Protein AF-0000000074160322 (afdb_homodimer)

InterPro domains:
  IPR015797 NUDIX hydrolase-like domain superfamily [SSF55811] (152-294)

Solvent-accessible surface area (backbone atoms only — not comparable to full-atom values): 35371 Å² total; per-residue (Å²): 129,80,78,62,35,66,51,20,49,42,67,55,78,63,72,72,71,52,61,70,60,50,65,67,37,55,72,21,30,32,31,47,26,15,45,87,28,34,33,47,27,37,83,85,70,41,48,72,37,54,45,69,45,79,78,47,50,65,55,52,49,52,30,46,75,71,61,30,37,22,63,63,26,34,41,40,61,86,83,52,47,72,77,62,61,43,51,45,68,87,60,42,58,44,90,82,50,25,43,34,32,30,36,46,40,53,62,68,57,50,47,52,49,21,64,72,66,58,40,39,75,41,79,42,79,47,42,30,33,58,47,68,60,81,44,38,40,56,54,42,42,40,30,40,46,29,35,42,58,65,46,52,38,19,26,27,65,76,30,46,68,43,41,76,33,87,73,41,46,62,32,33,28,23,85,85,81,67,50,74,45,65,75,75,41,32,40,29,29,30,44,45,41,33,40,97,73,26,35,46,28,20,56,74,42,97,84,46,95,42,72,30,55,42,69,45,74,56,57,80,54,52,46,61,68,57,44,49,51,53,54,44,21,73,51,25,54,43,58,58,75,82,32,50,71,46,75,44,54,36,67,49,67,35,24,31,50,74,66,38,24,41,32,39,38,31,43,33,33,34,75,56,85,81,78,42,76,39,67,79,42,30,45,79,35,42,57,68,54,47,53,50,49,40,65,72,65,59,47,42,70,40,20,71,50,33,37,54,50,48,32,52,68,70,67,51,52,72,79,32,52,53,32,56,43,83,75,82,69,74,67,88,115,131,83,74,66,26,66,46,26,48,46,66,55,81,63,72,72,73,52,60,72,60,51,65,68,36,55,71,21,30,31,33,47,29,14,45,88,28,35,33,46,27,36,84,84,70,40,51,73,37,53,44,68,44,79,77,48,50,64,54,49,50,53,29,47,74,70,60,28,38,20,62,64,27,32,40,41,62,84,84,51,46,71,76,66,58,45,55,44,74,88,57,59,64,49,92,81,50,25,44,35,31,30,37,46,39,54,60,69,56,50,48,51,48,21,63,74,64,58,40,40,74,40,80,42,78,47,42,33,28,53,45,67,58,81,51,42,35,55,52,41,43,38,29,41,46,29,36,40,57,65,44,53,37,17,26,27,66,78,30,44,69,44,40,75,32,90,66,44,48,62,32,34,30,22,83,86,81,65,50,73,44,64,78,74,41,32,40,28,29,31,43,46,40,33,40,98,73,27,37,45,27,22,56,73,42,96,80,47,94,43,70,30,56,42,69,44,75,56,57,79,58,50,45,61,67,56,42,51,50,52,54,45,21,73,52,28,47,43,58,56,72,81,31,50,71,45,75,43,55,37,69,49,63,36,26,31,48,73,68,40,25,42,33,40,36,33,43,32,36,33,76,57,84,79,78,43,75,38,68,80,41,30,45,79,36,42,58,68,54,47,53,50,49,39,63,71,65,59,48,43,70,39,19,69,52,31,38,54,50,48,31,52,67,70,67,50,52,71,80,32,50,50,23,56,60,84,83,85,76,82,71,90,123

Structure (mmCIF, N/CA/C/O backbone):
data_AF-0000000074160322-model_v1
#
loop_
_entity.id
_entity.type
_entity.pdbx_description
1 polymer 'Uncharacterized protein'
#
loop_
_atom_site.group_PDB
_atom_site.id
_atom_site.type_symbol
_atom_site.label_atom_id
_atom_site.label_alt_id
_atom_site.label_comp_id
_atom_site.label_asym_id
_atom_site.label_entity_id
_atom_site.label_seq_id
_atom_site.pdbx_PDB_ins_code
_atom_site.Cartn_x
_atom_site.Cartn_y
_atom_site.Cartn_z
_atom_site.occupancy
_atom_site.B_iso_or_equiv
_atom_site.auth_seq_id
_atom_site.auth_comp_id
_atom_site.auth_asym_id
_atom_site.auth_atom_id
_atom_site.pdbx_PDB_model_num
ATOM 1 N N . MET A 1 1 ? -21.938 12.453 5.461 1 21.12 1 MET A N 1
ATOM 2 C CA . MET A 1 1 ? -20.984 13.227 4.672 1 21.12 1 MET A CA 1
ATOM 3 C C . MET A 1 1 ? -19.609 12.562 4.676 1 21.12 1 MET A C 1
ATOM 5 O O . MET A 1 1 ? -19.062 12.266 5.738 1 21.12 1 MET A O 1
ATOM 9 N N . SER A 1 2 ? -19.328 11.648 3.834 1 26.52 2 SER A N 1
ATOM 10 C CA . SER A 1 2 ? -18.094 10.875 3.645 1 26.52 2 SER A CA 1
ATOM 11 C C . SER A 1 2 ? -16.859 11.766 3.678 1 26.52 2 SER A C 1
ATOM 13 O O . SER A 1 2 ? -16.812 12.789 2.996 1 26.52 2 SER A O 1
ATOM 15 N N . ALA A 1 3 ? -16.344 11.898 4.75 1 30.64 3 ALA A N 1
ATOM 16 C CA . ALA A 1 3 ? -15.164 12.719 5.012 1 30.64 3 ALA A CA 1
ATOM 17 C C . ALA A 1 3 ? -14.117 12.531 3.92 1 30.64 3 ALA A C 1
ATOM 19 O O . ALA A 1 3 ? -13.43 11.5 3.877 1 30.64 3 ALA A O 1
ATOM 20 N N . THR A 1 4 ? -14.547 12.672 2.662 1 34.06 4 THR A N 1
ATOM 21 C CA . THR A 1 4 ? -13.602 12.773 1.557 1 34.06 4 THR A CA 1
ATOM 22 C C . THR A 1 4 ? -12.445 13.703 1.919 1 34.06 4 THR A C 1
ATOM 24 O O . THR A 1 4 ? -12.656 14.867 2.26 1 34.06 4 THR A O 1
ATOM 27 N N . VAL A 1 5 ? -11.562 13.32 2.527 1 38.16 5 VAL A N 1
ATOM 28 C CA . VAL A 1 5 ? -10.336 14.102 2.67 1 38.16 5 VAL A CA 1
ATOM 29 C C . VAL A 1 5 ? -10.055 14.867 1.376 1 38.16 5 VAL A C 1
ATOM 31 O O . VAL A 1 5 ? -9.766 14.258 0.343 1 38.16 5 VAL A O 1
ATOM 34 N N . ASP A 1 6 ? -10.914 15.703 0.962 1 42.59 6 ASP A N 1
ATOM 35 C CA . ASP A 1 6 ? -10.477 16.625 -0.078 1 42.59 6 ASP A CA 1
ATOM 36 C C . ASP A 1 6 ? -9.078 17.172 0.225 1 42.59 6 ASP A C 1
ATOM 38 O O . ASP A 1 6 ? -8.898 17.922 1.189 1 42.59 6 ASP A O 1
ATOM 42 N N . ASN A 1 7 ? -8.102 16.359 0.206 1 49.72 7 ASN A N 1
ATOM 43 C CA . ASN A 1 7 ? -6.75 16.891 0.346 1 49.72 7 ASN A CA 1
ATOM 44 C C . ASN A 1 7 ? -6.617 18.25 -0.344 1 49.72 7 ASN A C 1
ATOM 46 O O . ASN A 1 7 ? -7.125 18.438 -1.45 1 49.72 7 ASN A O 1
ATOM 50 N N . CYS A 1 8 ? -6.598 19.266 0.45 1 55.94 8 CYS A N 1
ATOM 51 C CA . CYS A 1 8 ? -6.48 20.625 -0.05 1 55.94 8 CYS A CA 1
ATOM 52 C C . CYS A 1 8 ? -5.258 20.781 -0.948 1 55.94 8 CYS A C 1
ATOM 54 O O . CYS A 1 8 ? -4.684 21.859 -1.048 1 55.94 8 CYS A O 1
ATOM 56 N N . PHE A 1 9 ? -4.535 19.719 -1.232 1 59.16 9 PHE A N 1
ATOM 57 C CA . PHE A 1 9 ? -3.523 19.938 -2.262 1 59.16 9 PHE A CA 1
ATOM 58 C C . PHE A 1 9 ? -3.611 18.859 -3.336 1 59.16 9 PHE A C 1
ATOM 60 O O . PHE A 1 9 ? -3.998 17.719 -3.055 1 59.16 9 PHE A O 1
ATOM 67 N N . LEU A 1 10 ? -3.652 19.406 -4.488 1 61.16 10 LEU A N 1
ATOM 68 C CA . LEU A 1 10 ? -3.631 18.594 -5.695 1 61.16 10 LEU A CA 1
ATOM 69 C C . LEU A 1 10 ? -2.201 18.391 -6.184 1 61.16 10 LEU A C 1
ATOM 71 O O . LEU A 1 10 ? -1.426 19.344 -6.277 1 61.16 10 LEU A O 1
ATOM 75 N N . ARG A 1 11 ? -1.785 17.156 -6.188 1 60.41 11 ARG A N 1
ATOM 76 C CA . ARG A 1 11 ? -0.46 16.844 -6.711 1 60.41 11 ARG A CA 1
ATOM 77 C C . ARG A 1 11 ? -0.448 16.906 -8.234 1 60.41 11 ARG A C 1
ATOM 79 O O . ARG A 1 11 ? -0.698 15.891 -8.898 1 60.41 11 ARG A O 1
ATOM 86 N N . VAL A 1 12 ? -0.966 17.922 -8.797 1 53.5 12 VAL A N 1
ATOM 87 C CA . VAL A 1 12 ? -0.947 18 -10.25 1 53.5 12 VAL A CA 1
ATOM 88 C C . VAL A 1 12 ? 0.469 18.297 -10.734 1 53.5 12 VAL A C 1
ATOM 90 O O . VAL A 1 12 ? 1.091 19.266 -10.281 1 53.5 12 VAL A O 1
ATOM 93 N N . HIS A 1 13 ? 1.163 17.141 -11.055 1 49.62 13 HIS A N 1
ATOM 94 C CA . HIS A 1 13 ? 2.516 17.297 -11.578 1 49.62 13 HIS A CA 1
ATOM 95 C C . HIS A 1 13 ? 2.553 18.297 -12.734 1 49.62 13 HIS A C 1
ATOM 97 O O . HIS A 1 13 ? 3.48 18.266 -13.547 1 49.62 13 HIS A O 1
ATOM 103 N N . GLU A 1 14 ? 1.527 19.078 -12.836 1 49.88 14 GLU A N 1
ATOM 104 C CA . GLU A 1 14 ? 1.849 20.062 -13.875 1 49.88 14 GLU A CA 1
ATOM 105 C C . GLU A 1 14 ? 3.176 20.75 -13.586 1 49.88 14 GLU A C 1
ATOM 107 O O . GLU A 1 14 ? 3.564 20.906 -12.43 1 49.88 14 GLU A O 1
ATOM 112 N N . GLU A 1 15 ? 3.922 20.875 -14.719 1 55.31 15 GLU A N 1
ATOM 113 C CA . GLU A 1 15 ? 5.262 21.453 -14.727 1 55.31 15 GLU A CA 1
ATOM 114 C C . GLU A 1 15 ? 5.25 22.891 -14.203 1 55.31 15 GLU A C 1
ATOM 116 O O . GLU A 1 15 ? 4.41 23.688 -14.609 1 55.31 15 GLU A O 1
ATOM 121 N N . ILE A 1 16 ? 5.281 23.047 -12.93 1 56.44 16 ILE A N 1
ATOM 122 C CA . ILE A 1 16 ? 5.48 24.438 -12.492 1 56.44 16 ILE A CA 1
ATOM 123 C C . ILE A 1 16 ? 6.512 25.109 -13.391 1 56.44 16 ILE A C 1
ATOM 125 O O . ILE A 1 16 ? 6.613 26.344 -13.414 1 56.44 16 ILE A O 1
ATOM 129 N N . GLY A 1 17 ? 6.777 24.359 -14.516 1 55.53 17 GLY A N 1
ATOM 130 C CA . GLY A 1 17 ? 7.801 24.953 -15.359 1 55.53 17 GLY A CA 1
ATOM 131 C C . GLY A 1 17 ? 9.062 25.328 -14.602 1 55.53 17 GLY A C 1
ATOM 132 O O . GLY A 1 17 ? 9.664 24.469 -13.945 1 55.53 17 GLY A O 1
ATOM 133 N N . ASP A 1 18 ? 9.336 26.703 -14.258 1 62.41 18 ASP A N 1
ATOM 134 C CA . ASP A 1 18 ? 10.5 27.281 -13.602 1 62.41 18 ASP A CA 1
ATOM 135 C C . ASP A 1 18 ? 10.32 27.297 -12.086 1 62.41 18 ASP A C 1
ATOM 137 O O . ASP A 1 18 ? 9.703 28.203 -11.531 1 62.41 18 ASP A O 1
ATOM 141 N N . ILE A 1 19 ? 10.828 26.234 -11.43 1 65.5 19 ILE A N 1
ATOM 142 C CA . ILE A 1 19 ? 10.734 26.125 -9.977 1 65.5 19 ILE A CA 1
ATOM 143 C C . ILE A 1 19 ? 11.344 27.344 -9.32 1 65.5 19 ILE A C 1
ATOM 145 O O . ILE A 1 19 ? 10.797 27.875 -8.352 1 65.5 19 ILE A O 1
ATOM 149 N N . LYS A 1 20 ? 12.344 27.859 -9.867 1 68.12 20 LYS A N 1
ATOM 150 C CA . LYS A 1 20 ? 13.023 29.016 -9.297 1 68.12 20 LYS A CA 1
ATOM 151 C C . LYS A 1 20 ? 12.141 30.25 -9.352 1 68.12 20 LYS A C 1
ATOM 153 O O . LYS A 1 20 ? 12.055 31.016 -8.375 1 68.12 20 LYS A O 1
ATOM 158 N N . GLY A 1 21 ? 11.594 30.281 -10.484 1 70.19 21 GLY A N 1
ATOM 159 C CA . GLY A 1 21 ? 10.68 31.406 -10.625 1 70.19 21 GLY A CA 1
ATOM 160 C C . GLY A 1 21 ? 9.461 31.297 -9.727 1 70.19 21 GLY A C 1
ATOM 161 O O . GLY A 1 21 ? 9.023 32.281 -9.141 1 70.19 21 GLY A O 1
ATOM 162 N N . ALA A 1 22 ? 9.016 30.125 -9.547 1 74.31 22 ALA A N 1
ATOM 163 C CA . ALA A 1 22 ? 7.828 29.891 -8.727 1 74.31 22 ALA A CA 1
ATOM 164 C C . ALA A 1 22 ? 8.125 30.125 -7.246 1 74.31 22 ALA A C 1
ATOM 166 O O . ALA A 1 22 ? 7.258 30.578 -6.492 1 74.31 22 ALA A O 1
ATOM 167 N N . MET A 1 23 ? 9.273 29.922 -6.887 1 75.31 23 MET A N 1
ATOM 168 C CA . MET A 1 23 ? 9.664 30.094 -5.488 1 75.31 23 MET A CA 1
ATOM 169 C C . MET A 1 23 ? 9.703 31.562 -5.109 1 75.31 23 MET A C 1
ATOM 171 O O . MET A 1 23 ? 9.656 31.906 -3.928 1 75.31 23 MET A O 1
ATOM 175 N N . CYS A 1 24 ? 9.758 32.406 -6.164 1 75.31 24 CYS A N 1
ATOM 176 C CA . CYS A 1 24 ? 9.828 33.844 -5.91 1 75.31 24 CYS A CA 1
ATOM 177 C C . CYS A 1 24 ? 8.43 34.469 -5.891 1 75.31 24 CYS A C 1
ATOM 179 O O . CYS A 1 24 ? 8.273 35.625 -5.562 1 75.31 24 CYS A O 1
ATOM 181 N N . ASP A 1 25 ? 7.5 33.719 -6.16 1 77.56 25 ASP A N 1
ATOM 182 C CA . ASP A 1 25 ? 6.121 34.188 -6.098 1 77.56 25 ASP A CA 1
ATOM 183 C C . ASP A 1 25 ? 5.613 34.219 -4.656 1 77.56 25 ASP A C 1
ATOM 185 O O . ASP A 1 25 ? 5.578 33.188 -3.982 1 77.56 25 ASP A O 1
ATOM 189 N N . PRO A 1 26 ? 5.195 35.406 -4.188 1 76.94 26 PRO A N 1
ATOM 190 C CA . PRO A 1 26 ? 4.812 35.562 -2.783 1 76.94 26 PRO A CA 1
ATOM 191 C C . PRO A 1 26 ? 3.529 34.812 -2.436 1 76.94 26 PRO A C 1
ATOM 193 O O . PRO A 1 26 ? 3.215 34.625 -1.257 1 76.94 26 PRO A O 1
ATOM 196 N N . THR A 1 27 ? 2.807 34.375 -3.367 1 77.88 27 THR A N 1
ATOM 197 C CA . THR A 1 27 ? 1.558 33.688 -3.086 1 77.88 27 THR A CA 1
ATOM 198 C C . THR A 1 27 ? 1.819 32.219 -2.781 1 77.88 27 THR A C 1
ATOM 200 O O . THR A 1 27 ? 0.946 31.516 -2.26 1 77.88 27 THR A O 1
ATOM 203 N N . ASN A 1 28 ? 3.012 31.828 -3.127 1 81.75 28 ASN A N 1
ATOM 204 C CA . ASN A 1 28 ? 3.314 30.406 -2.934 1 81.75 28 ASN A CA 1
ATOM 205 C C . ASN A 1 28 ? 3.678 30.109 -1.482 1 81.75 28 ASN A C 1
ATOM 207 O O . ASN A 1 28 ? 4.039 31.016 -0.728 1 81.75 28 ASN A O 1
ATOM 211 N N . LEU A 1 29 ? 3.398 28.875 -1.144 1 83.75 29 LEU A N 1
ATOM 212 C CA . LEU A 1 29 ? 3.51 28.453 0.246 1 83.75 29 LEU A CA 1
ATOM 213 C C . LEU A 1 29 ? 4.66 27.453 0.417 1 83.75 29 LEU A C 1
ATOM 215 O O . LEU A 1 29 ? 4.953 26.672 -0.491 1 83.75 29 LEU A O 1
ATOM 219 N N . PHE A 1 30 ? 5.238 27.531 1.651 1 85.38 30 PHE A N 1
ATOM 220 C CA . PHE A 1 30 ? 6.395 26.688 1.929 1 85.38 30 PHE A CA 1
ATOM 221 C C . PHE A 1 30 ? 6.207 25.922 3.23 1 85.38 30 PHE A C 1
ATOM 223 O O . PHE A 1 30 ? 5.641 26.453 4.191 1 85.38 30 PHE A O 1
ATOM 230 N N . ILE A 1 31 ? 6.691 24.703 3.154 1 88.19 31 ILE A N 1
ATOM 231 C CA . ILE A 1 31 ? 6.793 23.875 4.344 1 88.19 31 ILE A CA 1
ATOM 232 C C . ILE A 1 31 ? 8.258 23.562 4.633 1 88.19 31 ILE A C 1
ATOM 234 O O . ILE A 1 31 ? 8.969 23.031 3.775 1 88.19 31 ILE A O 1
ATOM 238 N N . ALA A 1 32 ? 8.68 23.938 5.84 1 89.5 32 ALA A N 1
ATOM 239 C CA . ALA A 1 32 ? 10.07 23.688 6.223 1 89.5 32 ALA A CA 1
ATOM 240 C C . ALA A 1 32 ? 10.172 22.484 7.156 1 89.5 32 ALA A C 1
ATOM 242 O O . ALA A 1 32 ? 9.5 22.422 8.188 1 89.5 32 ALA A O 1
ATOM 243 N N . VAL A 1 33 ? 11.031 21.531 6.691 1 92.44 33 VAL A N 1
ATOM 244 C CA . VAL A 1 33 ? 11.172 20.297 7.469 1 92.44 33 VAL A CA 1
ATOM 245 C C . VAL A 1 33 ? 12.648 19.922 7.566 1 92.44 33 VAL A C 1
ATOM 247 O O . VAL A 1 33 ? 13.453 20.328 6.73 1 92.44 33 VAL A O 1
ATOM 250 N N . SER A 1 34 ? 12.938 19.141 8.633 1 91.94 34 SER A N 1
ATOM 251 C CA . SER A 1 34 ? 14.297 18.625 8.773 1 91.94 34 SER A CA 1
ATOM 252 C C . SER A 1 34 ? 14.406 17.219 8.195 1 91.94 34 SER A C 1
ATOM 254 O O . SER A 1 34 ? 13.398 16.531 8.023 1 91.94 34 SER A O 1
ATOM 256 N N . ALA A 1 35 ? 15.641 16.828 8.023 1 87 35 ALA A N 1
ATOM 257 C CA . ALA A 1 35 ? 15.914 15.477 7.523 1 87 35 ALA A CA 1
ATOM 258 C C . ALA A 1 35 ? 15.516 14.422 8.547 1 87 35 ALA A C 1
ATOM 260 O O . ALA A 1 35 ? 15.305 13.258 8.203 1 87 35 ALA A O 1
ATOM 261 N N . SER A 1 36 ? 15.398 14.844 9.758 1 87.88 36 SER A N 1
ATOM 262 C CA . SER A 1 36 ? 15.047 13.883 10.797 1 87.88 36 SER A CA 1
ATOM 263 C C . SER A 1 36 ? 13.539 13.812 10.992 1 87.88 36 SER A C 1
ATOM 265 O O . SER A 1 36 ? 13.039 12.961 11.734 1 87.88 36 SER A O 1
ATOM 267 N N . GLY A 1 37 ? 12.875 14.773 10.367 1 88.94 37 GLY A N 1
ATOM 268 C CA . GLY A 1 37 ? 11.43 14.641 10.383 1 88.94 37 GLY A CA 1
ATOM 269 C C . GLY A 1 37 ? 10.742 15.734 11.188 1 88.94 37 GLY A C 1
ATOM 270 O O . GLY A 1 37 ? 9.523 15.703 11.375 1 88.94 37 GLY A O 1
ATOM 271 N N . GLU A 1 38 ? 11.477 16.719 11.664 1 91.25 38 GLU A N 1
ATOM 272 C CA . GLU A 1 38 ? 10.875 17.844 12.359 1 91.25 38 GLU A CA 1
ATOM 273 C C . GLU A 1 38 ? 10.344 18.891 11.383 1 91.25 38 GLU A C 1
ATOM 275 O O . GLU A 1 38 ? 10.852 19.016 10.266 1 91.25 38 GLU A O 1
ATOM 280 N N . ALA A 1 39 ? 9.344 19.594 11.883 1 91.5 39 ALA A N 1
ATOM 281 C CA . ALA A 1 39 ? 8.742 20.609 11.023 1 91.5 39 ALA A CA 1
ATOM 282 C C . ALA A 1 39 ? 8.656 21.953 11.742 1 91.5 39 ALA A C 1
ATOM 284 O O . ALA A 1 39 ? 8.539 22 12.969 1 91.5 39 ALA A O 1
ATOM 285 N N . TYR A 1 40 ? 8.672 23 10.93 1 88.12 40 TYR A N 1
ATOM 286 C CA . TYR A 1 40 ? 8.438 24.344 11.43 1 88.12 40 TYR A CA 1
ATOM 287 C C . TYR A 1 40 ? 6.941 24.625 11.547 1 88.12 40 TYR A C 1
ATOM 289 O O . TYR A 1 40 ? 6.164 24.281 10.656 1 88.12 40 TYR A O 1
ATOM 297 N N . ILE A 1 41 ? 6.625 25.203 12.664 1 86.12 41 ILE A N 1
ATOM 298 C CA . ILE A 1 41 ? 5.254 25.688 12.844 1 86.12 41 ILE A CA 1
ATOM 299 C C . ILE A 1 41 ? 5.266 27.125 13.344 1 86.12 41 ILE A C 1
ATOM 301 O O . ILE A 1 41 ? 6.16 27.516 14.102 1 86.12 41 ILE A O 1
ATOM 305 N N . THR A 1 42 ? 4.219 27.812 12.836 1 79.94 42 THR A N 1
ATOM 306 C CA . THR A 1 42 ? 4.078 29.203 13.281 1 79.94 42 THR A CA 1
ATOM 307 C C . THR A 1 42 ? 3.514 29.25 14.695 1 79.94 42 THR A C 1
ATOM 309 O O . THR A 1 42 ? 3.137 28.219 15.266 1 79.94 42 THR A O 1
ATOM 312 N N . LYS A 1 43 ? 3.457 30.484 15.164 1 74.38 43 LYS A N 1
ATOM 313 C CA . LYS A 1 43 ? 2.879 30.719 16.484 1 74.38 43 LYS A CA 1
ATOM 314 C C . LYS A 1 43 ? 1.407 30.328 16.516 1 74.38 43 LYS A C 1
ATOM 316 O O . LYS A 1 43 ? 0.913 29.844 17.547 1 74.38 43 LYS A O 1
ATOM 321 N N . ASP A 1 44 ? 0.792 30.406 15.312 1 73.75 44 ASP A N 1
ATOM 322 C CA . ASP A 1 44 ? -0.625 30.062 15.227 1 73.75 44 ASP A CA 1
ATOM 323 C C . ASP A 1 44 ? -0.812 28.594 14.82 1 73.75 44 ASP A C 1
ATOM 325 O O . ASP A 1 44 ? -1.896 28.203 14.383 1 73.75 44 ASP A O 1
ATOM 329 N N . SER A 1 45 ? 0.312 27.875 14.844 1 69.38 45 SER A N 1
ATOM 330 C CA . SER A 1 45 ? 0.314 26.422 14.633 1 69.38 45 SER A CA 1
ATOM 331 C C . SER A 1 45 ? -0.011 26.078 13.18 1 69.38 45 SER A C 1
ATOM 333 O O . SER A 1 45 ? -0.667 25.078 12.906 1 69.38 45 SER A O 1
ATOM 335 N N . THR A 1 46 ? 0.402 27.078 12.359 1 76.88 46 THR A N 1
ATOM 336 C CA . THR A 1 46 ? 0.29 26.781 10.938 1 76.88 46 THR A CA 1
ATOM 337 C C . THR A 1 46 ? 1.634 26.328 10.367 1 76.88 46 THR A C 1
ATOM 339 O O . THR A 1 46 ? 2.688 26.672 10.906 1 76.88 46 THR A O 1
ATOM 342 N N . PHE A 1 47 ? 1.543 25.516 9.344 1 83 47 PHE A N 1
ATOM 343 C CA . PHE A 1 47 ? 2.771 24.969 8.781 1 83 47 PHE A CA 1
ATOM 344 C C . PHE A 1 47 ? 2.994 25.5 7.363 1 83 47 PHE A C 1
ATOM 346 O O . PHE A 1 47 ? 4.035 25.234 6.754 1 83 47 PHE A O 1
ATOM 353 N N . LEU A 1 48 ? 2.031 26.141 6.832 1 80.69 48 LEU A N 1
ATOM 354 C CA . LEU A 1 48 ? 2.178 26.766 5.52 1 80.69 48 LEU A CA 1
ATOM 355 C C . LEU A 1 48 ? 2.723 28.188 5.641 1 80.69 48 LEU A C 1
ATOM 357 O O . LEU A 1 48 ? 2.082 29.047 6.242 1 80.69 48 LEU A O 1
ATOM 361 N N . LEU A 1 49 ? 3.953 28.359 5.129 1 79.62 49 LEU A N 1
ATOM 362 C CA . LEU A 1 49 ? 4.629 29.641 5.223 1 79.62 49 LEU A CA 1
ATOM 363 C C . LEU A 1 49 ? 4.578 30.391 3.893 1 79.62 49 LEU A C 1
ATOM 365 O O . LEU A 1 49 ? 5.043 29.875 2.873 1 79.62 49 LEU A O 1
ATOM 369 N N . PRO A 1 50 ? 3.93 31.562 3.898 1 74 50 PRO A N 1
ATOM 370 C CA . PRO A 1 50 ? 4.055 32.375 2.695 1 74 50 PRO A CA 1
ATOM 371 C C . PRO A 1 50 ? 5.449 33 2.533 1 74 50 PRO A C 1
ATOM 373 O O . PRO A 1 50 ? 6.172 33.156 3.521 1 74 50 PRO A O 1
ATOM 376 N N . LEU A 1 51 ? 6.133 33.031 1.244 1 63.34 51 LEU A N 1
ATOM 377 C CA . LEU A 1 51 ? 7.453 33.594 0.944 1 63.34 51 LEU A CA 1
ATOM 378 C C . LEU A 1 51 ? 7.617 34.969 1.539 1 63.34 51 LEU A C 1
ATOM 380 O O . LEU A 1 51 ? 8.727 35.375 1.904 1 63.34 51 LEU A O 1
ATOM 384 N N . ILE A 1 52 ? 6.559 35.781 1.565 1 57.44 52 ILE A N 1
ATOM 385 C CA . ILE A 1 52 ? 6.773 37.188 1.864 1 57.44 52 ILE A CA 1
ATOM 386 C C . ILE A 1 52 ? 7.383 37.312 3.258 1 57.44 52 ILE A C 1
ATOM 388 O O . ILE A 1 52 ? 7.758 38.438 3.666 1 57.44 52 ILE A O 1
ATOM 392 N N . GLN A 1 53 ? 7.531 36.25 3.902 1 53.53 53 GLN A N 1
ATOM 393 C CA . GLN A 1 53 ? 7.98 36.594 5.246 1 53.53 53 GLN A CA 1
ATOM 394 C C . GLN A 1 53 ? 9.438 37.031 5.238 1 53.53 53 GLN A C 1
ATOM 396 O O . GLN A 1 53 ? 10.312 36.344 4.715 1 53.53 53 GLN A O 1
ATOM 401 N N . GLU A 1 54 ? 9.633 38.25 5.484 1 54.66 54 GLU A N 1
ATOM 402 C CA . GLU A 1 54 ? 10.922 38.906 5.641 1 54.66 54 GLU A CA 1
ATOM 403 C C . GLU A 1 54 ? 11.914 38 6.363 1 54.66 54 GLU A C 1
ATOM 405 O O . GLU A 1 54 ? 11.602 37.438 7.41 1 54.66 54 GLU A O 1
ATOM 410 N N . GLY A 1 55 ? 13.133 37.562 5.754 1 58.78 55 GLY A N 1
ATOM 411 C CA . GLY A 1 55 ? 14.219 36.812 6.367 1 58.78 55 GLY A CA 1
ATOM 412 C C . GLY A 1 55 ? 14.32 35.375 5.863 1 58.78 55 GLY A C 1
ATOM 413 O O . GLY A 1 55 ? 15.398 34.781 5.891 1 58.78 55 GLY A O 1
ATOM 414 N N . ILE A 1 56 ? 13.188 34.844 5.344 1 62 56 ILE A N 1
ATOM 415 C CA . ILE A 1 56 ? 13.188 33.438 4.988 1 62 56 ILE A CA 1
ATOM 416 C C . ILE A 1 56 ? 13.656 33.25 3.543 1 62 56 ILE A C 1
ATOM 418 O O . ILE A 1 56 ? 14.164 32.188 3.168 1 62 56 ILE A O 1
ATOM 422 N N . GLU A 1 57 ? 13.602 34.375 2.939 1 66.25 57 GLU A N 1
ATOM 423 C CA . GLU A 1 57 ? 13.844 34.312 1.501 1 66.25 57 GLU A CA 1
ATOM 424 C C . GLU A 1 57 ? 15.25 33.812 1.198 1 66.25 57 GLU A C 1
ATOM 426 O O . GLU A 1 57 ? 15.438 32.938 0.328 1 66.25 57 GLU A O 1
ATOM 431 N N . SER A 1 58 ? 16.172 34.406 1.968 1 67.5 58 SER A N 1
ATOM 432 C CA . SER A 1 58 ? 17.547 34.062 1.683 1 67.5 58 SER A CA 1
ATOM 433 C C . SER A 1 58 ? 17.797 32.562 1.964 1 67.5 58 SER A C 1
ATOM 435 O O . SER A 1 58 ? 18.5 31.906 1.2 1 67.5 58 SER A O 1
ATOM 437 N N . LEU A 1 59 ? 17.25 32.125 3 1 67.44 59 LEU A N 1
ATOM 438 C CA . LEU A 1 59 ? 17.453 30.734 3.391 1 67.44 59 LEU A CA 1
ATOM 439 C C . LEU A 1 59 ? 16.75 29.781 2.43 1 67.44 59 LEU A C 1
ATOM 441 O O . LEU A 1 59 ? 17.312 28.766 2.041 1 67.44 59 LEU A O 1
ATOM 445 N N . LEU A 1 60 ? 15.633 30.188 2.084 1 68.38 60 LEU A N 1
ATOM 446 C CA . LEU A 1 60 ? 14.852 29.375 1.152 1 68.38 60 LEU A CA 1
ATOM 447 C C . LEU A 1 60 ? 15.539 29.312 -0.209 1 68.38 60 LEU A C 1
ATOM 449 O O . LEU A 1 60 ? 15.617 28.234 -0.815 1 68.38 60 LEU A O 1
ATOM 453 N N . LEU A 1 61 ? 16.141 30.438 -0.49 1 64.88 61 LEU A N 1
ATOM 454 C CA . LEU A 1 61 ? 16.828 30.5 -1.78 1 64.88 61 LEU A CA 1
ATOM 455 C C . LEU A 1 61 ? 18.078 29.625 -1.774 1 64.88 61 LEU A C 1
ATOM 457 O O . LEU A 1 61 ? 18.359 28.953 -2.764 1 64.88 61 LEU A O 1
ATOM 461 N N . SER A 1 62 ? 18.734 29.625 -0.63 1 70.5 62 SER A N 1
ATOM 462 C CA . SER A 1 62 ? 19.922 28.781 -0.523 1 70.5 62 SER A CA 1
ATOM 463 C C . SER A 1 62 ? 19.562 27.297 -0.605 1 70.5 62 SER A C 1
ATOM 465 O O . SER A 1 62 ? 20.266 26.516 -1.245 1 70.5 62 SER A O 1
ATOM 467 N N . SER A 1 63 ? 18.438 26.984 0.044 1 70.25 63 SER A N 1
ATOM 468 C CA . SER A 1 63 ? 18 25.594 0.017 1 70.25 63 SER A CA 1
ATOM 469 C C . SER A 1 63 ? 17.594 25.172 -1.39 1 70.25 63 SER A C 1
ATOM 471 O O . SER A 1 63 ? 17.844 24.047 -1.8 1 70.25 63 SER A O 1
ATOM 473 N N . ALA A 1 64 ? 17.016 26.078 -2.047 1 64.75 64 ALA A N 1
ATOM 474 C CA . ALA A 1 64 ? 16.641 25.797 -3.43 1 64.75 64 ALA A CA 1
ATOM 475 C C . ALA A 1 64 ? 17.875 25.531 -4.289 1 64.75 64 ALA A C 1
ATOM 477 O O . ALA A 1 64 ? 17.859 24.625 -5.133 1 64.75 64 ALA A O 1
ATOM 478 N N . ALA A 1 65 ? 18.922 26.297 -3.992 1 65.12 65 ALA A N 1
ATOM 479 C CA . ALA A 1 65 ? 20.141 26.156 -4.773 1 65.12 65 ALA A CA 1
ATOM 480 C C . ALA A 1 65 ? 20.781 24.797 -4.551 1 65.12 65 ALA A C 1
ATOM 482 O O . ALA A 1 65 ? 21.406 24.234 -5.465 1 65.12 65 ALA A O 1
ATOM 483 N N . ASN A 1 66 ? 20.531 24.219 -3.42 1 71.31 66 ASN A N 1
ATOM 484 C CA . ASN A 1 66 ? 21.188 22.953 -3.111 1 71.31 66 ASN A CA 1
ATOM 485 C C . ASN A 1 66 ? 20.266 21.766 -3.373 1 71.31 66 ASN A C 1
ATOM 487 O O . ASN A 1 66 ? 20.562 20.641 -2.967 1 71.31 66 ASN A O 1
ATOM 491 N N . GLY A 1 67 ? 19.141 22.062 -3.982 1 71.06 67 GLY A N 1
ATOM 492 C CA . GLY A 1 67 ? 18.25 20.969 -4.359 1 71.06 67 GLY A CA 1
ATOM 493 C C . GLY A 1 67 ? 17.438 20.438 -3.197 1 71.06 67 GLY A C 1
ATOM 494 O O . GLY A 1 67 ? 16.969 19.297 -3.223 1 71.06 67 GLY A O 1
ATOM 495 N N . SER A 1 68 ? 17.344 21.281 -2.24 1 82.38 68 SER A N 1
ATOM 496 C CA . SER A 1 68 ? 16.625 20.828 -1.05 1 82.38 68 SER A CA 1
ATOM 497 C C . SER A 1 68 ? 15.172 21.281 -1.083 1 82.38 68 SER A C 1
ATOM 499 O O . SER A 1 68 ? 14.492 21.297 -0.053 1 82.38 68 SER A O 1
ATOM 501 N N . VAL A 1 69 ? 14.773 21.703 -2.332 1 84.38 69 VAL A N 1
ATOM 502 C CA . VAL A 1 69 ? 13.391 22.141 -2.475 1 84.38 69 VAL A CA 1
ATOM 503 C C . VAL A 1 69 ? 12.633 21.188 -3.395 1 84.38 69 VAL A C 1
ATOM 505 O O . VAL A 1 69 ? 13.156 20.766 -4.426 1 84.38 69 VAL A O 1
ATOM 508 N N . SER A 1 70 ? 11.445 20.875 -2.957 1 84.62 70 SER A N 1
ATOM 509 C CA . SER A 1 70 ? 10.586 20 -3.744 1 84.62 70 SER A CA 1
ATOM 510 C C . SER A 1 70 ? 9.227 20.641 -3.99 1 84.62 70 SER A C 1
ATOM 512 O O . SER A 1 70 ? 8.656 21.266 -3.094 1 84.62 70 SER A O 1
ATOM 514 N N . PHE A 1 71 ? 8.75 20.547 -5.215 1 82.69 71 PHE A N 1
ATOM 515 C CA . PHE A 1 71 ? 7.387 20.938 -5.531 1 82.69 71 PHE A CA 1
ATOM 516 C C . PHE A 1 71 ? 6.406 19.828 -5.188 1 82.69 71 PHE A C 1
ATOM 518 O O . PHE A 1 71 ? 6.457 18.75 -5.777 1 82.69 71 PHE A O 1
ATOM 525 N N . LEU A 1 72 ? 5.441 20.125 -4.273 1 81 72 LEU A N 1
ATOM 526 C CA . LEU A 1 72 ? 4.535 19.078 -3.807 1 81 72 LEU A CA 1
ATOM 527 C C . LEU A 1 72 ? 3.232 19.094 -4.598 1 81 72 LEU A C 1
ATOM 529 O O . LEU A 1 72 ? 2.576 18.062 -4.742 1 81 72 LEU A O 1
ATOM 533 N N . GLY A 1 73 ? 2.846 20.312 -4.988 1 78.5 73 GLY A N 1
ATOM 534 C CA . GLY A 1 73 ? 1.575 20.469 -5.68 1 78.5 73 GLY A CA 1
ATOM 535 C C . GLY A 1 73 ? 0.919 21.812 -5.445 1 78.5 73 GLY A C 1
ATOM 536 O O . GLY A 1 73 ? 1.591 22.781 -5.078 1 78.5 73 GLY A O 1
ATOM 537 N N . TRP A 1 74 ? -0.41 21.828 -5.758 1 76.81 74 TRP A N 1
ATOM 538 C CA . TRP A 1 74 ? -1.173 23.062 -5.652 1 76.81 74 TRP A CA 1
ATOM 539 C C . TRP A 1 74 ? -2.15 23 -4.48 1 76.81 74 TRP A C 1
ATOM 541 O O . TRP A 1 74 ? -2.812 21.984 -4.27 1 76.81 74 TRP A O 1
ATOM 551 N N . PHE A 1 75 ? -2.15 24.047 -3.752 1 75.38 75 PHE A N 1
ATOM 552 C CA . PHE A 1 75 ? -3.07 24.156 -2.627 1 75.38 75 PHE A CA 1
ATOM 553 C C . PHE A 1 75 ? -4.477 24.5 -3.107 1 75.38 75 PHE A C 1
ATOM 555 O O . PHE A 1 75 ? -4.66 25.422 -3.891 1 75.38 75 PHE A O 1
ATOM 562 N N . VAL A 1 76 ? -5.426 23.656 -2.664 1 67.94 76 VAL A N 1
ATOM 563 C CA . VAL A 1 76 ? -6.84 23.891 -2.938 1 67.94 76 VAL A CA 1
ATOM 564 C C . VAL A 1 76 ? -7.547 24.328 -1.656 1 67.94 76 VAL A C 1
ATOM 566 O O . VAL A 1 76 ? -7.723 23.531 -0.733 1 67.94 76 VAL A O 1
ATOM 569 N N . PRO A 1 77 ? -7.957 25.578 -1.623 1 61.84 77 PRO A N 1
ATOM 570 C CA . PRO A 1 77 ? -8.664 26.031 -0.421 1 61.84 77 PRO A CA 1
ATOM 571 C C . PRO A 1 77 ? -9.914 25.203 -0.129 1 61.84 77 PRO A C 1
ATOM 573 O O . PRO A 1 77 ? -10.617 24.797 -1.056 1 61.84 77 PRO A O 1
ATOM 576 N N . PRO A 1 78 ? -10.094 24.859 1.166 1 61.91 78 PRO A N 1
ATOM 577 C CA . PRO A 1 78 ? -11.273 24.078 1.547 1 61.91 78 PRO A CA 1
ATOM 578 C C . PRO A 1 78 ? -12.578 24.688 1.023 1 61.91 78 PRO A C 1
ATOM 580 O O . PRO A 1 78 ? -13.562 23.969 0.844 1 61.91 78 PRO A O 1
ATOM 583 N N . THR A 1 79 ? -12.516 25.969 0.912 1 61.28 79 THR A N 1
ATOM 584 C CA . THR A 1 79 ? -13.711 26.672 0.49 1 61.28 79 THR A CA 1
ATOM 585 C C . THR A 1 79 ? -13.945 26.516 -1.01 1 61.28 79 THR A C 1
ATOM 587 O O . THR A 1 79 ? -14.992 26.906 -1.531 1 61.28 79 THR A O 1
ATOM 590 N N . ALA A 1 80 ? -12.945 25.969 -1.574 1 60.12 80 ALA A N 1
ATOM 591 C CA . ALA A 1 80 ? -13.086 25.828 -3.021 1 60.12 80 ALA A CA 1
ATOM 592 C C . ALA A 1 80 ? -14.086 24.734 -3.369 1 60.12 80 ALA A C 1
ATOM 594 O O . ALA A 1 80 ? -14.094 23.656 -2.748 1 60.12 80 ALA A O 1
ATOM 595 N N . SER A 1 81 ? -15.086 25.078 -4.074 1 55.44 81 SER A N 1
ATOM 596 C CA . SER A 1 81 ? -16.031 24.062 -4.535 1 55.44 81 SER A CA 1
ATOM 597 C C . SER A 1 81 ? -15.336 23 -5.383 1 55.44 81 SER A C 1
ATOM 599 O O . SER A 1 81 ? -14.406 23.312 -6.133 1 55.44 81 SER A O 1
ATOM 601 N N . PRO A 1 82 ? -15.648 21.797 -5.047 1 51.66 82 PRO A N 1
ATOM 602 C CA . PRO A 1 82 ? -15.07 20.766 -5.91 1 51.66 82 PRO A CA 1
ATOM 603 C C . PRO A 1 82 ? -15.156 21.109 -7.395 1 51.66 82 PRO A C 1
ATOM 605 O O . PRO A 1 82 ? -14.258 20.781 -8.164 1 51.66 82 PRO A O 1
ATOM 608 N N . GLU A 1 83 ? -16.344 21.75 -7.711 1 50.31 83 GLU A N 1
ATOM 609 C CA . GLU A 1 83 ? -16.578 22.156 -9.094 1 50.31 83 GLU A CA 1
ATOM 610 C C . GLU A 1 83 ? -15.539 23.172 -9.57 1 50.31 83 GLU A C 1
ATOM 612 O O . GLU A 1 83 ? -15.242 23.25 -10.766 1 50.31 83 GLU A O 1
ATOM 617 N N . SER A 1 84 ? -15.273 23.797 -8.547 1 47.62 84 SER A N 1
ATOM 618 C CA . SER A 1 84 ? -14.359 24.875 -8.898 1 47.62 84 SER A CA 1
ATOM 619 C C . SER A 1 84 ? -12.953 24.344 -9.148 1 47.62 84 SER A C 1
ATOM 621 O O . SER A 1 84 ? -12.117 25.047 -9.719 1 47.62 84 SER A O 1
ATOM 623 N N . VAL A 1 85 ? -12.781 23.25 -8.586 1 46.88 85 VAL A N 1
ATOM 624 C CA . VAL A 1 85 ? -11.477 22.656 -8.836 1 46.88 85 VAL A CA 1
ATOM 625 C C . VAL A 1 85 ? -11.445 22.031 -10.219 1 46.88 85 VAL A C 1
ATOM 627 O O . VAL A 1 85 ? -11.969 20.938 -10.422 1 46.88 85 VAL A O 1
ATOM 630 N N . THR A 1 86 ? -11.797 22.859 -11.32 1 42.09 86 THR A N 1
ATOM 631 C CA . THR A 1 86 ? -11.742 22.375 -12.6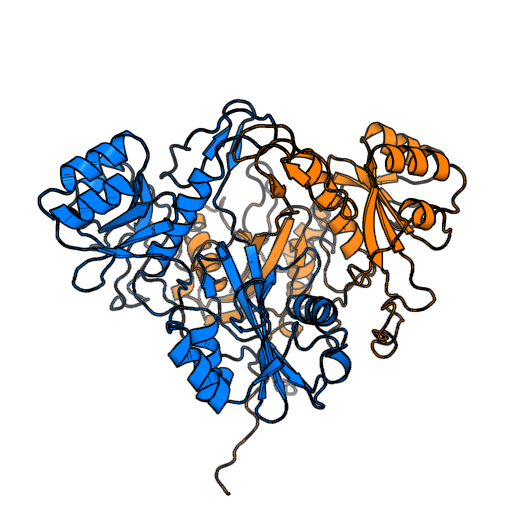95 1 42.09 86 THR A CA 1
ATOM 632 C C . THR A 1 86 ? -10.297 22.203 -13.148 1 42.09 86 THR A C 1
ATOM 634 O O . THR A 1 86 ? -9.492 23.125 -13.055 1 42.09 86 THR A O 1
ATOM 637 N N . LEU A 1 87 ? -9.891 20.984 -13.008 1 39.88 87 LEU A N 1
ATOM 638 C CA . LEU A 1 87 ? -8.594 20.719 -13.617 1 39.88 87 LEU A CA 1
ATOM 639 C C . LEU A 1 87 ? -8.594 21.109 -15.094 1 39.88 87 LEU A C 1
ATOM 641 O O . LEU A 1 87 ? -9.195 20.422 -15.922 1 39.88 87 LEU A O 1
ATOM 645 N N . GLN A 1 88 ? -9.086 22.188 -15.602 1 35.25 88 GLN A N 1
ATOM 646 C CA . GLN A 1 88 ? -9.008 22.547 -17.016 1 35.25 88 GLN A CA 1
ATOM 647 C C . GLN A 1 88 ? -7.617 22.266 -17.578 1 35.25 88 GLN A C 1
ATOM 649 O O . GLN A 1 88 ? -6.629 22.281 -16.844 1 35.25 88 GLN A O 1
ATOM 654 N N . THR A 1 89 ? -7.543 21.547 -18.797 1 35.94 89 THR A N 1
ATOM 655 C CA . THR A 1 89 ? -6.441 21.234 -19.688 1 35.94 89 THR A CA 1
ATOM 656 C C . THR A 1 89 ? -5.246 22.141 -19.438 1 35.94 89 THR A C 1
ATOM 658 O O . THR A 1 89 ? -4.098 21.688 -19.469 1 35.94 89 THR A O 1
ATOM 661 N N . ASP A 1 90 ? -5.352 23.438 -19.875 1 36.69 90 ASP A N 1
ATOM 662 C CA . ASP A 1 90 ? -4.234 24.375 -19.797 1 36.69 90 ASP A CA 1
ATOM 663 C C . ASP A 1 90 ? -3.758 24.562 -18.359 1 36.69 90 ASP A C 1
ATOM 665 O O . ASP A 1 90 ? -2.557 24.484 -18.094 1 36.69 90 ASP A O 1
ATOM 669 N N . SER A 1 91 ? -4.398 25.625 -17.516 1 34.16 91 SER A N 1
ATOM 670 C CA . SER A 1 91 ? -4.062 26.125 -16.188 1 34.16 91 SER A CA 1
ATOM 671 C C . SER A 1 91 ? -4.773 25.312 -15.102 1 34.16 91 SER A C 1
ATOM 673 O O . SER A 1 91 ? -5.996 25.375 -14.969 1 34.16 91 SER A O 1
ATOM 675 N N . ILE A 1 92 ? -4.773 24.031 -15.109 1 43.72 92 ILE A N 1
ATOM 676 C CA . ILE A 1 92 ? -5.402 23.344 -13.992 1 43.72 92 ILE A CA 1
ATOM 677 C C . ILE A 1 92 ? -5.469 24.266 -12.781 1 43.72 92 ILE A C 1
ATOM 679 O O . ILE A 1 92 ? -6.066 23.922 -11.758 1 43.72 92 ILE A O 1
ATOM 683 N N . LEU A 1 93 ? -4.422 24.891 -12.625 1 47.47 93 LEU A N 1
ATOM 684 C CA . LEU A 1 93 ? -4.203 25.844 -11.539 1 47.47 93 LEU A CA 1
ATOM 685 C C . LEU A 1 93 ? -5.238 26.969 -11.57 1 47.47 93 LEU A C 1
ATOM 687 O O . LEU A 1 93 ? -5.441 27.594 -12.609 1 47.47 93 LEU A O 1
ATOM 691 N N . ARG A 1 94 ? -6.383 26.656 -10.922 1 51.47 94 ARG A N 1
ATOM 692 C CA . ARG A 1 94 ? -7.238 27.828 -10.828 1 51.47 94 ARG A CA 1
ATOM 693 C C . ARG A 1 94 ? -6.418 29.078 -10.516 1 51.47 94 ARG A C 1
ATOM 695 O O . ARG A 1 94 ? -5.355 29 -9.898 1 51.47 94 ARG A O 1
ATOM 702 N N . PRO A 1 95 ? -6.941 30 -11.219 1 50.88 95 PRO A N 1
ATOM 703 C CA . PRO A 1 95 ? -6.461 31.297 -10.711 1 50.88 95 PRO A CA 1
ATOM 704 C C . PRO A 1 95 ? -6.539 31.391 -9.188 1 50.88 95 PRO A C 1
ATOM 706 O O . PRO A 1 95 ? -7.535 30.969 -8.586 1 50.88 95 PRO A O 1
ATOM 709 N N . GLY A 1 96 ? -5.406 31.438 -8.555 1 59.12 96 GLY A N 1
ATOM 710 C CA . GLY A 1 96 ? -5.344 31.719 -7.125 1 59.12 96 GLY A CA 1
ATOM 711 C C . GLY A 1 96 ? -4.82 30.547 -6.316 1 59.12 96 GLY A C 1
ATOM 712 O O . GLY A 1 96 ? -4.609 30.672 -5.105 1 59.12 96 GLY A O 1
ATOM 713 N N . MET A 1 97 ? -4.625 29.5 -7.043 1 70.88 97 MET A N 1
ATOM 714 C CA . MET A 1 97 ? -4.043 28.406 -6.262 1 70.88 97 MET A CA 1
ATOM 715 C C . MET A 1 97 ? -2.561 28.656 -6.004 1 70.88 97 MET A C 1
ATOM 717 O O . MET A 1 97 ? -1.846 29.125 -6.887 1 70.88 97 MET A O 1
ATOM 721 N N . SER A 1 98 ? -2.211 28.453 -4.793 1 77.62 98 SER A N 1
ATOM 722 C CA . SER A 1 98 ? -0.815 28.594 -4.391 1 77.62 98 SER A CA 1
ATOM 723 C C . SER A 1 98 ? -0.066 27.266 -4.5 1 77.62 98 SER A C 1
ATOM 725 O O . SER A 1 98 ? -0.608 26.219 -4.168 1 77.62 98 SER A O 1
ATOM 727 N N . ALA A 1 99 ? 1.162 27.438 -5.094 1 80.38 99 ALA A N 1
ATOM 728 C CA . ALA A 1 99 ? 2.035 26.266 -5.066 1 80.38 99 ALA A CA 1
ATOM 729 C C . ALA A 1 99 ? 2.57 26.016 -3.66 1 80.38 99 ALA A C 1
ATOM 731 O O . ALA A 1 99 ? 2.836 26.953 -2.912 1 80.38 99 ALA A O 1
ATOM 732 N N . ILE A 1 100 ? 2.674 24.688 -3.371 1 83.69 100 ILE A N 1
ATOM 733 C CA . ILE A 1 100 ? 3.275 24.328 -2.096 1 83.69 100 ILE A CA 1
ATOM 734 C C . ILE A 1 100 ? 4.645 23.688 -2.334 1 83.69 100 ILE A C 1
ATOM 736 O O . ILE A 1 100 ? 4.773 22.766 -3.131 1 83.69 100 ILE A O 1
ATOM 740 N N . PHE A 1 101 ? 5.641 24.234 -1.595 1 85.12 101 PHE A N 1
ATOM 741 C CA . PHE A 1 101 ? 7 23.719 -1.677 1 85.12 101 PHE A CA 1
ATOM 742 C C . PHE A 1 101 ? 7.449 23.156 -0.329 1 85.12 101 PHE A C 1
ATOM 744 O O . PHE A 1 101 ? 7.145 23.734 0.716 1 85.12 101 PHE A O 1
ATOM 751 N N . SER A 1 102 ? 8.164 22.031 -0.462 1 88.12 102 SER A N 1
ATOM 752 C CA . SER A 1 102 ? 8.859 21.516 0.711 1 88.12 102 SER A CA 1
ATOM 753 C C . SER A 1 102 ? 10.328 21.922 0.709 1 88.12 102 SER A C 1
ATOM 755 O O . SER A 1 102 ? 11.031 21.734 -0.287 1 88.12 102 SER A O 1
ATOM 757 N N . VAL A 1 103 ? 10.695 22.484 1.809 1 88.12 103 VAL A N 1
ATOM 758 C CA . VAL A 1 103 ? 12.086 22.875 1.982 1 88.12 103 VAL A CA 1
ATOM 759 C C . VAL A 1 103 ? 12.734 22 3.061 1 88.12 103 VAL A C 1
ATOM 761 O O . VAL A 1 103 ? 12.336 22.047 4.227 1 88.12 103 VAL A O 1
ATOM 764 N N . ARG A 1 104 ? 13.711 21.328 2.602 1 89.62 104 ARG A N 1
ATOM 765 C CA . ARG A 1 104 ? 14.422 20.438 3.508 1 89.62 104 ARG A CA 1
ATOM 766 C C . ARG A 1 104 ? 15.727 21.078 3.994 1 89.62 104 ARG A C 1
ATOM 768 O O . ARG A 1 104 ? 16.469 21.641 3.201 1 89.62 104 ARG A O 1
ATOM 775 N N . MET A 1 105 ? 15.977 20.922 5.34 1 86.88 105 MET A N 1
ATOM 776 C CA . MET A 1 105 ? 17.203 21.453 5.918 1 86.88 105 MET A CA 1
ATOM 777 C C . MET A 1 105 ? 17.609 20.656 7.156 1 86.88 105 MET A C 1
ATOM 779 O O . MET A 1 105 ? 16.891 19.766 7.59 1 86.88 105 MET A O 1
ATOM 783 N N . ASP A 1 106 ? 18.859 20.906 7.578 1 87.25 106 ASP A N 1
ATOM 784 C CA . ASP A 1 106 ? 19.281 20.281 8.82 1 87.25 106 ASP A CA 1
ATOM 785 C C . ASP A 1 106 ? 18.516 20.859 10.016 1 87.25 106 ASP A C 1
ATOM 787 O O . ASP A 1 106 ? 18.031 21.984 9.961 1 87.25 106 ASP A O 1
ATOM 791 N N . LEU A 1 107 ? 18.531 20.078 11.062 1 90.38 107 LEU A N 1
ATOM 792 C CA . LEU A 1 107 ? 17.766 20.469 12.234 1 90.38 107 LEU A CA 1
ATOM 793 C C . LEU A 1 107 ? 18.266 21.797 12.797 1 90.38 107 LEU A C 1
ATOM 795 O O . LEU A 1 107 ? 17.453 22.641 13.203 1 90.38 107 LEU A O 1
ATOM 799 N N . GLY A 1 108 ? 19.531 21.953 12.82 1 88.56 108 GLY A N 1
ATOM 800 C CA . GLY A 1 108 ? 20.078 23.203 13.312 1 88.56 108 GLY A CA 1
ATOM 801 C C . GLY A 1 108 ? 19.609 24.406 12.523 1 88.56 108 GLY A C 1
ATOM 802 O O . GLY A 1 108 ? 19.25 25.438 13.102 1 88.56 108 GLY A O 1
ATOM 803 N N . ASP A 1 109 ? 19.578 24.297 11.25 1 86.56 109 ASP A N 1
ATOM 804 C CA . ASP A 1 109 ? 19.125 25.375 10.383 1 86.56 109 ASP A CA 1
ATOM 805 C C . ASP A 1 109 ? 17.625 25.641 10.594 1 86.56 109 ASP A C 1
ATOM 807 O O . ASP A 1 109 ? 17.188 26.797 10.586 1 86.56 109 ASP A O 1
ATOM 811 N N . LEU A 1 110 ? 16.922 24.625 10.742 1 89.56 110 LEU A N 1
ATOM 812 C CA . LEU A 1 110 ? 15.492 24.75 10.969 1 89.56 110 LEU A CA 1
ATOM 813 C C . LEU A 1 110 ? 15.219 25.516 12.258 1 89.56 110 LEU A C 1
ATOM 815 O O . LEU A 1 110 ? 14.344 26.391 12.305 1 89.56 110 LEU A O 1
ATOM 819 N N . GLU A 1 111 ? 15.945 25.219 13.266 1 89.88 111 GLU A N 1
ATOM 820 C CA . GLU A 1 111 ? 15.797 25.906 14.547 1 89.88 111 GLU A CA 1
ATOM 821 C C . GLU A 1 111 ? 16.172 27.375 14.422 1 89.88 111 GLU A C 1
ATOM 823 O O . GLU A 1 111 ? 15.523 28.234 15.016 1 89.88 111 GLU A O 1
ATOM 828 N N . SER A 1 112 ? 17.172 27.594 13.719 1 85.19 112 SER A N 1
ATOM 829 C CA . SER A 1 112 ? 17.594 28.969 13.484 1 85.19 112 SER A CA 1
ATOM 830 C C . SER A 1 112 ? 16.516 29.766 12.766 1 85.19 112 SER A C 1
ATOM 832 O O . SER A 1 112 ? 16.234 30.906 13.125 1 85.19 112 SER A O 1
ATOM 834 N N . VAL A 1 113 ? 15.914 29.141 11.781 1 80.81 113 VAL A N 1
ATOM 835 C CA . VAL A 1 113 ? 14.828 29.781 11.047 1 80.81 113 VAL A CA 1
ATOM 836 C C . VAL A 1 113 ? 13.664 30.078 11.992 1 80.81 113 VAL A C 1
ATOM 838 O O . VAL A 1 113 ? 13.094 31.172 11.969 1 80.81 113 VAL A O 1
ATOM 841 N N . ALA A 1 114 ? 13.32 29.094 12.711 1 86.5 114 ALA A N 1
ATOM 842 C CA . ALA A 1 114 ? 12.211 29.25 13.648 1 86.5 114 ALA A CA 1
ATOM 843 C C . ALA A 1 114 ? 12.445 30.422 14.602 1 86.5 114 ALA A C 1
ATOM 845 O O . ALA A 1 114 ? 11.531 31.188 14.883 1 86.5 114 ALA A O 1
ATOM 846 N N . HIS A 1 115 ? 13.594 30.5 15.039 1 85.44 115 HIS A N 1
ATOM 847 C CA . HIS A 1 115 ? 13.953 31.578 15.961 1 85.44 115 HIS A CA 1
ATOM 848 C C . HIS A 1 115 ? 13.875 32.938 15.273 1 85.44 115 HIS A C 1
ATOM 850 O O . HIS A 1 115 ? 13.406 33.906 15.859 1 85.44 115 HIS A O 1
ATOM 856 N N . GLN A 1 116 ? 14.297 33.031 14.102 1 81.38 116 GLN A N 1
ATOM 857 C CA . GLN A 1 116 ? 14.391 34.281 13.367 1 81.38 116 GLN A CA 1
ATOM 858 C C . GLN A 1 116 ? 13.008 34.812 12.977 1 81.38 116 GLN A C 1
ATOM 860 O O . GLN A 1 116 ? 12.75 36 13.031 1 81.38 116 GLN A O 1
ATOM 865 N N . ILE A 1 117 ? 12.148 33.969 12.57 1 80.06 117 ILE A N 1
ATOM 866 C CA . ILE A 1 117 ? 10.883 34.438 12.023 1 80.06 117 ILE A CA 1
ATOM 867 C C . ILE A 1 117 ? 9.766 34.219 13.047 1 80.06 117 ILE A C 1
ATOM 869 O O . ILE A 1 117 ? 8.609 34.562 12.789 1 80.06 117 ILE A O 1
ATOM 873 N N . GLY A 1 118 ? 10.016 33.75 14.109 1 82.56 118 GLY A N 1
ATOM 874 C CA . GLY A 1 118 ? 9.008 33.562 15.141 1 82.56 118 GLY A CA 1
ATOM 875 C C . GLY A 1 118 ? 8.195 32.281 14.938 1 82.56 118 GLY A C 1
ATOM 876 O O . GLY A 1 118 ? 7.41 32.188 14 1 82.56 118 GLY A O 1
ATOM 877 N N . GLY A 1 119 ? 8.555 31.281 15.5 1 88.12 119 GLY A N 1
ATOM 878 C CA . GLY A 1 119 ? 7.895 29.984 15.461 1 88.12 119 GLY A CA 1
ATOM 879 C C . GLY A 1 119 ? 8.594 28.938 16.297 1 88.12 119 GLY A C 1
ATOM 880 O O . GLY A 1 119 ? 9.305 29.266 17.25 1 88.12 119 GLY A O 1
ATOM 881 N N . LYS A 1 120 ? 8.25 27.75 16 1 90.5 120 LYS A N 1
ATOM 882 C CA . LYS A 1 120 ? 8.883 26.672 16.75 1 90.5 120 LYS A CA 1
ATOM 883 C C . LYS A 1 120 ? 9.07 25.438 15.852 1 90.5 120 LYS A C 1
ATOM 885 O O . LYS A 1 120 ? 8.469 25.344 14.781 1 90.5 120 LYS A O 1
ATOM 890 N N . VAL A 1 121 ? 9.938 24.641 16.297 1 91.31 121 VAL A N 1
ATOM 891 C CA . VAL A 1 121 ? 10.172 23.344 15.664 1 91.31 121 VAL A CA 1
ATOM 892 C C . VAL A 1 121 ? 9.453 22.25 16.453 1 91.31 121 VAL A C 1
ATOM 894 O O . VAL A 1 121 ? 9.57 22.172 17.672 1 91.31 121 VAL A O 1
ATOM 897 N N . VAL A 1 122 ? 8.664 21.469 15.711 1 88.38 122 VAL A N 1
ATOM 898 C CA . VAL A 1 122 ? 7.898 20.422 16.391 1 88.38 122 VAL A CA 1
ATOM 899 C C . VAL A 1 122 ? 8.281 19.062 15.82 1 88.38 122 VAL A C 1
ATOM 901 O O . VAL A 1 122 ? 8.617 18.938 14.641 1 88.38 122 VAL A O 1
ATOM 904 N N . LEU A 1 123 ? 8.125 18.109 16.734 1 84.62 123 LEU A N 1
ATOM 905 C CA . LEU A 1 123 ? 8.297 16.719 16.312 1 84.62 123 LEU A CA 1
ATOM 906 C C . LEU A 1 123 ? 7.074 16.234 15.547 1 84.62 123 LEU A C 1
ATOM 908 O O . LEU A 1 123 ? 5.945 16.594 15.875 1 84.62 123 LEU A O 1
ATOM 912 N N . SER A 1 124 ? 7.398 15.461 14.508 1 76.94 124 SER A N 1
ATOM 913 C CA . SER A 1 124 ? 6.316 15.055 13.617 1 76.94 124 SER A CA 1
ATOM 914 C C . SER A 1 124 ? 5.863 13.633 13.906 1 76.94 124 SER A C 1
ATOM 916 O O . SER A 1 124 ? 4.965 13.109 13.242 1 76.94 124 SER A O 1
ATOM 918 N N . ASP A 1 125 ? 6.445 13.07 14.984 1 70.62 125 ASP A N 1
ATOM 919 C CA . ASP A 1 125 ? 6.094 11.688 15.305 1 70.62 125 ASP A CA 1
ATOM 920 C C . ASP A 1 125 ? 4.609 11.562 15.641 1 70.62 125 ASP A C 1
ATOM 922 O O . ASP A 1 125 ? 4.078 12.344 16.422 1 70.62 125 ASP A O 1
ATOM 926 N N . GLY A 1 126 ? 3.943 10.688 14.883 1 70.56 126 GLY A N 1
ATOM 927 C CA . GLY A 1 126 ? 2.547 10.438 15.195 1 70.56 126 GLY A CA 1
ATOM 928 C C . GLY A 1 126 ? 1.586 11.242 14.344 1 70.56 126 GLY A C 1
ATOM 929 O O . GLY A 1 126 ? 0.368 11.133 14.492 1 70.56 126 GLY A O 1
ATOM 930 N N . LEU A 1 127 ? 2.158 12.172 13.555 1 74 127 LEU A N 1
ATOM 931 C CA . LEU A 1 127 ? 1.274 12.977 12.711 1 74 127 LEU A CA 1
ATOM 932 C C . LEU A 1 127 ? 0.592 12.109 11.656 1 74 127 LEU A C 1
ATOM 934 O O . LEU A 1 127 ? 1.237 11.273 11.023 1 74 127 LEU A O 1
ATOM 938 N N . THR A 1 128 ? -0.708 12.273 11.664 1 72.38 128 THR A N 1
ATOM 939 C CA . THR A 1 128 ? -1.48 11.539 10.672 1 72.38 128 THR A CA 1
ATOM 940 C C . THR A 1 128 ? -2.506 12.453 10 1 72.38 128 THR A C 1
ATOM 942 O O . THR A 1 128 ? -2.797 13.539 10.5 1 72.38 128 THR A O 1
ATOM 945 N N . SER A 1 129 ? -2.523 12.422 8.805 1 61.56 129 SER A N 1
ATOM 946 C CA . SER A 1 129 ? -3.559 13.164 8.086 1 61.56 129 SER A CA 1
ATOM 947 C C . SER A 1 129 ? -4.82 12.32 7.918 1 61.56 129 SER A C 1
ATOM 949 O O . SER A 1 129 ? -4.742 11.125 7.633 1 61.56 129 SER A O 1
ATOM 951 N N . LEU A 1 130 ? -5.785 12.836 8.969 1 55.56 130 LEU A N 1
ATOM 952 C CA . LEU A 1 130 ? -7.105 12.414 8.523 1 55.56 130 LEU A CA 1
ATOM 953 C C . LEU A 1 130 ? -7.648 13.359 7.453 1 55.56 130 LEU A C 1
ATOM 955 O O . LEU A 1 130 ? -7.223 14.516 7.367 1 55.56 130 LEU A O 1
ATOM 959 N N . CYS A 1 131 ? -8.32 13 6.434 1 50.44 131 CYS A N 1
ATOM 960 C CA . CYS A 1 131 ? -8.914 13.695 5.305 1 50.44 131 CYS A CA 1
ATOM 961 C C . CYS A 1 131 ? -9.438 15.062 5.723 1 50.44 131 CYS A C 1
ATOM 963 O O . CYS A 1 131 ? -9.992 15.797 4.906 1 50.44 131 CYS A O 1
ATOM 965 N N . THR A 1 132 ? -8.992 15.695 7.094 1 50.78 132 THR A N 1
ATOM 966 C CA . THR A 1 132 ? -9.805 16.891 7.262 1 50.78 132 THR A CA 1
ATOM 967 C C . THR A 1 132 ? -8.93 18.141 7.371 1 50.78 132 THR A C 1
ATOM 969 O O . THR A 1 132 ? -9.383 19.25 7.094 1 50.78 132 THR A O 1
ATOM 972 N N . GLU A 1 133 ? -7.789 18.203 7.977 1 58.28 133 GLU A N 1
ATOM 973 C CA . GLU A 1 133 ? -7.094 19.469 8.156 1 58.28 133 GLU A CA 1
ATOM 974 C C . GLU A 1 133 ? -6.438 19.938 6.859 1 58.28 133 GLU A C 1
ATOM 976 O O . GLU A 1 133 ? -5.742 19.156 6.199 1 58.28 133 GLU A O 1
ATOM 981 N N . PRO A 1 134 ? -6.82 21.234 6.547 1 62.34 134 PRO A N 1
ATOM 982 C CA . PRO A 1 134 ? -6.262 21.719 5.277 1 62.34 134 PRO A CA 1
ATOM 983 C C . PRO A 1 134 ? -4.734 21.688 5.254 1 62.34 134 PRO A C 1
ATOM 985 O O . PRO A 1 134 ? -4.09 22.125 6.207 1 62.34 134 PRO A O 1
ATOM 988 N N . GLY A 1 135 ? -4.172 21.016 4.34 1 70.5 135 GLY A N 1
ATOM 989 C CA . GLY A 1 135 ? -2.736 21.062 4.094 1 70.5 135 GLY A CA 1
ATOM 990 C C . GLY A 1 135 ? -1.979 19.969 4.828 1 70.5 135 GLY A C 1
ATOM 991 O O . GLY A 1 135 ? -0.783 19.766 4.598 1 70.5 135 GLY A O 1
ATOM 992 N N . VAL A 1 136 ? -2.605 19.281 5.742 1 76.75 136 VAL A N 1
ATOM 993 C CA . VAL A 1 136 ? -1.911 18.281 6.535 1 76.75 136 VAL A CA 1
ATOM 994 C C . VAL A 1 136 ? -1.305 17.219 5.613 1 76.75 136 VAL A C 1
ATOM 996 O O . VAL A 1 136 ? -0.228 16.688 5.895 1 76.75 136 VAL A O 1
ATOM 999 N N . GLY A 1 137 ? -1.939 17 4.523 1 77.12 137 GLY A N 1
ATOM 1000 C CA . GLY A 1 137 ? -1.388 16.078 3.553 1 77.12 137 GLY A CA 1
ATOM 1001 C C . GLY A 1 137 ? -0.042 16.516 3.006 1 77.12 137 GLY A C 1
ATOM 1002 O O . GLY A 1 137 ? 0.871 15.695 2.863 1 77.12 137 GLY A O 1
ATOM 1003 N N . SER A 1 138 ? 0.031 17.781 2.801 1 80.94 138 SER A N 1
ATOM 1004 C CA . SER A 1 138 ? 1.29 18.312 2.295 1 80.94 138 SER A CA 1
ATOM 1005 C C . SER A 1 138 ? 2.383 18.266 3.357 1 80.94 138 SER A C 1
ATOM 1007 O O . SER A 1 138 ? 3.551 18.016 3.043 1 80.94 138 SER A O 1
ATOM 1009 N N . LEU A 1 139 ? 1.997 18.562 4.543 1 84 139 LEU A N 1
ATOM 1010 C CA . LEU A 1 139 ? 2.961 18.469 5.633 1 84 139 LEU A CA 1
ATOM 1011 C C . LEU A 1 139 ? 3.49 17.047 5.777 1 84 139 LEU A C 1
ATOM 1013 O O . LEU A 1 139 ? 4.703 16.844 5.863 1 84 139 LEU A O 1
ATOM 1017 N N . LEU A 1 140 ? 2.598 16.125 5.758 1 83.5 140 LEU A N 1
ATOM 1018 C CA . LEU A 1 140 ? 2.992 14.719 5.875 1 83.5 140 LEU A CA 1
ATOM 1019 C C . LEU A 1 140 ? 3.898 14.312 4.715 1 83.5 140 LEU A C 1
ATOM 1021 O O . LEU A 1 140 ? 4.922 13.656 4.922 1 83.5 140 LEU A O 1
ATOM 1025 N N . HIS A 1 141 ? 3.506 14.727 3.582 1 83.81 141 HIS A N 1
ATOM 1026 C CA . HIS A 1 141 ? 4.312 14.43 2.402 1 83.81 141 HIS A CA 1
ATOM 1027 C C . HIS A 1 141 ? 5.723 14.992 2.543 1 83.81 141 HIS A C 1
ATOM 1029 O O . HIS A 1 141 ? 6.703 14.305 2.256 1 83.81 141 HIS A O 1
ATOM 1035 N N . SER A 1 142 ? 5.773 16.188 2.994 1 87.38 142 SER A N 1
ATOM 1036 C CA . SER A 1 142 ? 7.062 16.844 3.16 1 87.38 142 SER A CA 1
ATOM 1037 C C . SER A 1 142 ? 7.949 16.094 4.148 1 87.38 142 SER A C 1
ATOM 1039 O O . SER A 1 142 ? 9.133 15.883 3.889 1 87.38 142 SER A O 1
ATOM 1041 N N . ILE A 1 143 ? 7.363 15.734 5.195 1 89.38 143 ILE A N 1
ATOM 1042 C CA . ILE A 1 143 ? 8.117 15.047 6.238 1 89.38 143 ILE A CA 1
ATOM 1043 C C . ILE A 1 143 ? 8.57 13.68 5.73 1 89.38 143 ILE A C 1
ATOM 1045 O O . ILE A 1 143 ? 9.742 13.32 5.871 1 89.38 143 ILE A O 1
ATOM 1049 N N . MET A 1 144 ? 7.691 12.961 5.148 1 88.5 144 MET A N 1
ATOM 1050 C CA . MET A 1 144 ? 8.023 11.633 4.637 1 88.5 144 MET A CA 1
ATOM 1051 C C . MET A 1 144 ? 9.094 11.719 3.553 1 88.5 144 MET A C 1
ATOM 1053 O O . MET A 1 144 ? 10 10.883 3.494 1 88.5 144 MET A O 1
ATOM 1057 N N . LEU A 1 145 ? 8.938 12.703 2.746 1 88.44 145 LEU A N 1
ATOM 1058 C CA . LEU A 1 145 ? 9.914 12.906 1.682 1 88.44 145 LEU A CA 1
ATOM 1059 C C . LEU A 1 145 ? 11.289 13.219 2.26 1 88.44 145 LEU A C 1
ATOM 1061 O O . LEU A 1 145 ? 12.297 12.688 1.786 1 88.44 145 LEU A O 1
ATOM 1065 N N . ALA A 1 146 ? 11.328 14.062 3.219 1 90.25 146 ALA A N 1
ATOM 1066 C CA . ALA A 1 146 ? 12.594 14.406 3.848 1 90.25 146 ALA A CA 1
ATOM 1067 C C . ALA A 1 146 ? 13.266 13.18 4.449 1 90.25 146 ALA A C 1
ATOM 1069 O O . ALA A 1 146 ? 14.469 12.961 4.258 1 90.25 146 ALA A O 1
ATOM 1070 N N . LYS A 1 147 ? 12.516 12.383 5.105 1 89.38 147 LYS A N 1
ATOM 1071 C CA . LYS A 1 147 ? 13.047 11.156 5.703 1 89.38 147 LYS A CA 1
ATOM 1072 C C . LYS A 1 147 ? 13.531 10.188 4.629 1 89.38 147 LYS A C 1
ATOM 1074 O O . LYS A 1 147 ? 14.578 9.562 4.777 1 89.38 147 LYS A O 1
ATOM 1079 N N . PHE A 1 148 ? 12.812 10.07 3.611 1 90.12 148 PHE A N 1
ATOM 1080 C CA . PHE A 1 148 ? 13.156 9.18 2.508 1 90.12 148 PHE A CA 1
ATOM 1081 C C . PHE A 1 148 ? 14.477 9.602 1.863 1 90.12 148 PHE A C 1
ATOM 1083 O O . PHE A 1 148 ? 15.383 8.789 1.695 1 90.12 148 PHE A O 1
ATOM 1090 N N . LEU A 1 149 ? 14.539 10.82 1.574 1 88.62 149 LEU A N 1
ATOM 1091 C CA . LEU A 1 149 ? 15.719 11.305 0.875 1 88.62 149 LEU A CA 1
ATOM 1092 C C . LEU A 1 149 ? 16.953 11.195 1.758 1 88.62 149 LEU A C 1
ATOM 1094 O O . LEU A 1 149 ? 18.062 10.984 1.259 1 88.62 149 LEU A O 1
ATOM 1098 N N . ALA A 1 150 ? 16.781 11.273 3.047 1 88.44 150 ALA A N 1
ATOM 1099 C CA . ALA A 1 150 ? 17.891 11.117 3.988 1 88.44 150 ALA A CA 1
ATOM 1100 C C . ALA A 1 150 ? 18.312 9.656 4.109 1 88.44 150 ALA A C 1
ATOM 1102 O O . ALA A 1 150 ? 19.453 9.367 4.453 1 88.44 150 ALA A O 1
ATOM 1103 N N . SER A 1 151 ? 17.422 8.758 3.789 1 90.56 151 SER A N 1
ATOM 1104 C CA . SER A 1 151 ? 17.703 7.34 3.99 1 90.56 151 SER A CA 1
ATOM 1105 C C . SER A 1 151 ? 17.969 6.637 2.662 1 90.56 151 SER A C 1
ATOM 1107 O O . SER A 1 151 ? 18.312 5.453 2.639 1 90.56 151 SER A O 1
ATOM 1109 N N . CYS A 1 152 ? 17.766 7.285 1.603 1 93.12 152 CYS A N 1
ATOM 1110 C CA . CYS A 1 152 ? 17.969 6.727 0.27 1 93.12 152 CYS A CA 1
ATOM 1111 C C . CYS A 1 152 ? 19.078 7.457 -0.467 1 93.12 152 CYS A C 1
ATOM 1113 O O . CYS A 1 152 ? 18.828 8.203 -1.413 1 93.12 152 CYS A O 1
ATOM 1115 N N . MET A 1 153 ? 20.297 7.125 -0.134 1 94.38 153 MET A N 1
ATOM 1116 C CA . MET A 1 153 ? 21.453 7.871 -0.624 1 94.38 153 MET A CA 1
ATOM 1117 C C . MET A 1 153 ? 22.266 7.035 -1.608 1 94.38 153 MET A C 1
ATOM 1119 O O . MET A 1 153 ? 23.016 7.578 -2.422 1 94.38 153 MET A O 1
ATOM 1123 N N . TYR A 1 154 ? 22.078 5.762 -1.538 1 97.06 154 TYR A N 1
ATOM 1124 C CA . TYR A 1 154 ? 22.844 4.871 -2.4 1 97.06 154 TYR A CA 1
ATOM 1125 C C . TYR A 1 154 ? 21.922 3.922 -3.162 1 97.06 154 TYR A C 1
ATOM 1127 O O . TYR A 1 154 ? 20.875 3.525 -2.654 1 97.06 154 TYR A O 1
ATOM 1135 N N . CYS A 1 155 ? 22.406 3.578 -4.336 1 97.19 155 CYS A N 1
ATOM 1136 C CA . CYS A 1 155 ? 21.656 2.678 -5.203 1 97.19 155 CYS A CA 1
ATOM 1137 C C . CYS A 1 155 ? 21.641 1.264 -4.633 1 97.19 155 CYS A C 1
ATOM 1139 O O . CYS A 1 155 ? 22.688 0.698 -4.324 1 97.19 155 CYS A O 1
ATOM 1141 N N . SER A 1 156 ? 20.5 0.666 -4.574 1 96.12 156 SER A N 1
ATOM 1142 C CA . SER A 1 156 ? 20.344 -0.675 -4.02 1 96.12 156 SER A CA 1
ATOM 1143 C C . SER A 1 156 ? 20.891 -1.732 -4.977 1 96.12 156 SER A C 1
ATOM 1145 O O . SER A 1 156 ? 21.141 -2.871 -4.574 1 96.12 156 SER A O 1
ATOM 1147 N N . VAL A 1 157 ? 21.094 -1.366 -6.188 1 95.44 157 VAL A N 1
ATOM 1148 C CA . VAL A 1 157 ? 21.5 -2.324 -7.211 1 95.44 157 VAL A CA 1
ATOM 1149 C C . VAL A 1 157 ? 23.016 -2.32 -7.352 1 95.44 157 VAL A C 1
ATOM 1151 O O . VAL A 1 157 ? 23.656 -3.379 -7.348 1 95.44 157 VAL A O 1
ATOM 1154 N N . CYS A 1 158 ? 23.641 -1.131 -7.324 1 96.88 158 CYS A N 1
ATOM 1155 C CA . CYS A 1 158 ? 25.047 -1.106 -7.664 1 96.88 158 CYS A CA 1
ATOM 1156 C C . CYS A 1 158 ? 25.859 -0.405 -6.582 1 96.88 158 CYS A C 1
ATOM 1158 O O . CYS A 1 158 ? 27.094 -0.308 -6.68 1 96.88 158 CYS A O 1
ATOM 1160 N N . GLY A 1 159 ? 25.266 0.17 -5.664 1 96.38 159 GLY A N 1
ATOM 1161 C CA . GLY A 1 159 ? 25.953 0.718 -4.508 1 96.38 159 GLY A CA 1
ATOM 1162 C C . GLY A 1 159 ? 26.469 2.123 -4.734 1 96.38 159 GLY A C 1
ATOM 1163 O O . GLY A 1 159 ? 27.109 2.701 -3.855 1 96.38 159 GLY A O 1
ATOM 1164 N N . LYS A 1 160 ? 26.203 2.703 -5.867 1 96.94 160 LYS A N 1
ATOM 1165 C CA . LYS A 1 160 ? 26.672 4.055 -6.152 1 96.94 160 LYS A CA 1
ATOM 1166 C C . LYS A 1 160 ? 25.75 5.102 -5.527 1 96.94 160 LYS A C 1
ATOM 1168 O O . LYS A 1 160 ? 24.578 4.836 -5.281 1 96.94 160 LYS A O 1
ATOM 1173 N N . ARG A 1 161 ? 26.312 6.254 -5.312 1 95.44 161 ARG A N 1
ATOM 1174 C CA . ARG A 1 161 ? 25.547 7.34 -4.703 1 95.44 161 ARG A CA 1
ATOM 1175 C C . ARG A 1 161 ? 24.469 7.844 -5.652 1 95.44 161 ARG A C 1
ATOM 1177 O O . ARG A 1 161 ? 24.703 7.98 -6.855 1 95.44 161 ARG A O 1
ATOM 1184 N N . LEU A 1 162 ? 23.328 8.195 -5.059 1 94.19 162 LEU A N 1
ATOM 1185 C CA . LEU A 1 162 ? 22.203 8.688 -5.832 1 94.19 162 LEU A CA 1
ATOM 1186 C C . LEU A 1 162 ? 22.234 10.203 -5.945 1 94.19 162 LEU A C 1
ATOM 1188 O O . LEU A 1 162 ? 22.891 10.875 -5.145 1 94.19 162 LEU A O 1
ATOM 1192 N N . THR A 1 163 ? 21.594 10.688 -6.98 1 87.88 163 THR A N 1
ATOM 1193 C CA . THR A 1 163 ? 21.422 12.125 -7.16 1 87.88 163 THR A CA 1
ATOM 1194 C C . THR A 1 163 ? 19.938 12.477 -7.293 1 87.88 163 THR A C 1
ATOM 1196 O O . THR A 1 163 ? 19.141 11.656 -7.727 1 87.88 163 THR A O 1
ATOM 1199 N N . MET A 1 164 ? 19.656 13.68 -6.781 1 81.81 164 MET A N 1
ATOM 1200 C CA . MET A 1 164 ? 18.266 14.148 -6.902 1 81.81 164 MET A CA 1
ATOM 1201 C C . MET A 1 164 ? 17.875 14.289 -8.367 1 81.81 164 MET A C 1
ATOM 1203 O O . MET A 1 164 ? 18.656 14.773 -9.188 1 81.81 164 MET A O 1
ATOM 1207 N N . LEU A 1 165 ? 16.703 13.641 -8.695 1 69.12 165 LEU A N 1
ATOM 1208 C CA . LEU A 1 165 ? 16.156 13.789 -10.039 1 69.12 165 LEU A CA 1
ATOM 1209 C C . LEU A 1 165 ? 15.562 15.18 -10.234 1 69.12 165 LEU A C 1
ATOM 1211 O O . LEU A 1 165 ? 15 15.75 -9.297 1 69.12 165 LEU A O 1
ATOM 1215 N N . ASP A 1 166 ? 15.938 15.922 -11.18 1 59.88 166 ASP A N 1
ATOM 1216 C CA . ASP A 1 166 ? 15.484 17.266 -11.492 1 59.88 166 ASP A CA 1
ATOM 1217 C C . ASP A 1 166 ? 13.953 17.344 -11.492 1 59.88 166 ASP A C 1
ATOM 1219 O O . ASP A 1 166 ? 13.383 18.438 -11.398 1 59.88 166 ASP A O 1
ATOM 1223 N N . THR A 1 167 ? 13.25 16.188 -11.32 1 56.91 167 THR A N 1
ATOM 1224 C CA . THR A 1 167 ? 11.805 16.188 -11.516 1 56.91 167 THR A CA 1
ATOM 1225 C C . THR A 1 167 ? 11.078 16.609 -10.242 1 56.91 167 THR A C 1
ATOM 1227 O O . THR A 1 167 ? 10.281 15.852 -9.688 1 56.91 167 THR A O 1
ATOM 1230 N N . ARG A 1 168 ? 11.297 17.844 -9.773 1 66.5 168 ARG A N 1
ATOM 1231 C CA . ARG A 1 168 ? 10.508 18.547 -8.773 1 66.5 168 ARG A CA 1
ATOM 1232 C C . ARG A 1 168 ? 10.977 18.219 -7.363 1 66.5 168 ARG A C 1
ATOM 1234 O O . ARG A 1 168 ? 10.328 18.578 -6.383 1 66.5 168 ARG A O 1
ATOM 1241 N N . GLY A 1 169 ? 12.094 17.422 -7.355 1 66.81 169 GLY A N 1
ATOM 1242 C CA . GLY A 1 169 ? 12.711 17.109 -6.082 1 66.81 169 GLY A CA 1
ATOM 1243 C C . GLY A 1 169 ? 12.047 15.945 -5.367 1 66.81 169 GLY A C 1
ATOM 1244 O O . GLY A 1 169 ? 12.188 15.797 -4.152 1 66.81 169 GLY A O 1
ATOM 1245 N N . LEU A 1 170 ? 11.344 15.109 -6.16 1 76.88 170 LEU A N 1
ATOM 1246 C CA . LEU A 1 170 ? 10.531 14.094 -5.5 1 76.88 170 LEU A CA 1
ATOM 1247 C C . LEU A 1 170 ? 11.172 12.719 -5.633 1 76.88 170 LEU A C 1
ATOM 1249 O O . LEU A 1 170 ? 10.75 11.766 -4.977 1 76.88 170 LEU A O 1
ATOM 1253 N N . ALA A 1 171 ? 12.273 12.656 -6.422 1 83.31 171 ALA A N 1
ATOM 1254 C CA . ALA A 1 171 ? 12.852 11.344 -6.711 1 83.31 171 ALA A CA 1
ATOM 1255 C C . ALA A 1 171 ? 14.375 11.414 -6.785 1 83.31 171 ALA A C 1
ATOM 1257 O O . ALA A 1 171 ? 14.945 12.5 -6.918 1 83.31 171 ALA A O 1
ATOM 1258 N N . GLN A 1 172 ? 14.969 10.258 -6.602 1 89.81 172 GLN A N 1
ATOM 1259 C CA . GLN A 1 172 ? 16.406 10.094 -6.789 1 89.81 172 GLN A CA 1
ATOM 1260 C C . GLN A 1 172 ? 16.703 9.125 -7.926 1 89.81 172 GLN A C 1
ATOM 1262 O O . GLN A 1 172 ? 15.852 8.312 -8.305 1 89.81 172 GLN A O 1
ATOM 1267 N N . GLU A 1 173 ? 17.859 9.328 -8.477 1 92.5 173 GLU A N 1
ATOM 1268 C CA . GLU A 1 173 ? 18.25 8.453 -9.578 1 92.5 173 GLU A CA 1
ATOM 1269 C C . GLU A 1 173 ? 19.719 8.023 -9.445 1 92.5 173 GLU 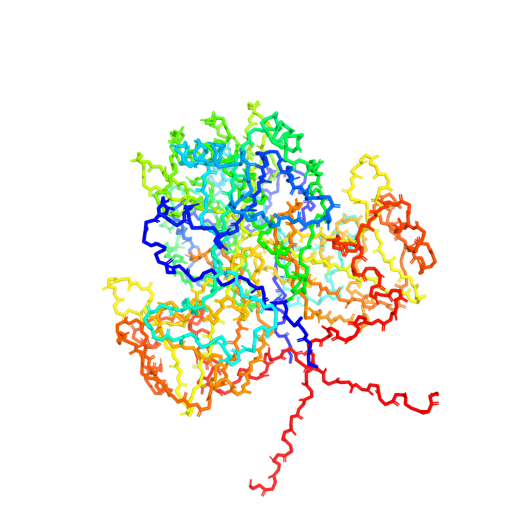A C 1
ATOM 1271 O O . GLU A 1 173 ? 20.547 8.781 -8.953 1 92.5 173 GLU A O 1
ATOM 1276 N N . CYS A 1 174 ? 19.922 6.812 -9.891 1 95.12 174 CYS A N 1
ATOM 1277 C CA . CYS A 1 174 ? 21.297 6.336 -10.055 1 95.12 174 CYS A CA 1
ATOM 1278 C C . CYS A 1 174 ? 21.797 6.605 -11.469 1 95.12 174 CYS A C 1
ATOM 1280 O O . CYS A 1 174 ? 21.281 6.047 -12.438 1 95.12 174 CYS A O 1
ATOM 1282 N N . LYS A 1 175 ? 22.781 7.32 -11.617 1 93.5 175 LYS A N 1
ATOM 1283 C CA . LYS A 1 175 ? 23.312 7.656 -12.93 1 93.5 175 LYS A CA 1
ATOM 1284 C C . LYS A 1 175 ? 24.078 6.48 -13.531 1 93.5 175 LYS A C 1
ATOM 1286 O O . LYS A 1 175 ? 24.266 6.414 -14.75 1 93.5 175 LYS A O 1
ATOM 1291 N N . ALA A 1 176 ? 24.469 5.641 -12.648 1 94.31 176 ALA A N 1
ATOM 1292 C CA . ALA A 1 176 ? 25.25 4.492 -13.109 1 94.31 176 ALA A CA 1
ATOM 1293 C C . ALA A 1 176 ? 24.344 3.438 -13.75 1 94.31 176 ALA A C 1
ATOM 1295 O O . ALA A 1 176 ? 24.656 2.93 -14.828 1 94.31 176 ALA A O 1
ATOM 1296 N N . CYS A 1 177 ? 23.25 3.037 -13.156 1 94.5 177 CYS A N 1
ATOM 1297 C CA . CYS A 1 177 ? 22.406 1.962 -13.688 1 94.5 177 CYS A CA 1
ATOM 1298 C C . CYS A 1 177 ? 21.062 2.494 -14.141 1 94.5 177 CYS A C 1
ATOM 1300 O O . CYS A 1 177 ? 20.203 1.728 -14.594 1 94.5 177 CYS A O 1
ATOM 1302 N N . ALA A 1 178 ? 20.719 3.725 -13.883 1 92.06 178 ALA A N 1
ATOM 1303 C CA . ALA A 1 178 ? 19.547 4.434 -14.391 1 92.06 178 ALA A CA 1
ATOM 1304 C C . ALA A 1 178 ? 18.297 4.055 -13.609 1 92.06 178 ALA A C 1
ATOM 1306 O O . ALA A 1 178 ? 17.172 4.285 -14.062 1 92.06 178 ALA A O 1
ATOM 1307 N N . LYS A 1 179 ? 18.516 3.477 -12.492 1 92.19 179 LYS A N 1
ATOM 1308 C CA . LYS A 1 179 ? 17.359 3.166 -11.656 1 92.19 179 LYS A CA 1
ATOM 1309 C C . LYS A 1 179 ? 16.875 4.406 -10.914 1 92.19 179 LYS A C 1
ATOM 1311 O O . LYS A 1 179 ? 17.688 5.191 -10.406 1 92.19 179 LYS A O 1
ATOM 1316 N N . GLU A 1 180 ? 15.531 4.578 -10.867 1 90.75 180 GLU A N 1
ATOM 1317 C CA . GLU A 1 180 ? 14.914 5.695 -10.156 1 90.75 180 GLU A CA 1
ATOM 1318 C C . GLU A 1 180 ? 14.273 5.234 -8.852 1 90.75 180 GLU A C 1
ATOM 1320 O O . GLU A 1 180 ? 13.789 4.102 -8.758 1 90.75 180 GLU A O 1
ATOM 1325 N N . TYR A 1 181 ? 14.352 6.117 -7.891 1 90.88 181 TYR A N 1
ATOM 1326 C CA . TYR A 1 181 ? 13.781 5.852 -6.574 1 90.88 181 TYR A CA 1
ATOM 1327 C C . TYR A 1 181 ? 12.773 6.926 -6.195 1 90.88 181 TYR A C 1
ATOM 1329 O O . TYR A 1 181 ? 13.07 8.117 -6.238 1 90.88 181 TYR A O 1
ATOM 1337 N N . PHE A 1 182 ? 11.594 6.434 -5.844 1 86.88 182 PHE A N 1
ATOM 1338 C CA . PHE A 1 182 ? 10.516 7.305 -5.387 1 86.88 182 PHE A CA 1
ATOM 1339 C C . PHE A 1 182 ? 10.141 7 -3.941 1 86.88 182 PHE A C 1
ATOM 1341 O O . PHE A 1 182 ? 10.5 5.945 -3.414 1 86.88 182 PHE A O 1
ATOM 1348 N N . LEU A 1 183 ? 9.492 8.031 -3.303 1 87.75 183 LEU A N 1
ATOM 1349 C CA . LEU A 1 183 ? 9 7.824 -1.945 1 87.75 183 LEU A CA 1
ATOM 1350 C C . LEU A 1 183 ? 8.117 6.586 -1.871 1 87.75 183 LEU A C 1
ATOM 1352 O O . LEU A 1 183 ? 7.086 6.512 -2.547 1 87.75 183 LEU A O 1
ATOM 1356 N N . PRO A 1 184 ? 8.57 5.605 -1.106 1 85.06 184 PRO A N 1
ATOM 1357 C CA . PRO A 1 184 ? 7.746 4.398 -0.988 1 85.06 184 PRO A CA 1
ATOM 1358 C C . PRO A 1 184 ? 6.586 4.57 -0.011 1 85.06 184 PRO A C 1
ATOM 1360 O O . PRO A 1 184 ? 6.746 5.188 1.043 1 85.06 184 PRO A O 1
ATOM 1363 N N . ILE A 1 185 ? 5.43 4.195 -0.406 1 86.25 185 ILE A N 1
ATOM 1364 C CA . ILE A 1 185 ? 4.262 4.133 0.467 1 86.25 185 ILE A CA 1
ATOM 1365 C C . ILE A 1 185 ? 3.846 2.678 0.671 1 86.25 185 ILE A C 1
ATOM 1367 O O . ILE A 1 185 ? 3.693 1.927 -0.295 1 86.25 185 ILE A O 1
ATOM 1371 N N . ARG A 1 186 ? 3.717 2.328 1.941 1 87.19 186 ARG A N 1
ATOM 1372 C CA . ARG A 1 186 ? 3.406 0.936 2.252 1 87.19 186 ARG A CA 1
ATOM 1373 C C . ARG A 1 186 ? 1.972 0.792 2.748 1 87.19 186 ARG A C 1
ATOM 1375 O O . ARG A 1 186 ? 1.472 1.654 3.475 1 87.19 186 ARG A O 1
ATOM 1382 N N . PRO A 1 187 ? 1.409 -0.342 2.365 1 87.06 187 PRO A N 1
ATOM 1383 C CA . PRO A 1 187 ? 0.059 -0.588 2.877 1 87.06 187 PRO A CA 1
ATOM 1384 C C . PRO A 1 187 ? 0.061 -1.233 4.262 1 87.06 187 PRO A C 1
ATOM 1386 O O . PRO A 1 187 ? 0.841 -2.154 4.516 1 87.06 187 PRO A O 1
ATOM 1389 N N . TYR A 1 188 ? -0.798 -0.701 5.117 1 88 188 TYR A N 1
ATOM 1390 C CA . TYR A 1 188 ? -0.977 -1.213 6.473 1 88 188 TYR A CA 1
ATOM 1391 C C . TYR A 1 188 ? -2.445 -1.508 6.754 1 88 188 TYR A C 1
ATOM 1393 O O . TYR A 1 188 ? -3.332 -0.981 6.078 1 88 188 TYR A O 1
ATOM 1401 N N . VAL A 1 189 ? -2.645 -2.361 7.723 1 86.38 189 VAL A N 1
ATOM 1402 C CA . VAL A 1 189 ? -3.99 -2.633 8.219 1 86.38 189 VAL A CA 1
ATOM 1403 C C . VAL A 1 189 ? -4.043 -2.385 9.727 1 86.38 189 VAL A C 1
ATOM 1405 O O . VAL A 1 189 ? -3.129 -2.768 10.461 1 86.38 189 VAL A O 1
ATOM 1408 N N . CYS A 1 190 ? -5.047 -1.651 10.07 1 91.25 190 CYS A N 1
ATOM 1409 C CA . CYS A 1 190 ? -5.332 -1.4 11.477 1 91.25 190 CYS A CA 1
ATOM 1410 C C . CYS A 1 190 ? -6.613 -2.104 11.906 1 91.25 190 CYS A C 1
ATOM 1412 O O . CYS A 1 190 ? -7.625 -2.047 11.203 1 91.25 190 CYS A O 1
ATOM 1414 N N . GLY A 1 191 ? -6.562 -2.732 13.094 1 93.19 191 GLY A N 1
ATOM 1415 C CA . GLY A 1 191 ? -7.715 -3.498 13.539 1 93.19 191 GLY A CA 1
ATOM 1416 C C . GLY A 1 191 ? -8.359 -2.936 14.789 1 93.19 191 GLY A C 1
ATOM 1417 O O . GLY A 1 191 ? -7.664 -2.641 15.773 1 93.19 191 GLY A O 1
ATOM 1418 N N . LEU A 1 192 ? -9.688 -2.727 14.703 1 95 192 LEU A N 1
ATOM 1419 C CA . LEU A 1 192 ? -10.523 -2.527 15.883 1 95 192 LEU A CA 1
ATOM 1420 C C . LEU A 1 192 ? -11.227 -3.824 16.266 1 95 192 LEU A C 1
ATOM 1422 O O . LEU A 1 192 ? -12.289 -4.145 15.742 1 95 192 LEU A O 1
ATOM 1426 N N . ILE A 1 193 ? -10.539 -4.551 17.156 1 94.38 193 ILE A N 1
ATOM 1427 C CA . ILE A 1 193 ? -11.109 -5.797 17.656 1 94.38 193 ILE A CA 1
ATOM 1428 C C . ILE A 1 193 ? -11.961 -5.52 18.891 1 94.38 193 ILE A C 1
ATOM 1430 O O . ILE A 1 193 ? -11.445 -5.102 19.938 1 94.38 193 ILE A O 1
ATOM 1434 N N . ILE A 1 194 ? -13.25 -5.844 18.734 1 94.81 194 ILE A N 1
ATOM 1435 C CA . ILE A 1 194 ? -14.18 -5.395 19.766 1 94.81 194 ILE A CA 1
ATOM 1436 C C . ILE A 1 194 ? -14.938 -6.594 20.328 1 94.81 194 ILE A C 1
ATOM 1438 O O . ILE A 1 194 ? -15.383 -7.469 19.594 1 94.81 194 ILE A O 1
ATOM 1442 N N . HIS A 1 195 ? -15.016 -6.668 21.641 1 93.38 195 HIS A N 1
ATOM 1443 C CA . HIS A 1 195 ? -15.828 -7.625 22.391 1 93.38 195 HIS A CA 1
ATOM 1444 C C . HIS A 1 195 ? -16.562 -6.945 23.547 1 93.38 195 HIS A C 1
ATOM 1446 O O . HIS A 1 195 ? -15.922 -6.398 24.453 1 93.38 195 HIS A O 1
ATOM 1452 N N . ASP A 1 196 ? -17.922 -7.16 23.688 1 88.75 196 ASP A N 1
ATOM 1453 C CA . ASP A 1 196 ? -18.734 -6.672 24.781 1 88.75 196 ASP A CA 1
ATOM 1454 C C . ASP A 1 196 ? -18.266 -5.293 25.25 1 88.75 196 ASP A C 1
ATOM 1456 O O . ASP A 1 196 ? -17.984 -5.094 26.438 1 88.75 196 ASP A O 1
ATOM 1460 N N . ASN A 1 197 ? -18.078 -4.34 24.656 1 89.56 197 ASN A N 1
ATOM 1461 C CA . ASN A 1 197 ? -17.734 -2.945 24.906 1 89.56 197 ASN A CA 1
ATOM 1462 C C . ASN A 1 197 ? -16.25 -2.775 25.234 1 89.56 197 ASN A C 1
ATOM 1464 O O . ASN A 1 197 ? -15.867 -1.833 25.922 1 89.56 197 ASN A O 1
ATOM 1468 N N . ARG A 1 198 ? -15.484 -3.646 25.016 1 95.75 198 ARG A N 1
ATOM 1469 C CA . ARG A 1 198 ? -14.031 -3.559 25.156 1 95.75 198 ARG A CA 1
ATOM 1470 C C . ARG A 1 198 ? -13.352 -3.631 23.781 1 95.75 198 ARG A C 1
ATOM 1472 O O . ARG A 1 198 ? -13.93 -4.145 22.828 1 95.75 198 ARG A O 1
ATOM 1479 N N . ILE A 1 199 ? -12.164 -3.123 23.766 1 96.56 199 ILE A N 1
ATOM 1480 C CA . ILE A 1 199 ? -11.367 -3.125 22.547 1 96.56 199 ILE A CA 1
ATOM 1481 C C . ILE A 1 199 ? -9.969 -3.658 22.844 1 96.56 199 ILE A C 1
ATOM 1483 O O . ILE A 1 199 ? -9.414 -3.389 23.906 1 96.56 199 ILE A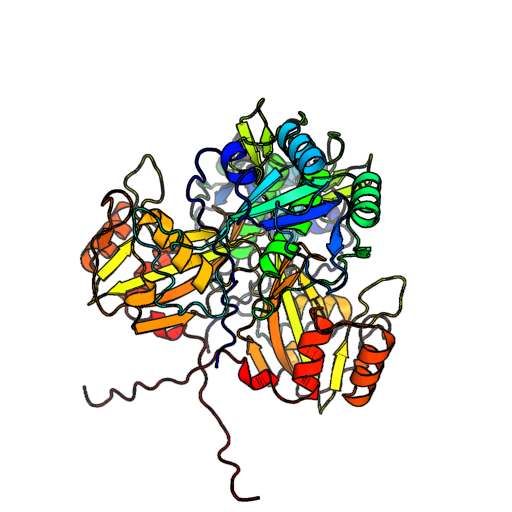 O 1
ATOM 1487 N N . LEU A 1 200 ? -9.43 -4.465 21.938 1 95.44 200 LEU A N 1
ATOM 1488 C CA . LEU A 1 200 ? -8.117 -5.078 22.109 1 95.44 200 LEU A CA 1
ATOM 1489 C C . LEU A 1 200 ? -7.012 -4.121 21.672 1 95.44 200 LEU A C 1
ATOM 1491 O O . LEU A 1 200 ? -7.043 -3.584 20.562 1 95.44 200 LEU A O 1
ATOM 1495 N N . LEU A 1 201 ? -6.066 -3.824 22.562 1 94.19 201 LEU A N 1
ATOM 1496 C CA . LEU A 1 201 ? -4.898 -3.016 22.219 1 94.19 201 LEU A CA 1
ATOM 1497 C C . LEU A 1 201 ? -3.613 -3.828 22.359 1 94.19 201 LEU A C 1
ATOM 1499 O O . LEU A 1 201 ? -3.6 -4.859 23.047 1 94.19 201 LEU A O 1
ATOM 1503 N N . THR A 1 202 ? -2.592 -3.43 21.594 1 92.06 202 THR A N 1
ATOM 1504 C CA . THR A 1 202 ? -1.274 -4.055 21.625 1 92.06 202 THR A CA 1
ATOM 1505 C C . THR A 1 202 ? -0.196 -3.027 21.969 1 92.06 202 THR A C 1
ATOM 1507 O O . THR A 1 202 ? -0.398 -1.825 21.766 1 92.06 202 THR A O 1
ATOM 1510 N N . PRO A 1 203 ? 0.885 -3.529 22.469 1 86.69 203 PRO A N 1
ATOM 1511 C CA . PRO A 1 203 ? 1.966 -2.588 22.781 1 86.69 203 PRO A CA 1
ATOM 1512 C C . PRO A 1 203 ? 2.572 -1.959 21.531 1 86.69 203 PRO A C 1
ATOM 1514 O O . PRO A 1 203 ? 2.717 -2.629 20.5 1 86.69 203 PRO A O 1
ATOM 1517 N N . LYS A 1 204 ? 2.768 -0.648 21.453 1 74.62 204 LYS A N 1
ATOM 1518 C CA . LYS A 1 204 ? 3.363 0.059 20.312 1 74.62 204 LYS A CA 1
ATOM 1519 C C . LYS A 1 204 ? 4.887 0.033 20.391 1 74.62 204 LYS A C 1
ATOM 1521 O O . LYS A 1 204 ? 5.566 0.179 19.375 1 74.62 204 LYS A O 1
ATOM 1526 N N . SER A 1 205 ? 5.461 0.108 21.547 1 62.5 205 SER A N 1
ATOM 1527 C CA . SER A 1 205 ? 6.906 0.053 21.734 1 62.5 205 SER A CA 1
ATOM 1528 C C . SER A 1 205 ? 7.281 -0.999 22.781 1 62.5 205 SER A C 1
ATOM 1530 O O . SER A 1 205 ? 6.473 -1.348 23.641 1 62.5 205 SER A O 1
ATOM 1532 N N . ALA A 1 206 ? 8.375 -1.698 22.344 1 52.31 206 ALA A N 1
ATOM 1533 C CA . ALA A 1 206 ? 8.891 -2.678 23.297 1 52.31 206 ALA A CA 1
ATOM 1534 C C . ALA A 1 206 ? 9.156 -2.033 24.641 1 52.31 206 ALA A C 1
ATOM 1536 O O . ALA A 1 206 ? 9.133 -2.709 25.672 1 52.31 206 ALA A O 1
ATOM 1537 N N . THR A 1 207 ? 9.539 -0.842 24.625 1 48.97 207 THR A N 1
ATOM 1538 C CA . THR A 1 207 ? 10.07 -0.259 25.844 1 48.97 207 THR A CA 1
ATOM 1539 C C . THR A 1 207 ? 8.953 0.374 26.672 1 48.97 207 THR A C 1
ATOM 1541 O O . THR A 1 207 ? 9.008 0.374 27.906 1 48.97 207 THR A O 1
ATOM 1544 N N . GLU A 1 208 ? 8.125 1.229 25.953 1 55.34 208 GLU A N 1
ATOM 1545 C CA . GLU A 1 208 ? 7.164 1.974 26.766 1 55.34 208 GLU A CA 1
ATOM 1546 C C . GLU A 1 208 ? 5.758 1.408 26.609 1 55.34 208 GLU A C 1
ATOM 1548 O O . GLU A 1 208 ? 5.414 0.864 25.547 1 55.34 208 GLU A O 1
ATOM 1553 N N . ALA A 1 209 ? 5.258 1.086 27.766 1 56.62 209 ALA A N 1
ATOM 1554 C CA . ALA A 1 209 ? 3.916 0.536 27.922 1 56.62 209 ALA A CA 1
ATOM 1555 C C . ALA A 1 209 ? 2.885 1.382 27.188 1 56.62 209 ALA A C 1
ATOM 1557 O O . ALA A 1 209 ? 1.918 1.859 27.781 1 56.62 209 ALA A O 1
ATOM 1558 N N . LEU A 1 210 ? 3.174 1.854 25.922 1 79.5 210 LEU A N 1
ATOM 1559 C CA . LEU A 1 210 ? 2.125 2.572 25.203 1 79.5 210 LEU A CA 1
ATOM 1560 C C . LEU A 1 210 ? 1.282 1.615 24.359 1 79.5 210 LEU A C 1
ATOM 1562 O O . LEU A 1 210 ? 1.821 0.762 23.656 1 79.5 210 LEU A O 1
ATOM 1566 N N . TRP A 1 211 ? 0.041 1.587 24.875 1 87.75 211 TRP A N 1
ATOM 1567 C CA . TRP A 1 211 ? -0.926 0.72 24.203 1 87.75 211 TRP A CA 1
ATOM 1568 C C . TRP A 1 211 ? -1.564 1.43 23.016 1 87.75 211 TRP A C 1
ATOM 1570 O O . TRP A 1 211 ? -1.808 2.639 23.062 1 87.75 211 TRP A O 1
ATOM 1580 N N . GLY A 1 212 ? -1.733 0.712 22 1 90.25 212 GLY A N 1
ATOM 1581 C CA . GLY A 1 212 ? -2.418 1.216 20.828 1 90.25 212 GLY A CA 1
ATOM 1582 C C . GLY A 1 212 ? -3.115 0.127 20.031 1 90.25 212 GLY A C 1
ATOM 1583 O O . GLY A 1 212 ? -3.072 -1.047 20.406 1 90.25 212 GLY A O 1
ATOM 1584 N N . LEU A 1 213 ? -3.797 0.575 19 1 93.19 213 LEU A N 1
ATOM 1585 C CA . LEU A 1 213 ? -4.5 -0.372 18.156 1 93.19 213 LEU A CA 1
ATOM 1586 C C . LEU A 1 213 ? -3.514 -1.261 17.391 1 93.19 213 LEU A C 1
ATOM 1588 O O . LEU A 1 213 ? -2.432 -0.809 17.016 1 93.19 213 LEU A O 1
ATOM 1592 N N . PRO A 1 214 ? -3.871 -2.543 17.203 1 93.94 214 PRO A N 1
ATOM 1593 C CA . PRO A 1 214 ? -3.031 -3.383 16.344 1 93.94 214 PRO A CA 1
ATOM 1594 C C . PRO A 1 214 ? -2.832 -2.791 14.945 1 93.94 214 PRO A C 1
ATOM 1596 O O . PRO A 1 214 ? -3.805 -2.42 14.281 1 93.94 214 PRO A O 1
ATOM 1599 N N . LEU A 1 215 ? -1.67 -2.678 14.578 1 91.19 215 LEU A N 1
ATOM 1600 C CA . LEU A 1 215 ? -1.269 -2.127 13.289 1 91.19 215 LEU A CA 1
ATOM 1601 C C . LEU A 1 215 ? -0.187 -2.988 12.641 1 91.19 215 LEU A C 1
ATOM 1603 O O . LEU A 1 215 ? 0.875 -3.201 13.227 1 91.19 215 LEU A O 1
ATOM 1607 N N . PHE A 1 216 ? -0.506 -3.473 11.398 1 87.94 216 PHE A N 1
ATOM 1608 C CA . PHE A 1 216 ? 0.424 -4.398 10.758 1 87.94 216 PHE A CA 1
ATOM 1609 C C . PHE A 1 216 ? 0.647 -4.02 9.305 1 87.94 216 PHE A C 1
ATOM 1611 O O . PHE A 1 216 ? -0.278 -3.574 8.625 1 87.94 216 PHE A O 1
ATOM 1618 N N . GLU A 1 217 ? 1.835 -4.238 8.883 1 86.62 217 GLU A N 1
ATOM 1619 C CA . GLU A 1 217 ? 2.137 -4.055 7.469 1 86.62 217 GLU A CA 1
ATOM 1620 C C . GLU A 1 217 ? 1.629 -5.23 6.641 1 86.62 217 GLU A C 1
ATOM 1622 O O . GLU A 1 217 ? 1.772 -6.387 7.039 1 86.62 217 GLU A O 1
ATOM 1627 N N . LEU A 1 218 ? 1.025 -4.934 5.469 1 81.69 218 LEU A N 1
ATOM 1628 C CA . LEU A 1 218 ? 0.553 -5.992 4.586 1 81.69 218 LEU A CA 1
ATOM 1629 C C . LEU A 1 218 ? 1.715 -6.629 3.832 1 81.69 218 LEU A C 1
ATOM 1631 O O . LEU A 1 218 ? 2.643 -5.938 3.412 1 81.69 218 LEU A O 1
ATOM 1635 N N . GLU A 1 219 ? 1.558 -7.922 3.676 1 74.81 219 GLU A N 1
ATOM 1636 C CA . GLU A 1 219 ? 2.51 -8.664 2.855 1 74.81 219 GLU A CA 1
ATOM 1637 C C . GLU A 1 219 ? 1.871 -9.125 1.548 1 74.81 219 GLU A C 1
ATOM 1639 O O . GLU A 1 219 ? 0.667 -8.953 1.347 1 74.81 219 GLU A O 1
ATOM 1644 N N . VAL A 1 220 ? 2.664 -9.664 0.732 1 71.31 220 VAL A N 1
ATOM 1645 C CA . VAL A 1 220 ? 2.197 -10.086 -0.583 1 71.31 220 VAL A CA 1
ATOM 1646 C C . VAL A 1 220 ? 1.14 -11.18 -0.43 1 71.31 220 VAL A C 1
ATOM 1648 O O . VAL A 1 220 ? 1.254 -12.047 0.441 1 71.31 220 VAL A O 1
ATOM 1651 N N . CYS A 1 221 ? 0.128 -11.055 -1.272 1 63.62 221 CYS A N 1
ATOM 1652 C CA . CYS A 1 221 ? -0.912 -12.07 -1.426 1 63.62 221 CYS A CA 1
ATOM 1653 C C . CYS A 1 221 ? -1.753 -12.18 -0.159 1 63.62 221 CYS A C 1
ATOM 1655 O O . CYS A 1 221 ? -2.25 -13.258 0.167 1 63.62 221 CYS A O 1
ATOM 1657 N N . GLU A 1 222 ? -1.731 -11.156 0.643 1 69.12 222 GLU A N 1
ATOM 1658 C CA . GLU A 1 222 ? -2.6 -11.094 1.814 1 69.12 222 GLU A CA 1
ATOM 1659 C C . GLU A 1 222 ? -3.701 -10.055 1.633 1 69.12 222 GLU A C 1
ATOM 1661 O O . GLU A 1 222 ? -3.465 -8.984 1.061 1 69.12 222 GLU A O 1
ATOM 1666 N N . THR A 1 223 ? -4.848 -10.43 2.072 1 67.94 223 THR A N 1
ATOM 1667 C CA . THR A 1 223 ? -5.871 -9.406 2.24 1 67.94 223 THR A CA 1
ATOM 1668 C C . THR A 1 223 ? -5.703 -8.688 3.576 1 67.94 223 THR A C 1
ATOM 1670 O O . THR A 1 223 ? -5.109 -9.234 4.508 1 67.94 223 THR A O 1
ATOM 1673 N N . PRO A 1 224 ? -6.188 -7.5 3.631 1 74 224 PRO A N 1
ATOM 1674 C CA . PRO A 1 224 ? -6.047 -6.785 4.902 1 74 224 PRO A CA 1
ATOM 1675 C C . PRO A 1 224 ? -6.609 -7.57 6.086 1 74 224 PRO A C 1
ATOM 1677 O O . PRO A 1 224 ? -5.957 -7.676 7.125 1 74 224 PRO A O 1
ATOM 1680 N N . LEU A 1 225 ? -7.816 -8.102 5.941 1 75.31 225 LEU A N 1
ATOM 1681 C CA . LEU A 1 225 ? -8.414 -8.844 7.047 1 75.31 225 LEU A CA 1
ATOM 1682 C C . LEU A 1 225 ? -7.586 -10.078 7.391 1 75.31 225 LEU A C 1
ATOM 1684 O O . LEU A 1 225 ? -7.336 -10.352 8.57 1 75.31 225 LEU A O 1
ATOM 1688 N N . SER A 1 226 ? -7.184 -10.766 6.383 1 71.44 226 SER A N 1
ATOM 1689 C CA . SER A 1 226 ? -6.359 -11.945 6.633 1 71.44 226 SER A CA 1
ATOM 1690 C C . SER A 1 226 ? -5.047 -11.57 7.32 1 71.44 226 SER A C 1
ATOM 1692 O O . SER A 1 226 ? -4.605 -12.25 8.242 1 71.44 226 SER A O 1
ATOM 1694 N N . ALA A 1 227 ? -4.445 -10.57 6.812 1 77 227 ALA A N 1
ATOM 1695 C CA . ALA A 1 227 ? -3.209 -10.094 7.426 1 77 227 ALA A CA 1
ATOM 1696 C C . ALA A 1 227 ? -3.428 -9.734 8.891 1 77 227 ALA A C 1
ATOM 1698 O O . ALA A 1 227 ? -2.609 -10.078 9.75 1 77 227 ALA A O 1
ATOM 1699 N N . LEU A 1 228 ? -4.52 -9.07 9.117 1 83.5 228 LEU A N 1
ATOM 1700 C CA . LEU A 1 228 ? -4.848 -8.664 10.484 1 83.5 228 LEU A CA 1
ATOM 1701 C C . LEU A 1 228 ? -4.988 -9.883 11.391 1 83.5 228 LEU A C 1
ATOM 1703 O O . LEU A 1 228 ? -4.387 -9.938 12.469 1 83.5 228 LEU A O 1
ATOM 1707 N N . LEU A 1 229 ? -5.691 -10.82 10.953 1 78.94 229 LEU A N 1
ATOM 1708 C CA . LEU A 1 229 ? -5.996 -11.984 11.773 1 78.94 229 LEU A CA 1
ATOM 1709 C C . LEU A 1 229 ? -4.758 -12.852 11.969 1 78.94 229 LEU A C 1
ATOM 1711 O O . LEU A 1 229 ? -4.52 -13.359 13.07 1 78.94 229 LEU A O 1
ATOM 1715 N N . VAL A 1 230 ? -3.977 -12.984 10.977 1 74.31 230 VAL A N 1
ATOM 1716 C CA . VAL A 1 230 ? -2.773 -13.812 11.047 1 74.31 230 VAL A CA 1
ATOM 1717 C C . VAL A 1 230 ? -1.763 -13.156 11.992 1 74.31 230 VAL A C 1
ATOM 1719 O O . VAL A 1 230 ? -1.185 -13.828 12.852 1 74.31 230 VAL A O 1
ATOM 1722 N N . ASN A 1 231 ? -1.503 -11.922 11.836 1 81.56 231 ASN A N 1
ATOM 1723 C CA . ASN A 1 231 ? -0.556 -11.227 12.703 1 81.56 231 ASN A CA 1
ATOM 1724 C C . ASN A 1 231 ? -1.03 -11.203 14.148 1 81.56 231 ASN A C 1
ATOM 1726 O O . ASN A 1 231 ? -0.22 -11.281 15.078 1 81.56 231 ASN A O 1
ATOM 1730 N N . LEU A 1 232 ? -2.324 -11.055 14.375 1 84.75 232 LEU A N 1
ATOM 1731 C CA . LEU A 1 232 ? -2.842 -11.078 15.734 1 84.75 232 LEU A CA 1
ATOM 1732 C C . LEU A 1 232 ? -2.684 -12.461 16.359 1 84.75 232 LEU A C 1
ATOM 1734 O O . LEU A 1 232 ? -2.498 -12.578 17.578 1 84.75 232 LEU A O 1
ATOM 1738 N N . TYR A 1 233 ? -2.801 -13.352 15.531 1 79.12 233 TYR A N 1
ATOM 1739 C CA . TYR A 1 233 ? -2.521 -14.695 16.031 1 79.12 233 TYR A CA 1
ATOM 1740 C C . TYR A 1 233 ? -1.081 -14.805 16.516 1 79.12 233 TYR A C 1
ATOM 1742 O O . TYR A 1 233 ? -0.817 -15.398 17.562 1 79.12 233 TYR A O 1
ATOM 1750 N N . ASP A 1 234 ? -0.203 -14.281 15.766 1 74.69 234 ASP A N 1
ATOM 1751 C CA . ASP A 1 234 ? 1.207 -14.305 16.141 1 74.69 234 ASP A CA 1
ATOM 1752 C C . ASP A 1 234 ? 1.428 -13.594 17.484 1 74.69 234 ASP A C 1
ATOM 1754 O O . ASP A 1 234 ? 2.277 -14.008 18.266 1 74.69 234 ASP A O 1
ATOM 1758 N N . VAL A 1 235 ? 0.697 -12.625 17.672 1 79.06 235 VAL A N 1
ATOM 1759 C CA . VAL A 1 235 ? 0.879 -11.789 18.859 1 79.06 235 VAL A CA 1
ATOM 1760 C C . VAL A 1 235 ? 0.153 -12.422 20.047 1 79.06 235 VAL A C 1
ATOM 1762 O O . VAL A 1 235 ? 0.674 -12.438 21.172 1 79.06 235 VAL A O 1
ATOM 1765 N N . THR A 1 236 ? -1.077 -13.039 19.859 1 80.94 236 THR A N 1
ATOM 1766 C CA . THR A 1 236 ? -1.943 -13.43 20.969 1 80.94 236 THR A CA 1
ATOM 1767 C C . THR A 1 236 ? -1.992 -14.953 21.109 1 80.94 236 THR A C 1
ATOM 1769 O O . THR A 1 236 ? -2.447 -15.469 22.125 1 80.94 236 THR A O 1
ATOM 1772 N N . ALA A 1 237 ? -1.67 -15.617 20.047 1 75.94 237 ALA A N 1
ATOM 1773 C CA . ALA A 1 237 ? -1.791 -17.062 19.953 1 75.94 237 ALA A CA 1
ATOM 1774 C C . ALA A 1 237 ? -3.254 -17.5 20 1 75.94 237 ALA A C 1
ATOM 1776 O O . ALA A 1 237 ? -3.578 -18.578 20.516 1 75.94 237 ALA A O 1
ATOM 1777 N N . VAL A 1 238 ? -4.113 -16.625 19.641 1 77.81 238 VAL A N 1
ATOM 1778 C CA . VAL A 1 238 ? -5.543 -16.906 19.594 1 77.81 238 VAL A CA 1
ATOM 1779 C C . VAL A 1 238 ? -6.059 -16.75 18.172 1 77.81 238 VAL A C 1
ATOM 1781 O O . VAL A 1 238 ? -5.754 -15.758 17.5 1 77.81 238 VAL A O 1
ATOM 1784 N N . ASN A 1 239 ? -6.785 -17.719 17.734 1 77.25 239 ASN A N 1
ATOM 1785 C CA . ASN A 1 239 ? -7.438 -17.625 16.438 1 77.25 239 ASN A CA 1
ATOM 1786 C C . ASN A 1 239 ? -8.727 -16.812 16.516 1 77.25 239 ASN A C 1
ATOM 1788 O O . ASN A 1 239 ? -9.812 -17.375 16.656 1 77.25 239 ASN A O 1
ATOM 1792 N N . ILE A 1 240 ? -8.664 -15.656 16.312 1 80.44 240 ILE A N 1
ATOM 1793 C CA . ILE A 1 240 ? -9.766 -14.711 16.469 1 80.44 240 ILE A CA 1
ATOM 1794 C C . ILE A 1 240 ? -10.852 -15.023 15.438 1 80.44 240 ILE A C 1
ATOM 1796 O O . ILE A 1 240 ? -12.031 -14.773 15.68 1 80.44 240 ILE A O 1
ATOM 1800 N N . ARG A 1 241 ? -10.43 -15.578 14.312 1 75 241 ARG A N 1
ATOM 1801 C CA . ARG A 1 241 ? -11.375 -15.898 13.242 1 75 241 ARG A CA 1
ATOM 1802 C C . ARG A 1 241 ? -12.484 -16.812 13.758 1 75 241 ARG A C 1
ATOM 1804 O O . ARG A 1 241 ? -13.633 -16.703 13.32 1 75 241 ARG A O 1
ATOM 1811 N N . GLN A 1 242 ? -12.203 -17.609 14.633 1 72.12 242 GLN A N 1
ATOM 1812 C CA . GLN A 1 242 ? -13.156 -18.578 15.18 1 72.12 242 GLN A CA 1
ATOM 1813 C C . GLN A 1 242 ? -14.227 -17.891 16.016 1 72.12 242 GLN A C 1
ATOM 1815 O O . GLN A 1 242 ? -15.305 -18.438 16.234 1 72.12 242 GLN A O 1
ATOM 1820 N N . TYR A 1 243 ? -13.922 -16.797 16.516 1 78.94 243 TYR A N 1
ATOM 1821 C CA . TYR A 1 243 ? -14.828 -16.078 17.406 1 78.94 243 TYR A CA 1
ATOM 1822 C C . TYR A 1 243 ? -15.461 -14.891 16.703 1 78.94 243 TYR A C 1
ATOM 1824 O O . TYR A 1 243 ? -16.219 -14.133 17.312 1 78.94 243 TYR A O 1
ATOM 1832 N N . MET A 1 244 ? -15.125 -14.727 15.523 1 78.31 244 MET A N 1
ATOM 1833 C CA . MET A 1 244 ? -15.539 -13.531 14.781 1 78.31 244 MET A CA 1
ATOM 1834 C C . MET A 1 244 ? -17.031 -13.57 14.477 1 78.31 244 MET A C 1
ATOM 1836 O O . MET A 1 244 ? -17.531 -14.555 13.93 1 78.31 244 MET A O 1
ATOM 1840 N N . HIS A 1 245 ? -17.688 -12.555 14.852 1 80.69 245 HIS A N 1
ATOM 1841 C CA . HIS A 1 245 ? -19.109 -12.344 14.547 1 80.69 245 HIS A CA 1
ATOM 1842 C C . HIS A 1 245 ? -19.281 -11.508 13.281 1 80.69 245 HIS A C 1
ATOM 1844 O O . HIS A 1 245 ? -20.125 -11.82 12.438 1 80.69 245 HIS A O 1
ATOM 1850 N N . SER A 1 246 ? -18.547 -10.484 13.227 1 79.25 246 SER A N 1
ATOM 1851 C CA . SER A 1 246 ? -18.594 -9.617 12.055 1 79.25 246 SER A CA 1
ATOM 1852 C C . SER A 1 246 ? -17.234 -8.953 11.82 1 79.25 246 SER A C 1
ATOM 1854 O O . SER A 1 246 ? -16.453 -8.789 12.75 1 79.25 246 SER A O 1
ATOM 1856 N N . ALA A 1 247 ? -16.984 -8.688 10.594 1 79.75 247 ALA A N 1
ATOM 1857 C CA . ALA A 1 247 ? -15.812 -7.93 10.156 1 79.75 247 ALA A CA 1
ATOM 1858 C C . ALA A 1 247 ? -16.172 -6.98 9.016 1 79.75 247 ALA A C 1
ATOM 1860 O O . ALA A 1 247 ? -16.703 -7.402 7.992 1 79.75 247 ALA A O 1
ATOM 1861 N N . VAL A 1 248 ? -15.883 -5.668 9.242 1 75.19 248 VAL A N 1
ATOM 1862 C CA . VAL A 1 248 ? -16.234 -4.672 8.234 1 75.19 248 VAL A CA 1
ATOM 1863 C C . VAL A 1 248 ? -15.055 -3.727 8.008 1 75.19 248 VAL A C 1
ATOM 1865 O O . VAL A 1 248 ? -14.375 -3.338 8.961 1 75.19 248 VAL A O 1
ATOM 1868 N N . ALA A 1 249 ? -14.812 -3.506 6.754 1 72.75 249 ALA A N 1
ATOM 1869 C CA . ALA A 1 249 ? -13.82 -2.479 6.43 1 72.75 249 ALA A CA 1
ATOM 1870 C C . ALA A 1 249 ? -14.398 -1.081 6.637 1 72.75 249 ALA A C 1
ATOM 1872 O O . ALA A 1 249 ? -15.555 -0.825 6.301 1 72.75 249 ALA A O 1
ATOM 1873 N N . LEU A 1 250 ? -13.602 -0.239 7.242 1 70.75 250 LEU A N 1
ATOM 1874 C CA . LEU A 1 250 ? -14 1.16 7.363 1 70.75 250 LEU A CA 1
ATOM 1875 C C . LEU A 1 250 ? -13.531 1.963 6.156 1 70.75 250 LEU A C 1
ATOM 1877 O O . LEU A 1 250 ? -12.43 1.733 5.641 1 70.75 250 LEU A O 1
ATOM 1881 N N . ASP A 1 251 ? -14.336 2.742 5.625 1 63.94 251 ASP A N 1
ATOM 1882 C CA . ASP A 1 251 ? -14 3.604 4.496 1 63.94 251 ASP A CA 1
ATOM 1883 C C . ASP A 1 251 ? -13.117 4.77 4.934 1 63.94 251 ASP A C 1
ATOM 1885 O O . ASP A 1 251 ? -13.531 5.93 4.844 1 63.94 251 ASP A O 1
ATOM 1889 N N . ILE A 1 252 ? -11.93 4.477 5.441 1 64.88 252 ILE A N 1
ATOM 1890 C CA . ILE A 1 252 ? -10.969 5.449 5.957 1 64.88 252 ILE A CA 1
ATOM 1891 C C . ILE A 1 252 ? -9.57 5.109 5.453 1 64.88 252 ILE A C 1
ATOM 1893 O O . ILE A 1 252 ? -9.172 3.939 5.449 1 64.88 252 ILE A O 1
ATOM 1897 N N . THR A 1 253 ? -8.977 6.152 4.805 1 67.06 253 THR A N 1
ATOM 1898 C CA . THR A 1 253 ? -7.559 6.023 4.508 1 67.06 253 THR A CA 1
ATOM 1899 C C . THR A 1 253 ? -6.746 7.039 5.309 1 67.06 253 THR A C 1
ATOM 1901 O O . THR A 1 253 ? -7.066 8.227 5.32 1 67.06 253 THR A O 1
ATOM 1904 N N . ILE A 1 254 ? -5.84 6.512 6.031 1 73.88 254 ILE A N 1
ATOM 1905 C CA . ILE A 1 254 ? -5 7.34 6.891 1 73.88 254 ILE A CA 1
ATOM 1906 C C . ILE A 1 254 ? -3.547 7.262 6.422 1 73.88 254 ILE A C 1
ATOM 1908 O O . ILE A 1 254 ? -3.045 6.176 6.121 1 73.88 254 ILE A O 1
ATOM 1912 N N . SER A 1 255 ? -3.053 8.422 6.227 1 76.12 255 SER A N 1
ATOM 1913 C CA . SER A 1 255 ? -1.61 8.477 6.02 1 76.12 255 SER A CA 1
ATOM 1914 C C . SER A 1 255 ? -0.877 8.836 7.309 1 76.12 255 SER A C 1
ATOM 1916 O O . SER A 1 255 ? -1.344 9.68 8.078 1 76.12 255 SER A O 1
ATOM 1918 N N . SER A 1 256 ? 0.289 8.164 7.473 1 78.62 256 SER A N 1
ATOM 1919 C CA . SER A 1 256 ? 1.017 8.383 8.719 1 78.62 256 SER A CA 1
ATOM 1920 C C . SER A 1 256 ? 2.516 8.523 8.469 1 78.62 256 SER A C 1
ATOM 1922 O O . SER A 1 256 ? 3.104 7.715 7.746 1 78.62 256 SER A O 1
ATOM 1924 N N . VAL A 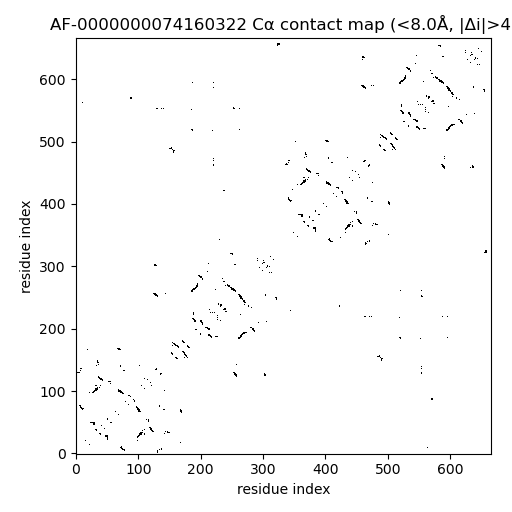1 257 ? 3.076 9.555 9.156 1 76.88 257 VAL A N 1
ATOM 1925 C CA . VAL A 1 257 ? 4.504 9.812 8.992 1 76.88 257 VAL A CA 1
ATOM 1926 C C . VAL A 1 257 ? 5.309 8.719 9.703 1 76.88 257 VAL A C 1
ATOM 1928 O O . VAL A 1 257 ? 6.43 8.406 9.297 1 76.88 257 VAL A O 1
ATOM 1931 N N . ASP A 1 258 ? 4.68 8.133 10.742 1 75.12 258 ASP A N 1
ATOM 1932 C CA . ASP A 1 258 ? 5.406 7.16 11.555 1 75.12 258 ASP A CA 1
ATOM 1933 C C . ASP A 1 258 ? 5.715 5.902 10.75 1 75.12 258 ASP A C 1
ATOM 1935 O O . ASP A 1 258 ? 6.754 5.266 10.953 1 75.12 258 ASP A O 1
ATOM 1939 N N . ILE A 1 259 ? 4.809 5.645 9.883 1 72.81 259 ILE A N 1
ATOM 1940 C CA . ILE A 1 259 ? 4.98 4.383 9.164 1 72.81 259 ILE A CA 1
ATOM 1941 C C . ILE A 1 259 ? 5.062 4.645 7.664 1 72.81 259 ILE A C 1
ATOM 1943 O O . ILE A 1 259 ? 5.246 3.719 6.875 1 72.81 259 ILE A O 1
ATOM 1947 N N . SER A 1 260 ? 5.172 5.918 7.215 1 71.5 260 SER A N 1
ATOM 1948 C CA . SER A 1 260 ? 5.164 6.238 5.789 1 71.5 260 SER A CA 1
ATOM 1949 C C . SER A 1 260 ? 4.215 5.324 5.023 1 71.5 260 SER A C 1
ATOM 1951 O O . SER A 1 260 ? 4.621 4.668 4.062 1 71.5 260 SER A O 1
ATOM 1953 N N . GLY A 1 261 ? 3.053 5.32 5.52 1 77.62 261 GLY A N 1
ATOM 1954 C CA . GLY A 1 261 ? 2.186 4.316 4.918 1 77.62 261 GLY A CA 1
ATOM 1955 C C . GLY A 1 261 ? 0.731 4.746 4.859 1 77.62 261 GLY A C 1
ATOM 1956 O O . GLY A 1 261 ? 0.387 5.852 5.277 1 77.62 261 GLY A O 1
ATOM 1957 N N . LEU A 1 262 ? 0 3.848 4.043 1 79.62 262 LEU A N 1
ATOM 1958 C CA . LEU A 1 262 ? -1.453 3.93 3.947 1 79.62 262 LEU A CA 1
ATOM 1959 C C . LEU A 1 262 ? -2.115 2.846 4.793 1 79.62 262 LEU A C 1
ATOM 1961 O O . LEU A 1 262 ? -1.756 1.67 4.695 1 79.62 262 LEU A O 1
ATOM 1965 N N . VAL A 1 263 ? -3.021 3.314 5.621 1 82.75 263 VAL A N 1
ATOM 1966 C CA . VAL A 1 263 ? -3.631 2.406 6.586 1 82.75 263 VAL A CA 1
ATOM 1967 C C . VAL A 1 263 ? -5.102 2.189 6.238 1 82.75 263 VAL A C 1
ATOM 1969 O O . VAL A 1 263 ? -5.848 3.152 6.047 1 82.75 263 VAL A O 1
ATOM 1972 N N . THR A 1 264 ? -5.48 0.933 6.09 1 78.31 264 THR A N 1
ATOM 1973 C CA . THR A 1 264 ? -6.891 0.558 6.047 1 78.31 264 THR A CA 1
ATOM 1974 C C . THR A 1 264 ? -7.352 0.038 7.406 1 78.31 264 THR A C 1
ATOM 1976 O O . THR A 1 264 ? -6.648 -0.743 8.055 1 78.31 264 THR A O 1
ATOM 1979 N N . ALA A 1 265 ? -8.484 0.507 7.812 1 84.75 265 ALA A N 1
ATOM 1980 C CA . ALA A 1 265 ? -9 0.129 9.133 1 84.75 265 ALA A CA 1
ATOM 1981 C C . ALA A 1 265 ? -10.133 -0.882 9.008 1 84.75 265 ALA A C 1
ATOM 1983 O O . ALA A 1 265 ? -10.992 -0.76 8.125 1 84.75 265 ALA A O 1
ATOM 1984 N N . TRP A 1 266 ? -10.062 -1.863 9.867 1 83.25 266 TRP A N 1
ATOM 1985 C CA . TRP A 1 266 ? -11.094 -2.889 9.922 1 83.25 266 TRP A CA 1
ATOM 1986 C C . TRP A 1 266 ? -11.711 -2.961 11.32 1 83.25 266 TRP A C 1
ATOM 1988 O O . TRP A 1 266 ? -11 -2.891 12.32 1 83.25 266 TRP A O 1
ATOM 1998 N N . LYS A 1 267 ? -12.992 -2.988 11.383 1 87.88 267 LYS A N 1
ATOM 1999 C CA . LYS A 1 267 ? -13.727 -3.277 12.609 1 87.88 267 LYS A CA 1
ATOM 2000 C C . LYS A 1 267 ? -14.125 -4.75 12.68 1 87.88 267 LYS A C 1
ATOM 2002 O O . LYS A 1 267 ? -14.836 -5.246 11.805 1 87.88 267 LYS A O 1
ATOM 2007 N N . VAL A 1 268 ? -13.648 -5.457 13.719 1 86.12 268 VAL A N 1
ATOM 2008 C CA . VAL A 1 268 ? -13.922 -6.875 13.914 1 86.12 268 VAL A CA 1
ATOM 2009 C C . VAL A 1 268 ? -14.617 -7.09 15.258 1 86.12 268 VAL A C 1
ATOM 2011 O O . VAL A 1 268 ? -14.062 -6.766 16.312 1 86.12 268 VAL A O 1
ATOM 2014 N N . CYS A 1 269 ? -15.812 -7.602 15.156 1 88.94 269 CYS A N 1
ATOM 2015 C CA . CYS A 1 269 ? -16.547 -7.934 16.359 1 88.94 269 CYS A CA 1
ATOM 2016 C C . CYS A 1 269 ? -16.5 -9.43 16.641 1 88.94 269 CYS A C 1
ATOM 2018 O O . CYS A 1 269 ? -16.75 -10.242 15.742 1 88.94 269 CYS A O 1
ATOM 2020 N N . ILE A 1 270 ? -16.109 -9.742 17.859 1 87.75 270 ILE A N 1
ATOM 2021 C CA . ILE A 1 270 ? -16 -11.156 18.203 1 87.75 270 ILE A CA 1
ATOM 2022 C C . ILE A 1 270 ? -17.031 -11.508 19.266 1 87.75 270 ILE A C 1
ATOM 2024 O O . ILE A 1 270 ? -17.422 -10.648 20.062 1 87.75 270 ILE A O 1
ATOM 2028 N N . ALA A 1 271 ? -17.438 -12.781 19.266 1 87.56 271 ALA A N 1
ATOM 2029 C CA . ALA A 1 271 ? -18.547 -13.234 20.094 1 87.56 271 ALA A CA 1
ATOM 2030 C C . ALA A 1 271 ? -18.047 -13.672 21.469 1 87.56 271 ALA A C 1
ATOM 2032 O O . ALA A 1 271 ? -18.812 -13.734 22.422 1 87.56 271 ALA A O 1
ATOM 2033 N N . ARG A 1 272 ? -16.828 -14.008 21.516 1 84.75 272 ARG A N 1
ATOM 2034 C CA . ARG A 1 272 ? -16.266 -14.492 22.781 1 84.75 272 ARG A CA 1
ATOM 2035 C C . ARG A 1 272 ? -14.922 -13.844 23.062 1 84.75 272 ARG A C 1
ATOM 2037 O O . ARG A 1 272 ? -14.07 -13.75 22.172 1 84.75 272 ARG A O 1
ATOM 2044 N N . GLY A 1 273 ? -14.859 -13.383 24.281 1 78.06 273 GLY A N 1
ATOM 2045 C CA . GLY A 1 273 ? -13.555 -12.875 24.672 1 78.06 273 GLY A CA 1
ATOM 2046 C C . GLY A 1 273 ? -12.523 -13.969 24.875 1 78.06 273 GLY A C 1
ATOM 2047 O O . GLY A 1 273 ? -12.867 -15.148 24.969 1 78.06 273 GLY A O 1
ATOM 2048 N N . PHE A 1 274 ? -11.273 -13.508 24.719 1 83.31 274 PHE A N 1
ATOM 2049 C CA . PHE A 1 274 ? -10.172 -14.422 25 1 83.31 274 PHE A CA 1
ATOM 2050 C C . PHE A 1 274 ? -9.094 -13.734 25.812 1 83.31 274 PHE A C 1
ATOM 2052 O O . PHE A 1 274 ? -9.062 -12.508 25.906 1 83.31 274 PHE A O 1
ATOM 2059 N N . GLU A 1 275 ? -8.32 -14.586 26.516 1 81.81 275 GLU A N 1
ATOM 2060 C CA . GLU A 1 275 ? -7.125 -14.07 27.172 1 81.81 275 GLU A CA 1
ATOM 2061 C C . GLU A 1 275 ? -5.883 -14.32 26.328 1 81.81 275 GLU A C 1
ATOM 2063 O O . GLU A 1 275 ? -5.59 -15.461 25.969 1 81.81 275 GLU A O 1
ATOM 2068 N N . PRO A 1 276 ? -5.277 -13.227 25.984 1 78.88 276 PRO A N 1
ATOM 2069 C CA . PRO A 1 276 ? -4.043 -13.43 25.219 1 78.88 276 PRO A CA 1
ATOM 2070 C C . PRO A 1 276 ? -3.006 -14.25 25.984 1 78.88 276 PRO A C 1
ATOM 2072 O O . PRO A 1 276 ? -2.984 -14.227 27.219 1 78.88 276 PRO A O 1
ATOM 2075 N N . ARG A 1 277 ? -2.217 -15.062 25.266 1 72.69 277 ARG A N 1
ATOM 2076 C CA . ARG A 1 277 ? -1.201 -15.906 25.891 1 72.69 277 ARG A CA 1
ATOM 2077 C C . ARG A 1 277 ? -0.238 -15.078 26.734 1 72.69 277 ARG A C 1
ATOM 2079 O O . ARG A 1 277 ? 0.182 -15.508 27.812 1 72.69 277 ARG A O 1
ATOM 2086 N N . ASP A 1 278 ? 0.189 -13.953 26.25 1 73.38 278 ASP A N 1
ATOM 2087 C CA . ASP A 1 278 ? 1.039 -13 26.969 1 73.38 278 ASP A CA 1
ATOM 2088 C C . ASP A 1 278 ? 0.376 -11.633 27.047 1 73.38 278 ASP A C 1
ATOM 2090 O O . ASP A 1 278 ? 0.171 -10.969 26.031 1 73.38 278 ASP A O 1
ATOM 2094 N N . SER A 1 279 ? -0.028 -11.32 28.328 1 71.31 279 SER A N 1
ATOM 2095 C CA . SER A 1 279 ? -0.721 -10.055 28.562 1 71.31 279 SER A CA 1
ATOM 2096 C C . SER A 1 279 ? 0.15 -8.867 28.172 1 71.31 279 SER A C 1
ATOM 2098 O O . SER A 1 279 ? -0.345 -7.746 28.031 1 71.31 279 SER A O 1
ATOM 2100 N N . LYS A 1 280 ? 1.376 -9.195 27.953 1 78.94 280 LYS A N 1
ATOM 2101 C CA . LYS A 1 280 ? 2.277 -8.125 27.547 1 78.94 280 LYS A CA 1
ATOM 2102 C C . LYS A 1 280 ? 2.16 -7.859 26.047 1 78.94 280 LYS A C 1
ATOM 2104 O O . LYS A 1 280 ? 2.617 -6.82 25.562 1 78.94 280 LYS A O 1
ATOM 2109 N N . CYS A 1 281 ? 1.415 -8.828 25.438 1 83.5 281 CYS A N 1
ATOM 2110 C CA . CYS A 1 281 ? 1.379 -8.719 23.984 1 83.5 281 CYS A CA 1
ATOM 2111 C C . CYS A 1 281 ? 0.052 -8.133 23.516 1 83.5 281 CYS A C 1
ATOM 2113 O O . CYS A 1 281 ? -0.049 -7.637 22.391 1 83.5 281 CYS A O 1
ATOM 2115 N N . ALA A 1 282 ? -0.979 -8.273 24.312 1 90.94 282 ALA A N 1
ATOM 2116 C CA . ALA A 1 282 ? -2.291 -7.711 24 1 90.94 282 ALA A CA 1
ATOM 2117 C C . ALA A 1 282 ? -3.158 -7.617 25.25 1 90.94 282 ALA A C 1
ATOM 2119 O O . ALA A 1 282 ? -3.047 -8.453 26.156 1 90.94 282 ALA A O 1
ATOM 2120 N N . CYS A 1 283 ? -4.027 -6.59 25.328 1 91.75 283 CYS A N 1
ATOM 2121 C CA . CYS A 1 283 ? -4.887 -6.391 26.484 1 91.75 283 CYS A CA 1
ATOM 2122 C C . CYS A 1 283 ? -6.215 -5.762 26.078 1 91.75 283 CYS A C 1
ATOM 2124 O O . CYS A 1 283 ? -6.262 -4.938 25.156 1 91.75 283 CYS A O 1
ATOM 2126 N N . TRP A 1 284 ? -7.207 -6.148 26.812 1 93.81 284 TRP A N 1
ATOM 2127 C CA . TRP A 1 284 ? -8.531 -5.578 26.594 1 93.81 284 TRP A CA 1
ATOM 2128 C C . TRP A 1 284 ? -8.711 -4.289 27.391 1 93.81 284 TRP A C 1
ATOM 2130 O O . TRP A 1 284 ? -8.352 -4.223 28.562 1 93.81 284 TRP A O 1
ATOM 2140 N N . PHE A 1 285 ? -9.266 -3.279 26.734 1 94.5 285 PHE A N 1
ATOM 2141 C CA . PHE A 1 285 ? -9.516 -1.984 27.359 1 94.5 285 PHE A CA 1
ATOM 2142 C C . PHE A 1 285 ? -10.984 -1.598 27.234 1 94.5 285 PHE A C 1
ATOM 2144 O O . PHE A 1 285 ? -11.594 -1.805 26.188 1 94.5 285 PHE A O 1
ATOM 2151 N N . THR A 1 286 ? -11.484 -1.045 28.312 1 96.25 286 THR A N 1
ATOM 2152 C CA . THR A 1 286 ? -12.82 -0.449 28.266 1 96.25 286 THR A CA 1
ATOM 2153 C C . THR A 1 286 ? -12.758 0.953 27.656 1 96.25 286 THR A C 1
ATOM 2155 O O . THR A 1 286 ? -11.672 1.5 27.453 1 96.25 286 THR A O 1
ATOM 2158 N N . LYS A 1 287 ? -13.992 1.537 27.391 1 95.75 287 LYS A N 1
ATOM 2159 C CA . LYS A 1 287 ? -14.055 2.9 26.875 1 95.75 287 LYS A CA 1
ATOM 2160 C C . LYS A 1 287 ? -13.445 3.893 27.859 1 95.75 287 LYS A C 1
ATOM 2162 O O . LYS A 1 287 ? -12.75 4.828 27.453 1 95.75 287 LYS A O 1
ATOM 2167 N N . GLU A 1 288 ? -13.695 3.633 29.078 1 95.12 288 GLU A N 1
ATOM 2168 C CA . GLU A 1 288 ? -13.156 4.504 30.125 1 95.12 288 GLU A CA 1
ATOM 2169 C C . GLU A 1 288 ? -11.633 4.441 30.172 1 95.12 288 GLU A C 1
ATOM 2171 O O . GLU A 1 288 ? -10.969 5.473 30.266 1 95.12 288 GLU A O 1
ATOM 2176 N N . GLN A 1 289 ? -11.125 3.289 30.078 1 94 289 GLN A N 1
ATOM 2177 C CA . GLN A 1 289 ? -9.672 3.107 30.094 1 94 289 GLN A CA 1
ATOM 2178 C C . GLN A 1 289 ? -9.023 3.746 28.875 1 94 289 GLN A C 1
ATOM 2180 O O . GLN A 1 289 ? -7.934 4.309 28.969 1 94 289 GLN A O 1
ATOM 2185 N N . CYS A 1 290 ? -9.672 3.648 27.766 1 93.12 290 CYS A N 1
ATOM 2186 C CA . CYS A 1 290 ? -9.156 4.266 26.547 1 93.12 290 CYS A CA 1
ATOM 2187 C C . CYS A 1 290 ? -9.156 5.785 26.656 1 93.12 290 CYS A C 1
ATOM 2189 O O . CYS A 1 290 ? -8.234 6.445 26.188 1 93.12 290 CYS A O 1
ATOM 2191 N N . THR A 1 291 ? -10.188 6.312 27.266 1 91.94 291 THR A N 1
ATOM 2192 C CA . THR A 1 291 ? -10.25 7.754 27.484 1 91.94 291 THR A CA 1
ATOM 2193 C C . THR A 1 291 ? -9.07 8.227 28.328 1 91.94 291 THR A C 1
ATOM 2195 O O . THR A 1 291 ? -8.453 9.258 28.031 1 91.94 291 THR A O 1
ATOM 2198 N N . GLU A 1 292 ? -8.766 7.457 29.297 1 90.19 292 GLU A N 1
ATOM 2199 C CA . GLU A 1 292 ? -7.621 7.773 30.141 1 90.19 292 GLU A CA 1
ATOM 2200 C C . GLU A 1 292 ? -6.309 7.672 29.375 1 90.19 292 GLU A C 1
ATOM 2202 O O . GLU A 1 292 ? -5.426 8.516 29.531 1 90.19 292 GLU A O 1
ATOM 2207 N N . LEU A 1 293 ? -6.23 6.664 28.625 1 87.38 293 LEU A N 1
ATOM 2208 C CA . LEU A 1 293 ? -5.043 6.453 27.812 1 87.38 293 LEU A CA 1
ATOM 2209 C C . LEU A 1 293 ? -4.809 7.629 26.875 1 87.38 293 LEU A C 1
ATOM 2211 O O . LEU A 1 293 ? -3.68 8.109 26.734 1 87.38 293 LEU A O 1
ATOM 2215 N N . LEU A 1 294 ? -5.867 8.078 26.25 1 85.38 294 LEU A N 1
ATOM 2216 C CA . LEU A 1 294 ? -5.785 9.188 25.297 1 85.38 294 LEU A CA 1
ATOM 2217 C C . LEU A 1 294 ? -5.363 10.477 26 1 85.38 294 LEU A C 1
ATOM 2219 O O . LEU A 1 294 ? -4.621 11.281 25.438 1 85.38 294 LEU A O 1
ATOM 2223 N N . SER A 1 295 ? -5.812 10.633 27.109 1 82.56 295 SER A N 1
ATOM 2224 C CA . SER A 1 295 ? -5.484 11.828 27.875 1 82.56 295 SER A CA 1
ATOM 2225 C C . SER A 1 295 ? -4.039 11.797 28.359 1 82.56 295 SER A C 1
ATOM 2227 O O . SER A 1 295 ? -3.363 12.828 28.375 1 82.56 295 SER A O 1
ATOM 2229 N N . SER A 1 296 ? -3.549 10.656 28.734 1 76.06 296 SER A N 1
ATOM 2230 C CA . SER A 1 296 ? -2.223 10.508 29.328 1 76.06 296 SER A CA 1
ATOM 2231 C C . SER A 1 296 ? -1.133 10.555 28.266 1 76.06 296 SER A C 1
ATOM 2233 O O . SER A 1 296 ? -0.044 11.086 28.5 1 76.06 296 SER A O 1
ATOM 2235 N N . MET A 1 297 ? -1.401 9.945 27.188 1 64.81 297 MET A N 1
ATOM 2236 C CA . MET A 1 297 ? -0.364 9.773 26.188 1 64.81 297 MET A CA 1
ATOM 2237 C C . MET A 1 297 ? -0.307 10.984 25.25 1 64.81 297 MET A C 1
ATOM 2239 O O . MET A 1 297 ? 0.621 11.117 24.453 1 64.81 297 MET A O 1
ATOM 2243 N N . GLY A 1 298 ? -1.062 11.883 25.578 1 60.72 298 GLY A N 1
ATOM 2244 C CA . GLY A 1 298 ? -1.075 13.031 24.703 1 60.72 298 GLY A CA 1
ATOM 2245 C C . GLY A 1 298 ? -1.359 12.672 23.25 1 60.72 298 GLY A C 1
ATOM 2246 O O . GLY A 1 298 ? -0.815 13.289 22.328 1 60.72 298 GLY A O 1
ATOM 2247 N N . LEU A 1 299 ? -1.821 11.469 23.156 1 56.12 299 LEU A N 1
ATOM 2248 C CA . LEU A 1 299 ? -2.162 11.078 21.781 1 56.12 299 LEU A CA 1
ATOM 2249 C C . LEU A 1 299 ? -3.135 12.078 21.172 1 56.12 299 LEU A C 1
ATOM 2251 O O . LEU A 1 299 ? -4.164 12.398 21.766 1 56.12 299 LEU A O 1
ATOM 2255 N N . THR A 1 300 ? -2.51 12.797 20.25 1 59.28 300 THR A N 1
ATOM 2256 C CA . THR A 1 300 ? -3.301 13.836 19.594 1 59.28 300 THR A CA 1
ATOM 2257 C C . THR A 1 300 ? -4.34 13.211 18.672 1 59.28 300 THR A C 1
ATOM 2259 O O . THR A 1 300 ? -4.219 12.047 18.281 1 59.28 300 THR A O 1
ATOM 2262 N N . GLU A 1 301 ? -5.383 13.875 18.516 1 63.16 301 GLU A N 1
ATOM 2263 C CA . GLU A 1 301 ? -6.438 13.523 17.578 1 63.16 301 GLU A CA 1
ATOM 2264 C C . GLU A 1 301 ? -5.867 13.273 16.172 1 63.16 301 GLU A C 1
ATOM 2266 O O . GLU A 1 301 ? -6.52 12.664 15.336 1 63.16 301 GLU A O 1
ATOM 2271 N N . LYS A 1 302 ? -4.574 13.555 16.188 1 70 302 LYS A N 1
ATOM 2272 C CA . LYS A 1 302 ? -4.008 13.5 14.844 1 70 302 LYS A CA 1
ATOM 2273 C C . LYS A 1 302 ? -3.248 12.203 14.625 1 70 302 LYS A C 1
ATOM 2275 O O . LYS A 1 302 ? -2.73 11.953 13.531 1 70 302 LYS A O 1
ATOM 2280 N N . SER A 1 303 ? -3.193 11.312 15.68 1 76.81 303 SER A N 1
ATOM 2281 C CA . SER A 1 303 ? -2.615 9.984 15.484 1 76.81 303 SER A CA 1
ATOM 2282 C C . SER A 1 303 ? -3.678 8.977 15.062 1 76.81 303 SER A C 1
ATOM 2284 O O . SER A 1 303 ? -4.875 9.219 15.234 1 76.81 303 SER A O 1
ATOM 2286 N N . ILE A 1 304 ? -3.225 7.887 14.438 1 80.69 304 ILE A N 1
ATOM 2287 C CA . ILE A 1 304 ? -4.141 6.824 14.039 1 80.69 304 ILE A CA 1
ATOM 2288 C C . ILE A 1 304 ? -4.938 6.348 15.25 1 80.69 304 ILE A C 1
ATOM 2290 O O . ILE A 1 304 ? -6.172 6.305 15.211 1 80.69 304 ILE A O 1
ATOM 2294 N N . ASP A 1 305 ? -4.262 6.125 16.359 1 85.31 305 ASP A N 1
ATOM 2295 C CA . ASP A 1 305 ? -4.906 5.645 17.578 1 85.31 305 ASP A CA 1
ATOM 2296 C C . ASP A 1 305 ? -5.875 6.684 18.125 1 85.31 305 ASP A C 1
ATOM 2298 O O . ASP A 1 305 ? -7.012 6.355 18.484 1 85.31 305 ASP A O 1
ATOM 2302 N N . GLY A 1 306 ? -5.332 7.867 18.234 1 83.62 306 GLY A N 1
ATOM 2303 C CA . GLY A 1 306 ? -6.172 8.93 18.781 1 83.62 306 GLY A CA 1
ATOM 2304 C C . GLY A 1 306 ? -7.48 9.094 18.031 1 83.62 306 GLY A C 1
ATOM 2305 O O . GLY A 1 306 ? -8.547 9.164 18.641 1 83.62 306 GLY A O 1
ATOM 2306 N N . PHE A 1 307 ? -7.469 9.078 16.766 1 81.06 307 PHE A N 1
ATOM 2307 C CA . PHE A 1 307 ? -8.656 9.281 15.945 1 81.06 307 PHE A CA 1
ATOM 2308 C C . PHE A 1 307 ? -9.609 8.094 16.078 1 81.06 307 PHE A C 1
ATOM 2310 O O . PHE A 1 307 ? -10.781 8.266 16.391 1 81.06 307 PHE A O 1
ATOM 2317 N N . LEU A 1 308 ? -9.156 6.922 15.82 1 86.75 308 LEU A N 1
ATOM 2318 C CA . LEU A 1 308 ? -10.016 5.746 15.734 1 86.75 308 LEU A CA 1
ATOM 2319 C C . LEU A 1 308 ? -10.586 5.391 17.094 1 86.75 308 LEU A C 1
ATOM 2321 O O . LEU A 1 308 ? -11.75 4.988 17.203 1 86.75 308 LEU A O 1
ATOM 2325 N N . LEU A 1 309 ? -9.781 5.527 18.125 1 90.19 309 LEU A N 1
ATOM 2326 C CA . LEU A 1 309 ? -10.281 5.242 19.469 1 90.19 309 LEU A CA 1
ATOM 2327 C C . LEU A 1 309 ? -11.359 6.246 19.859 1 90.19 309 LEU A C 1
ATOM 2329 O O . LEU A 1 309 ? -12.352 5.879 20.5 1 90.19 309 LEU A O 1
ATOM 2333 N N . ARG A 1 310 ? -11.18 7.473 19.562 1 88.31 310 ARG A N 1
ATOM 2334 C CA . ARG A 1 310 ? -12.203 8.469 19.859 1 88.31 310 ARG A CA 1
ATOM 2335 C C . ARG A 1 310 ? -13.508 8.164 19.141 1 88.31 310 ARG A C 1
ATOM 2337 O O . ARG A 1 310 ? -14.586 8.281 19.719 1 88.31 310 ARG A O 1
ATOM 2344 N N . GLU A 1 311 ? -13.406 7.844 17.828 1 86.62 311 GLU A N 1
ATOM 2345 C CA . GLU A 1 311 ? -14.602 7.473 17.078 1 86.62 311 GLU A CA 1
ATOM 2346 C C . GLU A 1 311 ? -15.297 6.273 17.703 1 86.62 311 GLU A C 1
ATOM 2348 O O . GLU A 1 311 ? -16.531 6.203 17.734 1 86.62 311 GLU A O 1
ATOM 2353 N N . TRP A 1 312 ? -14.547 5.348 18.141 1 91.75 312 TRP A N 1
ATOM 2354 C CA . TRP A 1 312 ? -15.125 4.18 18.812 1 91.75 312 TRP A CA 1
ATOM 2355 C C . TRP A 1 312 ? -15.82 4.578 20.109 1 91.75 312 TRP A C 1
ATOM 2357 O O . TRP A 1 312 ? -16.953 4.164 20.359 1 91.75 312 TRP A O 1
ATOM 2367 N N . ILE A 1 313 ? -15.141 5.391 20.938 1 93.12 313 ILE A N 1
ATOM 2368 C CA . ILE A 1 313 ? -15.672 5.844 22.219 1 93.12 313 ILE A CA 1
ATOM 2369 C C . ILE A 1 313 ? -16.969 6.602 22 1 93.12 313 ILE A C 1
ATOM 2371 O O . ILE A 1 313 ? -17.953 6.41 22.734 1 93.12 313 ILE A O 1
ATOM 2375 N N . ASN A 1 314 ? -16.969 7.359 20.922 1 91.19 314 ASN A N 1
ATOM 2376 C CA . ASN A 1 314 ? -18.125 8.203 20.625 1 91.19 314 ASN A CA 1
ATOM 2377 C C . ASN A 1 314 ? -19.234 7.414 19.938 1 91.19 314 ASN A C 1
ATOM 2379 O O . ASN A 1 314 ? -20.344 7.922 19.75 1 91.19 314 ASN A O 1
ATOM 2383 N N . GLY A 1 315 ? -18.953 6.219 19.469 1 88.06 315 GLY A N 1
ATOM 2384 C CA . GLY A 1 315 ? -19.953 5.406 18.797 1 88.06 315 GLY A CA 1
ATOM 2385 C C . GLY A 1 315 ? -20.203 5.828 17.359 1 88.06 315 GLY A C 1
ATOM 2386 O O . GLY A 1 315 ? -21.281 5.629 16.828 1 88.06 315 GLY A O 1
ATOM 2387 N N . THR A 1 316 ? -19.219 6.441 16.688 1 85.38 316 THR A N 1
ATOM 2388 C CA . THR A 1 316 ? -19.422 6.992 15.352 1 85.38 316 THR A CA 1
ATOM 2389 C C . THR A 1 316 ? -18.656 6.176 14.312 1 85.38 316 THR A C 1
ATOM 2391 O O . THR A 1 316 ? -18.641 6.535 13.133 1 85.38 316 THR A O 1
ATOM 2394 N N . LEU A 1 317 ? -18.125 5.074 14.641 1 80.62 317 LEU A N 1
ATOM 2395 C CA . LEU A 1 317 ? -17.344 4.262 13.719 1 80.62 317 LEU A CA 1
ATOM 2396 C C . LEU A 1 317 ? -18.188 3.801 12.539 1 80.62 317 LEU A C 1
ATOM 2398 O O . LEU A 1 317 ? -17.703 3.668 11.422 1 80.62 317 LEU A O 1
ATOM 2402 N N . ASN A 1 318 ? -19.375 3.533 12.844 1 74.38 318 ASN A N 1
ATOM 2403 C CA . ASN A 1 318 ? -20.25 2.963 11.82 1 74.38 318 ASN A CA 1
ATOM 2404 C C . ASN A 1 318 ? -20.484 3.945 10.68 1 74.38 318 ASN A C 1
ATOM 2406 O O . ASN A 1 318 ? -20.906 3.547 9.586 1 74.38 318 ASN A O 1
ATOM 2410 N N . SER A 1 319 ? -20.25 5.191 10.922 1 71 319 SER A N 1
ATOM 2411 C CA . SER A 1 319 ? -20.391 6.199 9.875 1 71 319 SER A CA 1
ATOM 2412 C C . SER A 1 319 ? -19.312 6.031 8.797 1 71 319 SER A C 1
ATOM 2414 O O . SER A 1 319 ? -19.438 6.59 7.707 1 71 319 SER A O 1
ATOM 2416 N N . TYR A 1 320 ? -18.453 5.203 9.086 1 68 320 TYR A N 1
ATOM 2417 C CA . TYR A 1 320 ? -17.344 5.027 8.148 1 68 320 TYR A CA 1
ATOM 2418 C C . TYR A 1 320 ? -17.391 3.658 7.488 1 68 320 TYR A C 1
ATOM 2420 O O . TYR A 1 320 ? -16.453 3.262 6.789 1 68 320 TYR A O 1
ATOM 2428 N N . VAL A 1 321 ? -18.438 2.869 7.688 1 58.47 321 VAL A N 1
ATOM 2429 C CA . VAL A 1 321 ? -18.516 1.531 7.109 1 58.47 321 VAL A CA 1
ATOM 2430 C C . VAL A 1 321 ? -18.781 1.631 5.609 1 58.47 321 VAL A C 1
ATOM 2432 O O . VAL A 1 321 ? -19.672 2.383 5.184 1 58.47 321 VAL A O 1
ATOM 2435 N N . ALA A 1 322 ? -18.125 0.876 4.688 1 50.88 322 ALA A N 1
ATOM 2436 C CA . ALA A 1 322 ? -18.234 0.883 3.23 1 50.88 322 ALA A CA 1
ATOM 2437 C C . ALA A 1 322 ? -19.516 0.191 2.77 1 50.88 322 ALA A C 1
ATOM 2439 O O . ALA A 1 322 ? -19.859 0.238 1.587 1 50.88 322 ALA A O 1
ATOM 2440 N N . SER A 1 323 ? -20.375 -0.833 3.182 1 43.59 323 SER A N 1
ATOM 2441 C CA . SER A 1 323 ? -21.406 -1.729 2.65 1 43.59 323 SER A CA 1
ATOM 2442 C C . SER A 1 323 ? -22.641 -0.957 2.215 1 43.59 323 SER A C 1
ATOM 2444 O O . SER A 1 323 ? -23.297 -0.308 3.033 1 43.59 323 SER A O 1
ATOM 2446 N N . ILE A 1 324 ? -23.062 -0.368 0.907 1 32.84 324 ILE A N 1
ATOM 2447 C CA . ILE A 1 324 ? -24.453 -0.149 0.522 1 32.84 324 ILE A CA 1
ATOM 2448 C C . ILE A 1 324 ? -25.078 -1.465 0.058 1 32.84 324 ILE A C 1
ATOM 2450 O O . ILE A 1 324 ? -24.516 -2.152 -0.802 1 32.84 324 ILE A O 1
ATOM 2454 N N . PRO A 1 325 ? -26.219 -1.983 0.687 1 29.27 325 PRO A N 1
ATOM 2455 C CA . PRO A 1 325 ? -27.047 -3.057 0.143 1 29.27 325 PRO A CA 1
ATOM 2456 C C . PRO A 1 325 ? -27.312 -2.902 -1.354 1 29.27 325 PRO A C 1
ATOM 2458 O O . PRO A 1 325 ? -27.188 -1.799 -1.894 1 29.27 325 PRO A O 1
ATOM 2461 N N . PRO A 1 326 ? -27.781 -4.043 -2.045 1 26.58 326 PRO A N 1
ATOM 2462 C CA . PRO A 1 326 ? -28.438 -4.148 -3.35 1 26.58 326 PRO A CA 1
ATOM 2463 C C . PRO A 1 326 ? -29.625 -3.211 -3.486 1 26.58 326 PRO A C 1
ATOM 2465 O O . PRO A 1 326 ? -30.453 -3.119 -2.574 1 26.58 326 PRO A O 1
ATOM 2468 N N . PRO A 1 327 ? -29.797 -2.168 -4.148 1 25.34 327 PRO A N 1
ATOM 2469 C CA . PRO A 1 327 ? -31.172 -1.968 -4.625 1 25.34 327 PRO A CA 1
ATOM 2470 C C . PRO A 1 327 ? -31.641 -3.078 -5.562 1 25.34 327 PRO A C 1
ATOM 2472 O O . PRO A 1 327 ? -32.812 -3.141 -5.91 1 25.34 327 PRO A O 1
ATOM 2475 N N . PHE A 1 328 ? -30.875 -3.791 -6.441 1 23.8 328 PHE A N 1
ATOM 2476 C CA . PHE A 1 328 ? -31.656 -4.258 -7.586 1 23.8 328 PHE A CA 1
ATOM 2477 C C . PHE A 1 328 ? -32.562 -5.426 -7.191 1 23.8 328 PHE A C 1
ATOM 2479 O O . PHE A 1 328 ? -32.062 -6.504 -6.844 1 23.8 328 PHE A O 1
ATOM 2486 N N . ASP A 1 329 ? -33.844 -5.211 -6.758 1 23.28 329 ASP A N 1
ATOM 2487 C CA . ASP A 1 329 ? -35.062 -5.938 -7.129 1 23.28 329 ASP A CA 1
ATOM 2488 C C . ASP A 1 329 ? -35.188 -6.078 -8.648 1 23.28 329 ASP A C 1
ATOM 2490 O O . ASP A 1 329 ? -36.25 -6.391 -9.164 1 23.28 329 ASP A O 1
ATOM 2494 N N . ASN A 1 330 ? -34.406 -6.105 -9.727 1 20.23 330 ASN A N 1
ATOM 2495 C CA . ASN A 1 330 ? -35.125 -6.426 -10.961 1 20.23 330 ASN A CA 1
ATOM 2496 C C . ASN A 1 330 ? -35.469 -7.906 -11.023 1 20.23 330 ASN A C 1
ATOM 2498 O O . ASN A 1 330 ? -34.656 -8.734 -11.406 1 20.23 330 ASN A O 1
ATOM 2502 N N . ILE A 1 331 ? -36.281 -8.758 -10.406 1 20.64 331 ILE A N 1
ATOM 2503 C CA . ILE A 1 331 ? -37.344 -9.531 -11.008 1 20.64 331 ILE A CA 1
ATOM 2504 C C . ILE A 1 331 ? -38.344 -8.586 -11.688 1 20.64 331 ILE A C 1
ATOM 2506 O O . ILE A 1 331 ? -39.25 -9.023 -12.414 1 20.64 331 ILE A O 1
ATOM 2510 N N . GLY A 1 332 ? -39.062 -7.543 -12.039 1 18.5 332 GLY A N 1
ATOM 2511 C CA . GLY A 1 332 ? -39.781 -7.578 -13.289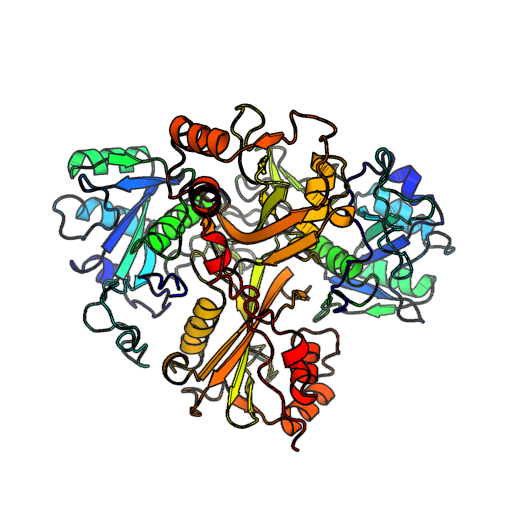 1 18.5 332 GLY A CA 1
ATOM 2512 C C . GLY A 1 332 ? -38.906 -7.359 -14.508 1 18.5 332 GLY A C 1
ATOM 2513 O O . GLY A 1 332 ? -39.406 -7.219 -15.625 1 18.5 332 GLY A O 1
ATOM 2514 N N . MET A 1 333 ? -37.469 -7.605 -14.945 1 17.64 333 MET A N 1
ATOM 2515 C CA . MET A 1 333 ? -37.531 -8.156 -16.297 1 17.64 333 MET A CA 1
ATOM 2516 C C . MET A 1 333 ? -37.469 -9.68 -16.266 1 17.64 333 MET A C 1
ATOM 2518 O O . MET A 1 333 ? -36.719 -10.266 -15.477 1 17.64 333 MET A O 1
ATOM 2522 N N . MET B 1 1 ? -21.25 -16.531 -0.442 1 20.33 1 MET B N 1
ATOM 2523 C CA . MET B 1 1 ? -20.141 -16.812 0.456 1 20.33 1 MET B CA 1
ATOM 2524 C C . MET B 1 1 ? -18.812 -16.453 -0.199 1 20.33 1 MET B C 1
ATOM 2526 O O . MET B 1 1 ? -18.391 -17.109 -1.156 1 20.33 1 MET B O 1
ATOM 2530 N N . SER B 1 2 ? -18.516 -15.266 -0.597 1 24.98 2 SER B N 1
ATOM 2531 C CA . SER B 1 2 ? -17.469 -14.766 -1.481 1 24.98 2 SER B CA 1
ATOM 2532 C C . SER B 1 2 ? -16.094 -15.227 -1.015 1 24.98 2 SER B C 1
ATOM 2534 O O . SER B 1 2 ? -15.805 -15.227 0.184 1 24.98 2 SER B O 1
ATOM 2536 N N . ALA B 1 3 ? -15.578 -16.141 -1.735 1 28.25 3 ALA B N 1
ATOM 2537 C CA . ALA B 1 3 ? -14.359 -16.953 -1.711 1 28.25 3 ALA B CA 1
ATOM 2538 C C . ALA B 1 3 ? -13.133 -16.094 -1.438 1 28.25 3 ALA B C 1
ATOM 2540 O O . ALA B 1 3 ? -12.609 -15.438 -2.348 1 28.25 3 ALA B O 1
ATOM 2541 N N . THR B 1 4 ? -13.242 -15.164 -0.635 1 32.34 4 THR B N 1
ATOM 2542 C CA . THR B 1 4 ? -12.008 -14.461 -0.289 1 32.34 4 THR B CA 1
ATOM 2543 C C . THR B 1 4 ? -10.844 -15.445 -0.173 1 32.34 4 THR B C 1
ATOM 2545 O O . THR B 1 4 ? -11 -16.531 0.383 1 32.34 4 THR B O 1
ATOM 2548 N N . VAL B 1 5 ? -9.953 -15.281 -0.958 1 36.16 5 VAL B N 1
ATOM 2549 C CA . VAL B 1 5 ? -8.68 -15.969 -1.184 1 36.16 5 VAL B CA 1
ATOM 2550 C C . VAL B 1 5 ? -7.992 -16.234 0.154 1 36.16 5 VAL B C 1
ATOM 2552 O O . VAL B 1 5 ? -7.555 -15.305 0.833 1 36.16 5 VAL B O 1
ATOM 2555 N N . ASP B 1 6 ? -8.602 -16.859 1.076 1 40.09 6 ASP B N 1
ATOM 2556 C CA . ASP B 1 6 ? -7.789 -17.453 2.131 1 40.09 6 ASP B CA 1
ATOM 2557 C C . ASP B 1 6 ? -6.473 -18 1.572 1 40.09 6 ASP B C 1
ATOM 2559 O O . ASP B 1 6 ? -6.473 -18.922 0.757 1 40.09 6 ASP B O 1
ATOM 2563 N N . ASN B 1 7 ? -5.617 -17.125 1.087 1 45.66 7 ASN B N 1
ATOM 2564 C CA . ASN B 1 7 ? -4.316 -17.641 0.665 1 45.66 7 ASN B CA 1
ATOM 2565 C C . ASN B 1 7 ? -3.938 -18.891 1.438 1 45.66 7 ASN B C 1
ATOM 2567 O O . ASN B 1 7 ? -4.137 -18.969 2.652 1 45.66 7 ASN B O 1
ATOM 2571 N N . CYS B 1 8 ? -4.156 -20 0.791 1 48.84 8 CYS B N 1
ATOM 2572 C CA . CYS B 1 8 ? -3.807 -21.344 1.253 1 48.84 8 CYS B CA 1
ATOM 2573 C C . CYS B 1 8 ? -2.457 -21.344 1.963 1 48.84 8 CYS B C 1
ATOM 2575 O O . CYS B 1 8 ? -1.778 -22.359 2.018 1 48.84 8 CYS B O 1
ATOM 2577 N N . PHE B 1 9 ? -1.815 -20.297 2.045 1 53.84 9 PHE B N 1
ATOM 2578 C CA . PHE B 1 9 ? -0.643 -20.484 2.891 1 53.84 9 PHE B CA 1
ATOM 2579 C C . PHE B 1 9 ? -0.621 -19.453 4.016 1 53.84 9 PHE B C 1
ATOM 2581 O O . PHE B 1 9 ? -1.097 -18.328 3.844 1 53.84 9 PHE B O 1
ATOM 2588 N N . LEU B 1 10 ? -0.639 -20.078 5.141 1 55.56 10 LEU B N 1
ATOM 2589 C CA . LEU B 1 10 ? -0.464 -19.344 6.387 1 55.56 10 LEU B CA 1
ATOM 2590 C C . LEU B 1 10 ? 1.009 -19.016 6.629 1 55.56 10 LEU B C 1
ATOM 2592 O O . LEU B 1 10 ? 1.861 -19.906 6.539 1 55.56 10 LEU B O 1
ATOM 2596 N N . ARG B 1 11 ? 1.348 -17.734 6.43 1 55.12 11 ARG B N 1
ATOM 2597 C CA . ARG B 1 11 ? 2.699 -17.312 6.785 1 55.12 11 ARG B CA 1
ATOM 2598 C C . ARG B 1 11 ? 2.914 -17.375 8.297 1 55.12 11 ARG B C 1
ATOM 2600 O O . ARG B 1 11 ? 2.65 -16.406 9.008 1 55.12 11 ARG B O 1
ATOM 2607 N N . VAL B 1 12 ? 2.502 -18.438 8.867 1 48.38 12 VAL B N 1
ATOM 2608 C CA . VAL B 1 12 ? 2.721 -18.531 10.305 1 48.38 12 VAL B CA 1
ATOM 2609 C C . VAL B 1 12 ? 4.215 -18.625 10.602 1 48.38 12 VAL B C 1
ATOM 2611 O O . VAL B 1 12 ? 4.918 -19.453 10.016 1 48.38 12 VAL B O 1
ATOM 2614 N N . HIS B 1 13 ? 4.758 -17.406 10.883 1 46.5 13 HIS B N 1
ATOM 2615 C CA . HIS B 1 13 ? 6.152 -17.328 11.312 1 46.5 13 HIS B CA 1
ATOM 2616 C C . HIS B 1 13 ? 6.469 -18.438 12.32 1 46.5 13 HIS B C 1
ATOM 2618 O O . HIS B 1 13 ? 7.414 -18.312 13.109 1 46.5 13 HIS B O 1
ATOM 2624 N N . GLU B 1 14 ? 5.637 -19.406 12.391 1 47.78 14 GLU B N 1
ATOM 2625 C CA . GLU B 1 14 ? 6.297 -20.359 13.281 1 47.78 14 GLU B CA 1
ATOM 2626 C C . GLU B 1 14 ? 7.641 -20.797 12.719 1 47.78 14 GLU B C 1
ATOM 2628 O O . GLU B 1 14 ? 7.816 -20.875 11.5 1 47.78 14 GLU B O 1
ATOM 2633 N N . GLU B 1 15 ? 8.617 -20.688 13.641 1 54.06 15 GLU B N 1
ATOM 2634 C CA . GLU B 1 15 ? 10 -21.094 13.375 1 54.06 15 GLU B CA 1
ATOM 2635 C C . GLU B 1 15 ? 10.062 -22.516 12.836 1 54.06 15 GLU B C 1
ATOM 2637 O O . GLU B 1 15 ? 9.344 -23.391 13.305 1 54.06 15 GLU B O 1
ATOM 2642 N N . ILE B 1 16 ? 9.977 -22.688 11.555 1 55.84 16 ILE B N 1
ATOM 2643 C CA . ILE B 1 16 ? 10.258 -24.047 11.102 1 55.84 16 ILE B CA 1
ATOM 2644 C C . ILE B 1 16 ? 11.484 -24.578 11.828 1 55.84 16 ILE B C 1
ATOM 2646 O O . ILE B 1 16 ? 11.75 -25.797 11.797 1 55.84 16 ILE B O 1
ATOM 2650 N N . GLY B 1 17 ? 11.742 -23.891 12.961 1 54.5 17 GLY B N 1
ATOM 2651 C CA . GLY B 1 17 ? 12.945 -24.344 13.633 1 54.5 17 GLY B CA 1
ATOM 2652 C C . GLY B 1 17 ? 14.109 -24.578 12.688 1 54.5 17 GLY B C 1
ATOM 2653 O O . GLY B 1 17 ? 14.531 -23.656 11.984 1 54.5 17 GLY B O 1
ATOM 2654 N N . ASP B 1 18 ? 14.43 -25.906 12.227 1 62.19 18 ASP B N 1
ATOM 2655 C CA . ASP B 1 18 ? 15.539 -26.359 11.391 1 62.19 18 ASP B CA 1
ATOM 2656 C C . ASP B 1 18 ? 15.141 -26.375 9.914 1 62.19 18 ASP B C 1
ATOM 2658 O O . ASP B 1 18 ? 14.562 -27.359 9.43 1 62.19 18 ASP B O 1
ATOM 2662 N N . ILE B 1 19 ? 15.445 -25.266 9.234 1 64.81 19 ILE B N 1
ATOM 2663 C CA . ILE B 1 19 ? 15.125 -25.141 7.816 1 64.81 19 ILE B CA 1
ATOM 2664 C C . ILE B 1 19 ? 15.758 -26.281 7.035 1 64.81 19 ILE B C 1
ATOM 2666 O O . ILE B 1 19 ? 15.133 -26.859 6.137 1 64.81 19 ILE B O 1
ATOM 2670 N N . LYS B 1 20 ? 16.875 -26.672 7.41 1 68 20 LYS B N 1
ATOM 2671 C CA . LYS B 1 20 ? 17.594 -27.75 6.715 1 68 20 LYS B CA 1
ATOM 2672 C C . LYS B 1 20 ? 16.859 -29.078 6.863 1 68 20 LYS B C 1
ATOM 2674 O O . LYS B 1 20 ? 16.719 -29.828 5.895 1 68 20 LYS B O 1
ATOM 2679 N N . GLY B 1 21 ? 16.484 -29.172 8.07 1 70 21 GLY B N 1
ATOM 2680 C CA . GLY B 1 21 ? 15.727 -30.391 8.312 1 70 21 GLY B CA 1
ATOM 2681 C C . GLY B 1 21 ? 14.383 -30.406 7.602 1 70 21 GLY B C 1
ATOM 2682 O O . GLY B 1 21 ? 13.969 -31.438 7.062 1 70 21 GLY B O 1
ATOM 2683 N N . ALA B 1 22 ? 13.789 -29.281 7.52 1 73.75 22 ALA B N 1
ATOM 2684 C CA . ALA B 1 22 ? 12.484 -29.172 6.883 1 73.75 22 ALA B CA 1
ATOM 2685 C C . ALA B 1 22 ? 12.586 -29.359 5.371 1 73.75 22 ALA B C 1
ATOM 2687 O O . ALA B 1 22 ? 11.672 -29.891 4.742 1 73.75 22 ALA B O 1
ATOM 2688 N N . MET B 1 23 ? 13.641 -29.031 4.852 1 75 23 MET B N 1
ATOM 2689 C CA . MET B 1 23 ? 13.836 -29.156 3.41 1 75 23 MET B CA 1
ATOM 2690 C C . MET B 1 23 ? 13.969 -30.625 2.998 1 75 23 MET B C 1
ATOM 2692 O O . MET B 1 23 ? 13.766 -30.969 1.833 1 75 23 MET B O 1
ATOM 2696 N N . CYS B 1 24 ? 14.266 -31.453 4.016 1 75.12 24 CYS B N 1
ATOM 2697 C CA . CYS B 1 24 ? 14.453 -32.875 3.725 1 75.12 24 CYS B CA 1
ATOM 2698 C C . CYS B 1 24 ? 13.148 -33.625 3.916 1 75.12 24 CYS B C 1
ATOM 2700 O O . CYS B 1 24 ? 13.07 -34.812 3.596 1 75.12 24 CYS B O 1
ATOM 2702 N N . ASP B 1 25 ? 12.195 -33 4.332 1 77.25 25 ASP B N 1
ATOM 2703 C CA . ASP B 1 25 ? 10.883 -33.625 4.488 1 77.25 25 ASP B CA 1
ATOM 2704 C C . ASP B 1 25 ? 10.164 -33.719 3.145 1 77.25 25 ASP B C 1
ATOM 2706 O O . ASP B 1 25 ? 9.914 -32.688 2.496 1 77.25 25 ASP B O 1
ATOM 2710 N N . PRO B 1 26 ? 9.812 -34.938 2.727 1 76.44 26 PRO B N 1
ATOM 2711 C CA . PRO B 1 26 ? 9.234 -35.156 1.399 1 76.44 26 PRO B CA 1
ATOM 2712 C C . PRO B 1 26 ? 7.836 -34.562 1.269 1 76.44 26 PRO B C 1
ATOM 2714 O O . PRO B 1 26 ? 7.32 -34.406 0.156 1 76.44 26 PRO B O 1
ATOM 2717 N N . THR B 1 27 ? 7.223 -34.188 2.303 1 76.88 27 THR B N 1
ATOM 2718 C CA . THR B 1 27 ? 5.875 -33.625 2.23 1 76.88 27 THR B CA 1
ATOM 2719 C C . THR B 1 27 ? 5.926 -32.156 1.91 1 76.88 27 THR B C 1
ATOM 2721 O O . THR B 1 27 ? 4.914 -31.547 1.541 1 76.88 27 THR B O 1
ATOM 2724 N N . ASN B 1 28 ? 7.102 -31.625 2.07 1 81 28 ASN B N 1
ATOM 2725 C CA . ASN B 1 28 ? 7.219 -30.188 1.848 1 81 28 ASN B CA 1
ATOM 2726 C C . ASN B 1 28 ? 7.328 -29.859 0.362 1 81 28 ASN B C 1
ATOM 2728 O O . ASN B 1 28 ? 7.672 -30.719 -0.447 1 81 28 ASN B O 1
ATOM 2732 N N . LEU B 1 29 ? 6.859 -28.688 0.088 1 82.88 29 LEU B N 1
ATOM 2733 C CA . LEU B 1 29 ? 6.715 -28.25 -1.297 1 82.88 29 LEU B CA 1
ATOM 2734 C C . LEU B 1 29 ? 7.703 -27.141 -1.629 1 82.88 29 LEU B C 1
ATOM 2736 O O . LEU B 1 29 ? 8.047 -26.328 -0.764 1 82.88 29 LEU B O 1
ATOM 2740 N N . PHE B 1 30 ? 8.094 -27.172 -2.949 1 84.75 30 PHE B N 1
ATOM 2741 C CA . PHE B 1 30 ? 9.094 -26.203 -3.389 1 84.75 30 PHE B CA 1
ATOM 2742 C C . PHE B 1 30 ? 8.625 -25.469 -4.637 1 84.75 30 PHE B C 1
ATOM 2744 O O . PHE B 1 30 ? 7.973 -26.062 -5.504 1 84.75 30 PHE B O 1
ATOM 2751 N N . ILE B 1 31 ? 8.992 -24.203 -4.633 1 87.44 31 ILE B N 1
ATOM 2752 C CA . ILE B 1 31 ? 8.812 -23.375 -5.816 1 87.44 31 ILE B CA 1
ATOM 2753 C C . ILE B 1 31 ? 10.172 -22.891 -6.32 1 87.44 31 ILE B C 1
ATOM 2755 O O . ILE B 1 31 ? 10.945 -22.281 -5.566 1 87.44 31 ILE B O 1
ATOM 2759 N N . ALA B 1 32 ? 10.445 -23.219 -7.57 1 89.25 32 ALA B N 1
ATOM 2760 C CA . ALA B 1 32 ? 11.719 -22.812 -8.156 1 89.25 32 ALA B CA 1
ATOM 2761 C C . ALA B 1 32 ? 11.539 -21.594 -9.07 1 89.25 32 ALA B C 1
ATOM 2763 O O . ALA B 1 32 ? 10.719 -21.625 -9.992 1 89.25 32 ALA B O 1
ATOM 2764 N N . VAL B 1 33 ? 12.336 -20.562 -8.727 1 92.25 33 VAL B N 1
ATOM 2765 C CA . VAL B 1 33 ? 12.219 -19.328 -9.492 1 92.25 33 VAL B CA 1
ATOM 2766 C C . VAL B 1 33 ? 13.609 -18.766 -9.805 1 92.25 33 VAL B C 1
ATOM 2768 O O . VAL B 1 33 ? 14.578 -19.094 -9.109 1 92.25 33 VAL B O 1
ATOM 2771 N N . SER B 1 34 ? 13.633 -17.953 -10.883 1 91.88 34 SER B N 1
ATOM 2772 C CA . SER B 1 34 ? 14.883 -17.266 -11.211 1 91.88 34 SER B CA 1
ATOM 2773 C C . SER B 1 34 ? 14.898 -15.852 -10.656 1 91.88 34 SER B C 1
ATOM 2775 O O . SER B 1 34 ? 13.852 -15.289 -10.336 1 91.88 34 SER B O 1
ATOM 2777 N N . ALA B 1 35 ? 16.094 -15.305 -10.656 1 86.81 35 ALA B N 1
ATOM 2778 C CA . ALA B 1 35 ? 16.266 -13.93 -10.188 1 86.81 35 ALA B CA 1
ATOM 2779 C C . ALA B 1 35 ? 15.586 -12.945 -11.133 1 86.81 35 ALA B C 1
ATOM 2781 O O . ALA B 1 35 ? 15.289 -11.812 -10.742 1 86.81 35 ALA B O 1
ATOM 2782 N N . SER B 1 36 ? 15.359 -13.383 -12.312 1 87.75 36 SER B N 1
ATOM 2783 C CA . SER B 1 36 ? 14.742 -12.484 -13.289 1 87.75 36 SER B CA 1
ATOM 2784 C C . SER B 1 36 ? 13.219 -12.602 -13.258 1 87.75 36 SER B C 1
ATOM 2786 O O . SER B 1 36 ? 12.516 -11.82 -13.906 1 87.75 36 SER B O 1
ATOM 2788 N N . GLY B 1 37 ? 12.781 -13.625 -12.539 1 88.94 37 GLY B N 1
ATOM 2789 C CA . GLY B 1 37 ? 11.344 -13.68 -12.344 1 88.94 37 GLY B CA 1
ATOM 2790 C C . GLY B 1 37 ? 10.688 -14.852 -13.047 1 88.94 37 GLY B C 1
ATOM 2791 O O . GLY B 1 37 ? 9.461 -14.984 -13.031 1 88.94 37 GLY B O 1
ATOM 2792 N N . GLU B 1 38 ? 11.461 -15.734 -13.641 1 91.38 38 GLU B N 1
ATOM 2793 C CA . GLU B 1 38 ? 10.898 -16.938 -14.266 1 91.38 38 GLU B CA 1
ATOM 2794 C C . GLU B 1 38 ? 10.656 -18.031 -13.227 1 91.38 38 GLU B C 1
ATOM 2796 O O . GLU B 1 38 ? 11.344 -18.078 -12.203 1 91.38 38 GLU B O 1
ATOM 2801 N N . ALA B 1 39 ? 9.688 -18.859 -13.578 1 91.44 39 ALA B N 1
ATOM 2802 C CA . ALA B 1 39 ? 9.352 -19.938 -12.656 1 91.44 39 ALA B CA 1
ATOM 2803 C C . ALA B 1 39 ? 9.312 -21.297 -13.375 1 91.44 39 ALA B C 1
ATOM 2805 O O . ALA B 1 39 ? 9.008 -21.359 -14.57 1 91.44 39 ALA B O 1
ATOM 2806 N N . TYR B 1 40 ? 9.57 -22.297 -12.586 1 87.88 40 TYR B N 1
ATOM 2807 C CA . TYR B 1 40 ? 9.414 -23.672 -13.062 1 87.88 40 TYR B CA 1
ATOM 2808 C C . TYR B 1 40 ? 7.961 -24.125 -12.953 1 87.88 40 TYR B C 1
ATOM 2810 O O . TYR B 1 40 ? 7.297 -23.859 -11.945 1 87.88 40 TYR B O 1
ATOM 2818 N N . ILE B 1 41 ? 7.535 -24.75 -14.008 1 86.06 41 ILE B N 1
ATOM 2819 C CA . ILE B 1 41 ? 6.219 -25.375 -13.984 1 86.06 41 ILE B CA 1
ATOM 2820 C C . ILE B 1 41 ? 6.316 -26.812 -14.5 1 86.06 41 ILE B C 1
ATOM 2822 O O . ILE B 1 41 ? 7.109 -27.094 -15.398 1 86.06 41 ILE B O 1
ATOM 2826 N N . THR B 1 42 ? 5.441 -27.609 -13.828 1 79.81 42 THR B N 1
ATOM 2827 C CA . THR B 1 42 ? 5.395 -29 -14.266 1 79.81 42 THR B CA 1
ATOM 2828 C C . THR B 1 42 ? 4.637 -29.125 -15.586 1 79.81 42 THR B C 1
ATOM 2830 O O . THR B 1 42 ? 4.062 -28.156 -16.078 1 79.81 42 THR B O 1
ATOM 2833 N N . LYS B 1 43 ? 4.645 -30.359 -16.047 1 74.5 43 LYS B N 1
ATOM 2834 C CA . LYS B 1 43 ? 3.908 -30.672 -17.266 1 74.5 43 LYS B CA 1
ATOM 2835 C C . LYS B 1 43 ? 2.41 -30.438 -17.078 1 74.5 43 LYS B C 1
ATOM 2837 O O . LYS B 1 43 ? 1.715 -30.031 -18.016 1 74.5 43 LYS B O 1
ATOM 2842 N N . ASP B 1 44 ? 1.997 -30.578 -15.789 1 73.5 44 ASP B N 1
ATOM 2843 C CA . ASP B 1 44 ? 0.581 -30.406 -15.484 1 73.5 44 ASP B CA 1
ATOM 2844 C C . ASP B 1 44 ? 0.292 -28.969 -15.047 1 73.5 44 ASP B C 1
ATOM 2846 O O . ASP B 1 44 ? -0.75 -28.688 -14.445 1 73.5 44 ASP B O 1
ATOM 2850 N N . SER B 1 45 ? 1.313 -28.125 -15.242 1 69.06 45 SER B N 1
ATOM 2851 C CA . SER B 1 45 ? 1.185 -26.688 -15.016 1 69.06 45 SER B CA 1
ATOM 2852 C C . SER B 1 45 ? 1.038 -26.375 -13.531 1 69.06 45 SER B C 1
ATOM 2854 O O . SER B 1 45 ? 0.326 -25.453 -13.156 1 69.06 45 SER B O 1
ATOM 2856 N N . THR B 1 46 ? 1.668 -27.312 -12.797 1 76.19 46 THR B N 1
ATOM 2857 C CA . THR B 1 46 ? 1.735 -27.016 -11.367 1 76.19 46 THR B CA 1
ATOM 2858 C C . THR B 1 46 ? 3.084 -26.406 -11 1 76.19 46 THR B C 1
ATOM 2860 O O . THR B 1 46 ? 4.082 -26.625 -11.695 1 76.19 46 THR B O 1
ATOM 2863 N N . PHE B 1 47 ? 3.043 -25.594 -9.969 1 82.12 47 PHE B N 1
ATOM 2864 C CA . PHE B 1 47 ? 4.266 -24.906 -9.578 1 82.12 47 PHE B CA 1
ATOM 2865 C C . PHE B 1 47 ? 4.781 -25.422 -8.242 1 82.12 47 PHE B C 1
ATOM 2867 O O . PHE B 1 47 ? 5.871 -25.047 -7.805 1 82.12 47 PHE B O 1
ATOM 2874 N N . LEU B 1 48 ? 4.012 -26.203 -7.594 1 79 48 LEU B N 1
ATOM 2875 C CA . LEU B 1 48 ? 4.438 -26.797 -6.332 1 79 48 LEU B CA 1
ATOM 2876 C C . LEU B 1 48 ? 5.121 -28.141 -6.566 1 79 48 LEU B C 1
ATOM 2878 O O . LEU B 1 48 ? 4.512 -29.062 -7.109 1 79 48 LEU B O 1
ATOM 2882 N N . LEU B 1 49 ? 6.43 -28.156 -6.234 1 79.25 49 LEU B N 1
ATOM 2883 C CA . LEU B 1 49 ? 7.234 -29.359 -6.445 1 79.25 49 LEU B CA 1
ATOM 2884 C C . LEU B 1 49 ? 7.453 -30.094 -5.129 1 79.25 49 LEU B C 1
ATOM 2886 O O . LEU B 1 49 ? 7.992 -29.531 -4.176 1 79.25 49 LEU B O 1
ATOM 2890 N N . PRO B 1 50 ? 6.922 -31.344 -5.062 1 73.62 50 PRO B N 1
ATOM 2891 C CA . PRO B 1 50 ? 7.309 -32.156 -3.902 1 73.62 50 PRO B CA 1
ATOM 2892 C C . PRO B 1 50 ? 8.773 -32.562 -3.945 1 73.62 50 PRO B C 1
ATOM 2894 O O . PRO B 1 50 ? 9.359 -32.656 -5.027 1 73.62 50 PRO B O 1
ATOM 2897 N N . LEU B 1 51 ? 9.648 -32.562 -2.76 1 62.72 51 LEU B N 1
ATOM 2898 C CA . LEU B 1 51 ? 11.055 -32.938 -2.654 1 62.72 51 LEU B CA 1
ATOM 2899 C C . LEU B 1 51 ? 11.297 -34.312 -3.309 1 62.72 51 LEU B C 1
ATOM 2901 O O . LEU B 1 51 ? 12.383 -34.562 -3.834 1 62.72 51 LEU B O 1
ATOM 2905 N N . ILE B 1 52 ? 10.328 -35.188 -3.205 1 57.22 52 ILE B N 1
ATOM 2906 C CA . ILE B 1 52 ? 10.648 -36.562 -3.564 1 57.22 52 ILE B CA 1
ATOM 2907 C C . ILE B 1 52 ? 11.047 -36.656 -5.035 1 57.22 52 ILE B C 1
ATOM 2909 O O . ILE B 1 52 ? 11.508 -37.688 -5.512 1 57.22 52 ILE B O 1
ATOM 2913 N N . GLN B 1 53 ? 10.969 -35.562 -5.656 1 54.19 53 GLN B N 1
ATOM 2914 C CA . GLN B 1 53 ? 11.25 -35.844 -7.062 1 54.19 53 GLN B CA 1
ATOM 2915 C C . GLN B 1 53 ? 12.742 -36.094 -7.289 1 54.19 53 GLN B C 1
ATOM 2917 O O . GLN B 1 53 ? 13.578 -35.312 -6.871 1 54.19 53 GLN B O 1
ATOM 2922 N N . GLU B 1 54 ? 13.055 -37.281 -7.609 1 55.06 54 GLU B N 1
ATOM 2923 C CA . GLU B 1 54 ? 14.391 -37.719 -7.973 1 55.06 54 GLU B CA 1
ATOM 2924 C C . GLU B 1 54 ? 15.117 -36.688 -8.805 1 55.06 54 GLU B C 1
ATOM 2926 O O . GLU B 1 54 ? 14.562 -36.156 -9.773 1 55.06 54 GLU B O 1
ATOM 2931 N N . GLY B 1 55 ? 16.375 -36.062 -8.367 1 59.34 55 GLY B N 1
ATOM 2932 C CA . GLY B 1 55 ? 17.219 -35.156 -9.109 1 59.34 55 GLY B CA 1
ATOM 2933 C C . GLY B 1 55 ? 17.172 -33.75 -8.562 1 59.34 55 GLY B C 1
ATOM 2934 O O . GLY B 1 55 ? 18.125 -32.969 -8.711 1 59.34 55 GLY B O 1
ATOM 2935 N N . ILE B 1 56 ? 16.062 -33.438 -7.891 1 62.59 56 ILE B N 1
ATOM 2936 C CA . ILE B 1 56 ? 15.891 -32.062 -7.441 1 62.59 56 ILE B CA 1
ATOM 2937 C C . ILE B 1 56 ? 16.594 -31.844 -6.098 1 62.59 56 ILE B C 1
ATOM 2939 O O . ILE B 1 56 ? 17.016 -30.75 -5.77 1 62.59 56 ILE B O 1
ATOM 2943 N N . GLU B 1 57 ? 16.797 -32.969 -5.527 1 66.19 57 GLU B N 1
ATOM 2944 C CA . GLU B 1 57 ? 17.297 -32.906 -4.16 1 66.19 57 GLU B CA 1
ATOM 2945 C C . GLU B 1 57 ? 18.672 -32.25 -4.113 1 66.19 57 GLU B C 1
ATOM 2947 O O . GLU B 1 57 ? 18.938 -31.391 -3.258 1 66.19 57 GLU B O 1
ATOM 2952 N N . SER B 1 58 ? 19.5 -32.75 -5.055 1 67.25 58 SER B N 1
ATOM 2953 C CA . SER B 1 58 ? 20.859 -32.219 -5.039 1 67.25 58 SER B CA 1
ATOM 2954 C C . SER B 1 58 ? 20.875 -30.719 -5.324 1 67.25 58 SER B C 1
ATOM 2956 O O . SER B 1 58 ? 21.625 -29.969 -4.703 1 67.25 58 SER B O 1
ATOM 2958 N N . LEU B 1 59 ? 20.047 -30.344 -6.227 1 67.19 59 LEU B N 1
ATOM 2959 C CA . LEU B 1 59 ? 20 -28.938 -6.605 1 67.19 59 LEU B CA 1
ATOM 2960 C C . LEU B 1 59 ? 19.406 -28.094 -5.477 1 67.19 59 LEU B C 1
ATOM 2962 O O . LEU B 1 59 ? 19.906 -27.016 -5.188 1 67.19 59 LEU B O 1
ATOM 2966 N N . LEU B 1 60 ? 18.469 -28.641 -4.91 1 68.38 60 LEU B N 1
ATOM 2967 C CA . LEU B 1 60 ? 17.812 -27.953 -3.811 1 68.38 60 LEU B CA 1
ATOM 2968 C C . LEU B 1 60 ? 18.75 -27.797 -2.623 1 68.38 60 LEU B C 1
ATOM 2970 O O . LEU B 1 60 ? 18.828 -26.719 -2.014 1 68.38 60 LEU B O 1
ATOM 2974 N N . LEU B 1 61 ? 19.516 -28.844 -2.484 1 64.62 61 LEU B N 1
ATOM 2975 C CA . LEU B 1 61 ? 20.453 -28.812 -1.365 1 64.62 61 LEU B CA 1
ATOM 2976 C C . LEU B 1 61 ? 21.547 -27.781 -1.602 1 64.62 61 LEU B C 1
ATOM 2978 O O . LEU B 1 61 ? 21.938 -27.078 -0.678 1 64.62 61 LEU B O 1
ATOM 2982 N N . SER B 1 62 ? 21.969 -27.703 -2.854 1 70.25 62 SER B N 1
ATOM 2983 C CA . SER B 1 62 ? 22.984 -26.719 -3.176 1 70.25 62 SER B CA 1
ATOM 2984 C C . SER B 1 62 ? 22.469 -25.297 -2.998 1 70.25 62 SER B C 1
ATOM 2986 O O . SER B 1 62 ? 23.172 -24.422 -2.488 1 70.25 62 SER B O 1
ATOM 2988 N N . SER B 1 63 ? 21.219 -25.141 -3.402 1 70.12 63 SER B N 1
ATOM 2989 C CA . SER B 1 63 ? 20.625 -23.812 -3.277 1 70.12 63 SER B CA 1
ATOM 2990 C C . SER B 1 63 ? 20.422 -23.438 -1.814 1 70.12 63 SER B C 1
ATOM 2992 O O . SER B 1 63 ? 20.609 -22.266 -1.438 1 70.12 63 SER B O 1
ATOM 2994 N N . ALA B 1 64 ? 20.047 -24.375 -1.07 1 65 64 ALA B N 1
ATOM 2995 C CA . ALA B 1 64 ? 19.891 -24.141 0.362 1 65 64 ALA B CA 1
ATOM 2996 C C . ALA B 1 64 ? 21.203 -23.703 0.993 1 65 64 ALA B C 1
ATOM 2998 O O . ALA B 1 64 ? 21.234 -22.812 1.836 1 65 64 ALA B O 1
ATOM 2999 N N . ALA B 1 65 ? 22.281 -24.344 0.505 1 65.19 65 ALA B N 1
ATOM 3000 C CA . ALA B 1 65 ? 23.609 -24.062 1.06 1 65.19 65 ALA B CA 1
ATOM 3001 C C . ALA B 1 65 ? 24.031 -22.625 0.741 1 65.19 65 ALA B C 1
ATOM 3003 O O . ALA B 1 65 ? 24.719 -21.984 1.538 1 65.19 65 ALA B O 1
ATOM 3004 N N . ASN B 1 66 ? 23.531 -22.078 -0.317 1 71.25 66 ASN B N 1
ATOM 3005 C CA . ASN B 1 66 ? 23.953 -20.75 -0.73 1 71.25 66 ASN B CA 1
ATOM 3006 C C . ASN B 1 66 ? 22.953 -19.688 -0.311 1 71.25 66 ASN B C 1
ATOM 3008 O O . ASN B 1 66 ? 23.047 -18.531 -0.761 1 71.25 66 ASN B O 1
ATOM 3012 N N . GLY B 1 67 ? 22.016 -20.094 0.505 1 71.31 67 GLY B N 1
ATOM 3013 C CA . GLY B 1 67 ? 21.078 -19.109 1.014 1 71.31 67 GLY B CA 1
ATOM 3014 C C . GLY B 1 67 ? 20.031 -18.703 -0.006 1 71.31 67 GLY B C 1
ATOM 3015 O O . GLY B 1 67 ? 19.453 -17.625 0.084 1 71.31 67 GLY B O 1
ATOM 3016 N N . SER B 1 68 ? 19.875 -19.562 -0.93 1 82.44 68 SER B N 1
ATOM 3017 C CA . SER B 1 68 ? 18.938 -19.219 -2 1 82.44 68 SER B CA 1
ATOM 3018 C C . SER B 1 68 ? 17.578 -19.844 -1.745 1 82.44 68 SER B C 1
ATOM 3020 O O . SER B 1 68 ? 16.75 -19.938 -2.658 1 82.44 68 SER B O 1
ATOM 3022 N N . VAL B 1 69 ? 17.438 -20.266 -0.448 1 83.75 69 VAL B N 1
ATOM 3023 C CA . VAL B 1 69 ? 16.156 -20.875 -0.095 1 83.75 69 VAL B CA 1
ATOM 3024 C C . VAL B 1 69 ? 15.445 -20 0.949 1 83.75 69 VAL B C 1
ATOM 3026 O O . VAL B 1 69 ? 16.078 -19.516 1.89 1 83.75 69 VAL B O 1
ATOM 3029 N N . SER B 1 70 ? 14.172 -19.812 0.716 1 84 70 SER B N 1
ATOM 3030 C CA . SER B 1 70 ? 13.352 -19.047 1.647 1 84 70 SER B CA 1
ATOM 3031 C C . SER B 1 70 ? 12.133 -19.844 2.09 1 84 70 SER B C 1
ATOM 3033 O O . SER B 1 70 ? 11.5 -20.531 1.28 1 84 70 SER B O 1
ATOM 3035 N N . PHE B 1 71 ? 11.852 -19.812 3.361 1 82 71 PHE B N 1
ATOM 3036 C CA . PHE B 1 71 ? 10.609 -20.359 3.887 1 82 71 PHE B CA 1
ATOM 3037 C C . PHE B 1 71 ? 9.469 -19.375 3.73 1 82 71 PHE B C 1
ATOM 3039 O O . PHE B 1 71 ? 9.5 -18.281 4.324 1 82 71 PHE B O 1
ATOM 3046 N N . LEU B 1 72 ? 8.414 -19.75 2.973 1 79.88 72 LEU B N 1
ATOM 3047 C CA . LEU B 1 72 ? 7.332 -18.812 2.688 1 79.88 72 LEU B CA 1
ATOM 3048 C C . LEU B 1 72 ? 6.199 -18.984 3.697 1 79.88 72 LEU B C 1
ATOM 3050 O O . LEU B 1 72 ? 5.48 -18.016 3.982 1 79.88 72 LEU B O 1
ATOM 3054 N N . GLY B 1 73 ? 6.027 -20.219 4.125 1 77.38 73 GLY B N 1
ATOM 3055 C CA . GLY B 1 73 ? 4.93 -20.484 5.039 1 77.38 73 GLY B CA 1
ATOM 3056 C C . GLY B 1 73 ? 4.383 -21.906 4.906 1 77.38 73 GLY B C 1
ATOM 3057 O O . GLY B 1 73 ? 5.027 -22.766 4.316 1 77.38 73 GLY B O 1
ATOM 3058 N N . TRP B 1 74 ? 3.213 -22.078 5.543 1 75.25 74 TRP B N 1
ATOM 3059 C CA . TRP B 1 74 ? 2.561 -23.391 5.551 1 75.25 74 TRP B CA 1
ATOM 3060 C C . TRP B 1 74 ? 1.37 -23.406 4.598 1 75.25 74 TRP B C 1
ATOM 3062 O O . TRP B 1 74 ? 0.583 -22.453 4.559 1 75.25 74 TRP B O 1
ATOM 3072 N N . PHE B 1 75 ? 1.324 -24.406 3.826 1 70.5 75 PHE B N 1
ATOM 3073 C CA . PHE B 1 75 ? 0.239 -24.578 2.867 1 70.5 75 PHE B CA 1
ATOM 3074 C C . PHE B 1 75 ? -0.998 -25.141 3.551 1 70.5 75 PHE B C 1
ATOM 3076 O O . PHE B 1 75 ? -0.915 -26.156 4.254 1 70.5 75 PHE B O 1
ATOM 3083 N N . VAL B 1 76 ? -2.123 -24.375 3.4 1 63.47 76 VAL B N 1
ATOM 3084 C CA . VAL B 1 76 ? -3.418 -24.859 3.867 1 63.47 76 VAL B CA 1
ATOM 3085 C C . VAL B 1 76 ? -4.281 -25.266 2.672 1 63.47 76 VAL B C 1
ATOM 3087 O O . VAL B 1 76 ? -4.688 -24.406 1.88 1 63.47 76 VAL B O 1
ATOM 3090 N N . PRO B 1 77 ? -4.535 -26.547 2.52 1 58 77 PRO B N 1
ATOM 3091 C CA . PRO B 1 77 ? -5.383 -26.969 1.399 1 58 77 PRO B CA 1
ATOM 3092 C C . PRO B 1 77 ? -6.766 -26.328 1.435 1 58 77 PRO B C 1
ATOM 3094 O O . PRO B 1 77 ? -7.328 -26.109 2.514 1 58 77 PRO B O 1
ATOM 3097 N N . PRO B 1 78 ? -7.223 -25.875 0.257 1 58.41 78 PRO B N 1
ATOM 3098 C CA . PRO B 1 78 ? -8.555 -25.266 0.177 1 58.41 78 PRO B CA 1
ATOM 3099 C C . PRO B 1 78 ? -9.633 -26.109 0.842 1 58.41 78 PRO B C 1
ATOM 3101 O O . PRO B 1 78 ? -10.664 -25.578 1.263 1 58.41 78 PRO B O 1
ATOM 3104 N N . THR B 1 79 ? -9.383 -27.375 0.75 1 56.94 79 THR B N 1
ATOM 3105 C CA . THR B 1 79 ? -10.375 -28.297 1.291 1 56.94 79 THR B CA 1
ATOM 3106 C C . THR B 1 79 ? -10.383 -28.25 2.816 1 56.94 79 THR B C 1
ATOM 3108 O O . THR B 1 79 ? -11.266 -28.828 3.457 1 56.94 79 THR B O 1
ATOM 3111 N N . ALA B 1 80 ? -9.422 -27.594 3.273 1 55.25 80 ALA B N 1
ATOM 3112 C CA . ALA B 1 80 ? -9.359 -27.562 4.73 1 55.25 80 ALA B CA 1
ATOM 3113 C C . ALA B 1 80 ? -10.445 -26.656 5.305 1 55.25 80 ALA B C 1
ATOM 3115 O O . ALA B 1 80 ? -10.695 -25.562 4.777 1 55.25 80 ALA B O 1
ATOM 3116 N N . SER B 1 81 ? -11.352 -27.188 6.059 1 51.19 81 SER B N 1
ATOM 3117 C CA . SER B 1 81 ? -12.359 -26.375 6.715 1 51.19 81 SER B CA 1
ATOM 3118 C C . SER B 1 81 ? -11.719 -25.234 7.512 1 51.19 81 SER B C 1
ATOM 3120 O O . SER B 1 81 ? -10.648 -25.422 8.102 1 51.19 81 SER B O 1
ATOM 3122 N N . PRO B 1 82 ? -12.25 -24.094 7.238 1 47.66 82 PRO B N 1
ATOM 3123 C CA . PRO B 1 82 ? -11.719 -23.016 8.07 1 47.66 82 PRO B CA 1
ATOM 3124 C C . PRO B 1 82 ? -11.562 -23.406 9.531 1 47.66 82 PRO B C 1
ATOM 3126 O O . PRO B 1 82 ? -10.625 -22.969 10.203 1 47.66 82 PRO B O 1
ATOM 3129 N N . GLU B 1 83 ? -12.641 -24.188 9.961 1 46.19 83 GLU B N 1
ATOM 3130 C CA . GLU B 1 83 ? -12.641 -24.672 11.336 1 46.19 83 GLU B CA 1
ATOM 3131 C C . GLU B 1 83 ? -11.414 -25.531 11.625 1 46.19 83 GLU B C 1
ATOM 3133 O O . GLU B 1 83 ? -10.969 -25.625 12.766 1 46.19 83 GLU B O 1
ATOM 3138 N N . SER B 1 84 ? -11.281 -26.125 10.602 1 43.31 84 SER B N 1
ATOM 3139 C CA . SER B 1 84 ? -10.195 -27.094 10.773 1 43.31 84 SER B CA 1
ATOM 3140 C C . SER B 1 84 ? -8.844 -26.391 10.844 1 43.31 84 SER B C 1
ATOM 3142 O O . SER B 1 84 ? -7.836 -26.984 11.219 1 43.31 84 SER B O 1
ATOM 3144 N N . VAL B 1 85 ? -8.898 -25.312 10.242 1 42.59 85 VAL B N 1
ATOM 3145 C CA . VAL B 1 85 ? -7.684 -24.531 10.398 1 42.59 85 VAL B CA 1
ATOM 3146 C C . VAL B 1 85 ? -7.59 -23.984 11.82 1 42.59 85 VAL B C 1
ATOM 3148 O O . VAL B 1 85 ? -8.32 -23.078 12.195 1 42.59 85 VAL B O 1
ATOM 3151 N N . THR B 1 86 ? -7.734 -24.953 12.844 1 37.38 86 THR B N 1
ATOM 3152 C CA . THR B 1 86 ? -7.559 -24.578 14.242 1 37.38 86 THR B CA 1
ATOM 3153 C C . THR B 1 86 ? -6.121 -24.125 14.5 1 37.38 86 THR B C 1
ATOM 3155 O O . THR B 1 86 ? -5.176 -24.859 14.203 1 37.38 86 THR B O 1
ATOM 3158 N N . LEU B 1 87 ? -6.078 -22.875 14.359 1 36.84 87 LEU B N 1
ATOM 3159 C CA . LEU B 1 87 ? -4.812 -22.391 14.891 1 36.84 87 LEU B CA 1
ATOM 3160 C C . LEU B 1 87 ? -4.523 -23 16.25 1 36.84 87 LEU B C 1
ATOM 3162 O O . LEU B 1 87 ? -5.27 -22.781 17.219 1 36.84 87 LEU B O 1
ATOM 3166 N N . GLN B 1 88 ? -4.406 -24.234 16.453 1 33.47 88 GLN B N 1
ATOM 3167 C CA . GLN B 1 88 ? -4.094 -24.734 17.797 1 33.47 88 GLN B CA 1
ATOM 3168 C C . GLN B 1 88 ? -2.938 -23.969 18.422 1 33.47 88 GLN B C 1
ATOM 3170 O O . GLN B 1 88 ? -2.102 -23.406 17.703 1 33.47 88 GLN B O 1
ATOM 3175 N N . THR B 1 89 ? -3.025 -23.641 19.703 1 34.06 89 THR B N 1
ATOM 3176 C CA . THR B 1 89 ? -2.125 -22.984 20.656 1 34.06 89 THR B CA 1
ATOM 3177 C C . THR B 1 89 ? -0.677 -23.094 20.188 1 34.06 89 THR B C 1
ATOM 3179 O O . THR B 1 89 ? 0.087 -22.141 20.281 1 34.06 89 THR B O 1
ATOM 3182 N N . ASP B 1 90 ? 0.042 -24.266 20.328 1 36.69 90 ASP B N 1
ATOM 3183 C CA . ASP B 1 90 ? 1.477 -24.531 20.281 1 36.69 90 ASP B CA 1
ATOM 3184 C C . ASP B 1 90 ? 2.012 -24.375 18.859 1 36.69 90 ASP B C 1
ATOM 3186 O O . ASP B 1 90 ? 3.203 -24.125 18.656 1 36.69 90 ASP B O 1
ATOM 3190 N N . SER B 1 91 ? 1.762 -25.25 17.844 1 36 91 SER B N 1
ATOM 3191 C CA . SER B 1 91 ? 2.197 -25.266 16.453 1 36 91 SER B CA 1
ATOM 3192 C C . SER B 1 91 ? 1.022 -25.047 15.5 1 36 91 SER B C 1
ATOM 3194 O O . SER B 1 91 ? -0.027 -25.672 15.648 1 36 91 SER B O 1
ATOM 3196 N N . ILE B 1 92 ? 0.563 -23.844 15.219 1 45.09 92 ILE B N 1
ATOM 3197 C CA . ILE B 1 92 ? -0.449 -23.578 14.195 1 45.09 92 ILE B CA 1
ATOM 3198 C C . ILE B 1 92 ? -0.419 -24.688 13.141 1 45.09 92 ILE B C 1
ATOM 3200 O O . ILE B 1 92 ? -1.137 -24.625 12.141 1 45.09 92 ILE B O 1
ATOM 3204 N N . LEU B 1 93 ? 0.63 -25.281 13.047 1 47.84 93 LEU B N 1
ATOM 3205 C CA . LEU B 1 93 ? 0.879 -26.266 11.992 1 47.84 93 LEU B CA 1
ATOM 3206 C C . LEU B 1 93 ? -0.006 -27.484 12.172 1 47.84 93 LEU B C 1
ATOM 3208 O O . LEU B 1 93 ? -0.099 -28.031 13.273 1 47.84 93 LEU B O 1
ATOM 3212 N N . ARG B 1 94 ? -1.129 -27.516 11.57 1 51.62 94 ARG B N 1
ATOM 3213 C CA . ARG B 1 94 ? -1.866 -28.766 11.586 1 51.62 94 ARG B CA 1
ATOM 3214 C C . ARG B 1 94 ? -0.982 -29.922 11.133 1 51.62 94 ARG B C 1
ATOM 3216 O O . ARG B 1 94 ? -0.045 -29.734 10.352 1 51.62 94 ARG B O 1
ATOM 3223 N N . PRO B 1 95 ? -1.267 -30.953 11.836 1 51.09 95 PRO B N 1
ATOM 3224 C CA . PRO B 1 95 ? -0.727 -32.156 11.211 1 51.09 95 PRO B CA 1
ATOM 3225 C C . PRO B 1 95 ? -1.063 -32.25 9.719 1 51.09 95 PRO B C 1
ATOM 3227 O O . PRO B 1 95 ? -2.188 -31.953 9.32 1 51.09 95 PRO B O 1
ATOM 3230 N N . GLY B 1 96 ? -0.088 -32.25 8.883 1 58.31 96 GLY B N 1
ATOM 3231 C CA . GLY B 1 96 ? -0.257 -32.469 7.457 1 58.31 96 GLY B CA 1
ATOM 3232 C C . GLY B 1 96 ? -0.035 -31.234 6.609 1 58.31 96 GLY B C 1
ATOM 3233 O O . GLY B 1 96 ? -0.05 -31.312 5.379 1 58.31 96 GLY B O 1
ATOM 3234 N N . MET B 1 97 ? 0.163 -30.219 7.324 1 68.5 97 MET B N 1
ATOM 3235 C CA . MET B 1 97 ? 0.469 -29.047 6.504 1 68.5 97 MET B CA 1
ATOM 3236 C C . MET B 1 97 ? 1.886 -29.125 5.941 1 68.5 97 MET B C 1
ATOM 3238 O O . MET B 1 97 ? 2.803 -29.578 6.629 1 68.5 97 MET B O 1
ATOM 3242 N N . SER B 1 98 ? 1.932 -28.828 4.699 1 76.12 98 SER B N 1
ATOM 3243 C CA . SER B 1 98 ? 3.225 -28.812 4.023 1 76.12 98 SER B CA 1
ATOM 3244 C C . SER B 1 98 ? 3.83 -27.422 4.027 1 76.12 98 SER B C 1
ATOM 3246 O O . SER B 1 98 ? 3.121 -26.422 3.84 1 76.12 98 SER B O 1
ATOM 3248 N N . ALA B 1 99 ? 5.152 -27.469 4.379 1 79.38 99 ALA B N 1
ATOM 3249 C CA . ALA B 1 99 ? 5.875 -26.203 4.227 1 79.38 99 ALA B CA 1
ATOM 3250 C C . ALA B 1 99 ? 6.137 -25.906 2.754 1 79.38 99 ALA B C 1
ATOM 3252 O O . ALA B 1 99 ? 6.371 -26.812 1.956 1 79.38 99 ALA B O 1
ATOM 3253 N N . ILE B 1 100 ? 6.047 -24.594 2.455 1 82.56 100 ILE B N 1
ATOM 3254 C CA . ILE B 1 100 ? 6.402 -24.172 1.106 1 82.56 100 ILE B CA 1
ATOM 3255 C C . ILE B 1 100 ? 7.715 -23.391 1.139 1 82.56 100 ILE B C 1
ATOM 3257 O O . ILE B 1 100 ? 7.863 -22.438 1.924 1 82.56 100 ILE B O 1
ATOM 3261 N N . PHE B 1 101 ? 8.633 -23.812 0.257 1 84.44 101 PHE B N 1
ATOM 3262 C CA . PHE B 1 101 ? 9.922 -23.156 0.128 1 84.44 101 PHE B CA 1
ATOM 3263 C C . PHE B 1 101 ? 10.086 -22.562 -1.267 1 84.44 101 PHE B C 1
ATOM 3265 O O . PHE B 1 101 ? 9.688 -23.172 -2.258 1 84.44 101 PHE B O 1
ATOM 3272 N N . SER B 1 102 ? 10.688 -21.359 -1.233 1 87.38 102 SER B N 1
ATOM 3273 C CA . SER B 1 102 ? 11.125 -20.781 -2.494 1 87.38 102 SER B CA 1
ATOM 3274 C C . SER B 1 102 ? 12.609 -21.016 -2.73 1 87.38 102 SER B C 1
ATOM 3276 O O . SER B 1 102 ? 13.438 -20.75 -1.854 1 87.38 102 SER B O 1
ATOM 3278 N N . VAL B 1 103 ? 12.852 -21.547 -3.881 1 87.94 103 VAL B N 1
ATOM 3279 C CA . VAL B 1 103 ? 14.234 -21.766 -4.277 1 87.94 103 VAL B CA 1
ATOM 3280 C C . VAL B 1 103 ? 14.609 -20.828 -5.426 1 87.94 103 VAL B C 1
ATOM 3282 O O . VAL B 1 103 ? 14.031 -20.906 -6.512 1 87.94 103 VAL B O 1
ATOM 3285 N N . ARG B 1 104 ? 15.586 -20.062 -5.109 1 89.38 104 ARG B N 1
ATOM 3286 C CA . ARG B 1 104 ? 16.047 -19.094 -6.098 1 89.38 104 ARG B CA 1
ATOM 3287 C C . ARG B 1 104 ? 17.312 -19.578 -6.793 1 89.38 104 ARG B C 1
ATOM 3289 O O . ARG B 1 104 ? 18.234 -20.062 -6.141 1 89.38 104 ARG B O 1
ATOM 3296 N N . MET B 1 105 ? 17.328 -19.391 -8.156 1 86.81 105 MET B N 1
ATOM 3297 C CA . MET B 1 105 ? 18.516 -19.781 -8.93 1 86.81 105 MET B CA 1
ATOM 3298 C C . MET B 1 105 ? 18.625 -18.953 -10.203 1 86.81 105 MET B C 1
ATOM 3300 O O . MET B 1 105 ? 17.75 -18.141 -10.5 1 86.81 105 MET B O 1
ATOM 3304 N N . ASP B 1 106 ? 19.812 -19.047 -10.805 1 87.19 106 ASP B N 1
ATOM 3305 C CA . ASP B 1 106 ? 19.969 -18.359 -12.086 1 87.19 106 ASP B CA 1
ATOM 3306 C C . ASP B 1 106 ? 19.109 -19.016 -13.164 1 87.19 106 ASP B C 1
ATOM 3308 O O . ASP B 1 106 ? 18.75 -20.188 -13.055 1 87.19 106 ASP B O 1
ATOM 3312 N N . LEU B 1 107 ? 18.875 -18.25 -14.172 1 90.31 107 LEU B N 1
ATOM 3313 C CA . LEU B 1 107 ? 17.984 -18.734 -15.227 1 90.31 107 LEU B CA 1
ATOM 3314 C C . LEU B 1 107 ? 18.531 -19.984 -15.883 1 90.31 107 LEU B C 1
ATOM 3316 O O . LEU B 1 107 ? 17.781 -20.922 -16.172 1 90.31 107 LEU B O 1
ATOM 3320 N N . GLY B 1 108 ? 19.797 -20 -16.094 1 88.12 108 GLY B N 1
ATOM 3321 C CA . GLY B 1 108 ? 20.406 -21.172 -16.688 1 88.12 108 GLY B CA 1
ATOM 3322 C C . GLY B 1 108 ? 20.203 -22.438 -15.867 1 88.12 108 GLY B C 1
ATOM 3323 O O . GLY B 1 108 ? 19.891 -23.484 -16.406 1 88.12 108 GLY B O 1
ATOM 3324 N N . ASP B 1 109 ? 20.359 -22.312 -14.602 1 86.25 109 ASP B N 1
ATOM 3325 C CA . ASP B 1 109 ? 20.172 -23.438 -13.695 1 86.25 109 ASP B CA 1
ATOM 3326 C C . ASP B 1 109 ? 18.703 -23.891 -13.68 1 86.25 109 ASP B C 1
ATOM 3328 O O . ASP B 1 109 ? 18.406 -25.078 -13.633 1 86.25 109 ASP B O 1
ATOM 3332 N N . LEU B 1 110 ? 17.875 -22.953 -13.695 1 89.31 110 LEU B N 1
ATOM 3333 C CA . LEU B 1 110 ? 16.438 -23.266 -13.703 1 89.31 110 LEU B CA 1
ATOM 3334 C C . LEU B 1 110 ? 16.062 -24.047 -14.953 1 89.31 110 LEU B C 1
ATOM 3336 O O . LEU B 1 110 ? 15.297 -25.016 -14.875 1 89.31 110 LEU B O 1
ATOM 3340 N N . GLU B 1 111 ? 16.578 -23.656 -16.047 1 89.44 111 GLU B N 1
ATOM 3341 C CA . GLU B 1 111 ? 16.328 -24.344 -17.297 1 89.44 111 GLU B CA 1
ATOM 3342 C C . GLU B 1 111 ? 16.875 -25.766 -17.266 1 89.44 111 GLU B C 1
ATOM 3344 O O . GLU B 1 111 ? 16.25 -26.703 -17.766 1 89.44 111 GLU B O 1
ATOM 3349 N N . SER B 1 112 ? 18 -25.875 -16.734 1 84.94 112 SER B N 1
ATOM 3350 C CA . SER B 1 112 ? 18.609 -27.188 -16.594 1 84.94 112 SER B CA 1
ATOM 3351 C C . SER B 1 112 ? 17.75 -28.109 -15.734 1 84.94 112 SER B C 1
ATOM 3353 O O . SER B 1 112 ? 17.547 -29.281 -16.078 1 84.94 112 SER B O 1
ATOM 3355 N N . VAL B 1 113 ? 17.25 -27.562 -14.664 1 80.44 113 VAL B N 1
ATOM 3356 C CA . VAL B 1 113 ? 16.375 -28.328 -13.781 1 80.44 113 VAL B CA 1
ATOM 3357 C C . VAL B 1 113 ? 15.117 -28.75 -14.539 1 80.44 113 VAL B C 1
ATOM 3359 O O . VAL B 1 113 ? 14.688 -29.906 -14.445 1 80.44 113 VAL B O 1
ATOM 3362 N N . ALA B 1 114 ? 14.555 -27.828 -15.18 1 86.25 114 ALA B N 1
ATOM 3363 C CA . ALA B 1 114 ? 13.336 -28.109 -15.93 1 86.25 114 ALA B CA 1
ATOM 3364 C C . ALA B 1 114 ? 13.555 -29.25 -16.922 1 86.25 114 ALA B C 1
ATOM 3366 O O . ALA B 1 114 ? 12.703 -30.125 -17.078 1 86.25 114 ALA B O 1
ATOM 3367 N N . HIS B 1 115 ? 14.625 -29.203 -17.547 1 85.12 115 HIS B N 1
ATOM 3368 C CA . HIS B 1 115 ? 14.961 -30.219 -18.531 1 85.12 115 HIS B CA 1
ATOM 3369 C C . HIS B 1 115 ? 15.156 -31.578 -17.859 1 85.12 115 HIS B C 1
ATOM 3371 O O . HIS B 1 115 ? 14.711 -32.594 -18.391 1 85.12 115 HIS B O 1
ATOM 3377 N N . GLN B 1 116 ? 15.75 -31.609 -16.766 1 81.25 116 GLN B N 1
ATOM 3378 C CA . GLN B 1 116 ? 16.109 -32.844 -16.078 1 81.25 116 GLN B CA 1
ATOM 3379 C C . GLN B 1 116 ? 14.875 -33.531 -15.484 1 81.25 116 GLN B C 1
ATOM 3381 O O . GLN B 1 116 ? 14.75 -34.75 -15.531 1 81.25 116 GLN B O 1
ATOM 3386 N N . ILE B 1 117 ? 14 -32.781 -14.938 1 79.75 117 ILE B N 1
ATOM 3387 C CA . ILE B 1 117 ? 12.906 -33.406 -14.203 1 79.75 117 ILE B CA 1
ATOM 3388 C C . ILE B 1 117 ? 11.625 -33.344 -15.023 1 79.75 117 ILE B C 1
ATOM 3390 O O . ILE B 1 117 ? 10.578 -33.812 -14.594 1 79.75 117 ILE B O 1
ATOM 3394 N N . GLY B 1 118 ? 11.625 -32.812 -16.094 1 82.06 118 GLY B N 1
ATOM 3395 C CA . GLY B 1 118 ? 10.445 -32.75 -16.953 1 82.06 118 GLY B CA 1
ATOM 3396 C C . GLY B 1 118 ? 9.539 -31.578 -16.609 1 82.06 118 GLY B C 1
ATOM 3397 O O . GLY B 1 118 ? 8.898 -31.562 -15.555 1 82.06 118 GLY B O 1
ATOM 3398 N N . GLY B 1 119 ? 9.688 -30.562 -17.203 1 87.81 119 GLY B N 1
ATOM 3399 C CA . GLY B 1 119 ? 8.891 -29.344 -17.047 1 87.81 119 GLY B CA 1
ATOM 3400 C C . GLY B 1 119 ? 9.328 -28.234 -17.969 1 87.81 119 GLY B C 1
ATOM 3401 O O . GLY B 1 119 ? 9.922 -28.484 -19.031 1 87.81 119 GLY B O 1
ATOM 3402 N N . LYS B 1 120 ? 8.914 -27.078 -17.609 1 90.5 120 LYS B N 1
ATOM 3403 C CA . LYS B 1 120 ? 9.289 -25.922 -18.422 1 90.5 120 LYS B CA 1
ATOM 3404 C C . LYS B 1 120 ? 9.469 -24.672 -17.547 1 90.5 120 LYS B C 1
ATOM 3406 O O . LYS B 1 120 ? 9.039 -24.656 -16.391 1 90.5 120 LYS B O 1
ATOM 3411 N N . VAL B 1 121 ? 10.156 -23.781 -18.109 1 91.31 121 VAL B N 1
ATOM 3412 C CA . VAL B 1 121 ? 10.336 -22.453 -17.5 1 91.31 121 VAL B CA 1
ATOM 3413 C C . VAL B 1 121 ? 9.375 -21.453 -18.141 1 91.31 121 VAL B C 1
ATOM 3415 O O . VAL B 1 121 ? 9.289 -21.375 -19.375 1 91.31 121 VAL B O 1
ATOM 3418 N N . VAL B 1 122 ? 8.633 -20.766 -17.266 1 88.75 122 VAL B N 1
ATOM 3419 C CA . VAL B 1 122 ? 7.652 -19.828 -17.797 1 88.75 122 VAL B CA 1
ATOM 3420 C C . VAL B 1 122 ? 7.953 -18.422 -17.266 1 88.75 122 VAL B C 1
ATOM 3422 O O . VAL B 1 122 ? 8.453 -18.266 -16.156 1 88.75 122 VAL B O 1
ATOM 3425 N N . LEU B 1 123 ? 7.543 -17.484 -18.125 1 85.25 123 LEU B N 1
ATOM 3426 C CA . LEU B 1 123 ? 7.609 -16.094 -17.703 1 85.25 123 LEU B CA 1
ATOM 3427 C C . LEU B 1 123 ? 6.469 -15.758 -16.75 1 85.25 123 LEU B C 1
ATOM 3429 O O . LEU B 1 123 ? 5.363 -16.281 -16.891 1 85.25 123 LEU B O 1
ATOM 3433 N N . SER B 1 124 ? 6.848 -14.922 -15.766 1 77.62 124 SER B N 1
ATOM 3434 C CA . SER B 1 124 ? 5.875 -14.648 -14.719 1 77.62 124 SER B CA 1
ATOM 3435 C C . SER B 1 124 ? 5.211 -13.289 -14.922 1 77.62 124 SER B C 1
ATOM 3437 O O . SER B 1 124 ? 4.383 -12.867 -14.109 1 77.62 124 SER B O 1
ATOM 3439 N N . ASP B 1 125 ? 5.504 -12.664 -16.047 1 71.81 125 ASP B N 1
ATOM 3440 C CA . ASP B 1 125 ? 4.934 -11.344 -16.297 1 71.81 125 ASP B CA 1
ATOM 3441 C C . ASP B 1 125 ? 3.41 -11.406 -16.375 1 71.81 125 ASP B C 1
ATOM 3443 O O . ASP B 1 125 ? 2.854 -12.273 -17.047 1 71.81 125 ASP B O 1
ATOM 3447 N N . GLY B 1 126 ? 2.779 -10.602 -15.547 1 71.75 126 GLY B N 1
ATOM 3448 C CA . GLY B 1 126 ? 1.33 -10.523 -15.625 1 71.75 126 GLY B CA 1
ATOM 3449 C C . GLY B 1 126 ? 0.627 -11.422 -14.633 1 71.75 126 GLY B C 1
ATOM 3450 O O . GLY B 1 126 ? -0.603 -11.445 -14.562 1 71.75 126 GLY B O 1
ATOM 3451 N N . LEU B 1 127 ? 1.413 -12.289 -13.945 1 75.12 127 LEU B N 1
ATOM 3452 C CA . LEU B 1 127 ? 0.785 -13.18 -12.977 1 75.12 127 LEU B CA 1
ATOM 3453 C C . LEU B 1 127 ? 0.194 -12.391 -11.812 1 75.12 127 LEU B C 1
ATOM 3455 O O . LEU B 1 127 ? 0.828 -11.469 -11.297 1 75.12 127 LEU B O 1
ATOM 3459 N N . THR B 1 128 ? -1.067 -12.758 -11.586 1 73.69 128 THR B N 1
ATOM 3460 C CA . THR B 1 128 ? -1.749 -12.117 -10.469 1 73.69 128 THR B CA 1
ATOM 3461 C C . THR B 1 128 ? -2.523 -13.133 -9.641 1 73.69 128 THR B C 1
ATOM 3463 O O . THR B 1 128 ? -2.775 -14.25 -10.102 1 73.69 128 THR B O 1
ATOM 3466 N N . SER B 1 129 ? -2.406 -13.055 -8.5 1 62.72 129 SER B N 1
ATOM 3467 C CA . SER B 1 129 ? -3.234 -13.891 -7.637 1 62.72 129 SER B CA 1
ATOM 3468 C C . SER B 1 129 ? -4.406 -13.102 -7.066 1 62.72 129 SER B C 1
ATOM 3470 O O . SER B 1 129 ? -4.277 -11.914 -6.77 1 62.72 129 SER B O 1
ATOM 3472 N N . LEU B 1 130 ? -5.574 -13.781 -7.703 1 56.84 130 LEU B N 1
ATOM 3473 C CA . LEU B 1 130 ? -6.758 -13.422 -6.926 1 56.84 130 LEU B CA 1
ATOM 3474 C C . LEU B 1 130 ? -6.953 -14.383 -5.758 1 56.84 130 LEU B C 1
ATOM 3476 O O . LEU B 1 130 ? -6.422 -15.492 -5.77 1 56.84 130 LEU B O 1
ATOM 3480 N N . CYS B 1 131 ? -7.441 -14.016 -4.598 1 51.19 131 CYS B N 1
ATOM 3481 C CA . CYS B 1 131 ? -7.723 -14.773 -3.383 1 51.19 131 CYS B CA 1
ATOM 3482 C C . CYS B 1 131 ? -8.273 -16.156 -3.711 1 51.19 131 CYS B C 1
ATOM 3484 O O . CYS B 1 131 ? -8.586 -16.938 -2.809 1 51.19 131 CYS B O 1
ATOM 3486 N N . THR B 1 132 ? -8.141 -16.719 -5.203 1 49.94 132 THR B N 1
ATOM 3487 C CA . THR B 1 132 ? -8.906 -17.953 -5.277 1 49.94 132 THR B CA 1
ATOM 3488 C C . THR B 1 132 ? -8.008 -19.125 -5.652 1 49.94 132 THR B C 1
ATOM 3490 O O . THR B 1 132 ? -8.328 -20.281 -5.371 1 49.94 132 THR B O 1
ATOM 3493 N N . GLU B 1 133 ? -6.988 -19.031 -6.461 1 57 133 GLU B N 1
ATOM 3494 C CA . GLU B 1 133 ? -6.262 -20.219 -6.879 1 57 133 GLU B CA 1
ATOM 3495 C C . GLU B 1 133 ? -5.262 -20.656 -5.816 1 57 133 GLU B C 1
ATOM 3497 O O . GLU B 1 133 ? -4.469 -19.844 -5.328 1 57 133 GLU B O 1
ATOM 3502 N N . PRO B 1 134 ? -5.434 -21.969 -5.48 1 60.06 134 PRO B N 1
ATOM 3503 C CA . PRO B 1 134 ? -4.539 -22.438 -4.422 1 60.06 134 PRO B CA 1
ATOM 3504 C C . PRO B 1 134 ? -3.062 -22.328 -4.809 1 60.06 134 PRO B C 1
ATOM 3506 O O . PRO B 1 134 ? -2.682 -22.703 -5.922 1 60.06 134 PRO B O 1
ATOM 3509 N N . GLY B 1 135 ? -2.303 -21.672 -4.082 1 68.81 135 GLY B N 1
ATOM 3510 C CA . GLY B 1 135 ? -0.855 -21.641 -4.223 1 68.81 135 GLY B CA 1
ATOM 3511 C C . GLY B 1 135 ? -0.348 -20.469 -5.039 1 68.81 135 GLY B C 1
ATOM 3512 O O . GLY B 1 135 ? 0.842 -20.156 -5.004 1 68.81 135 GLY B O 1
ATOM 3513 N N . VAL B 1 136 ? -1.2 -19.859 -5.84 1 75.81 136 VAL B N 1
ATOM 3514 C CA . VAL B 1 136 ? -0.752 -18.766 -6.703 1 75.81 136 VAL B CA 1
ATOM 3515 C C . VAL B 1 136 ? -0.134 -17.656 -5.855 1 75.81 136 VAL B C 1
ATOM 3517 O O . VAL B 1 136 ? 0.825 -17.016 -6.281 1 75.81 136 VAL B O 1
ATOM 3520 N N . GLY B 1 137 ? -0.634 -17.547 -4.688 1 76.44 137 GLY B N 1
ATOM 3521 C CA . GLY B 1 137 ? -0.057 -16.562 -3.785 1 76.44 137 GLY B CA 1
ATOM 3522 C C . GLY B 1 137 ? 1.39 -16.844 -3.432 1 76.44 137 GLY B C 1
ATOM 3523 O O . GLY B 1 137 ? 2.223 -15.938 -3.406 1 76.44 137 GLY B O 1
ATOM 3524 N N . SER B 1 138 ? 1.635 -18.094 -3.244 1 79.5 138 SER B N 1
ATOM 3525 C CA . SER B 1 138 ? 3.002 -18.5 -2.922 1 79.5 138 SER B CA 1
ATOM 3526 C C . SER B 1 138 ? 3.926 -18.312 -4.121 1 79.5 138 SER B C 1
ATOM 3528 O O . SER B 1 138 ? 5.09 -17.953 -3.963 1 79.5 138 SER B O 1
ATOM 3530 N N . LEU B 1 139 ? 3.426 -18.688 -5.246 1 83.31 139 LEU B N 1
ATOM 3531 C CA . LEU B 1 139 ? 4.215 -18.484 -6.457 1 83.31 139 LEU B CA 1
ATOM 3532 C C . LEU B 1 139 ? 4.555 -17.016 -6.656 1 83.31 139 LEU B C 1
ATOM 3534 O O . LEU B 1 139 ? 5.711 -16.656 -6.902 1 83.31 139 LEU B O 1
ATOM 3538 N N . LEU B 1 140 ? 3.566 -16.188 -6.484 1 82.81 140 LEU B N 1
ATOM 3539 C CA . LEU B 1 140 ? 3.773 -14.758 -6.629 1 82.81 140 LEU B CA 1
ATOM 3540 C C . LEU B 1 140 ? 4.785 -14.25 -5.609 1 82.81 140 LEU B C 1
ATOM 3542 O O . LEU B 1 140 ? 5.688 -13.477 -5.953 1 82.81 140 LEU B O 1
ATOM 3546 N N . HIS B 1 141 ? 4.598 -14.695 -4.438 1 83.12 141 HIS B N 1
ATOM 3547 C CA . HIS B 1 141 ? 5.523 -14.297 -3.383 1 83.12 141 HIS B CA 1
ATOM 3548 C C . HIS B 1 141 ? 6.957 -14.695 -3.73 1 83.12 141 HIS B C 1
ATOM 3550 O O . HIS B 1 141 ? 7.883 -13.898 -3.576 1 83.12 141 HIS B O 1
ATOM 3556 N N . SER B 1 142 ? 7.094 -15.867 -4.199 1 86.81 142 SER B N 1
ATOM 3557 C CA . SER B 1 142 ? 8.414 -16.375 -4.559 1 86.81 142 SER B CA 1
ATOM 3558 C C . SER B 1 142 ? 9.055 -15.531 -5.648 1 86.81 142 SER B C 1
ATOM 3560 O O . SER B 1 142 ? 10.234 -15.18 -5.555 1 86.81 142 SER B O 1
ATOM 3562 N N . ILE B 1 143 ? 8.289 -15.25 -6.602 1 89.12 143 ILE B N 1
ATOM 3563 C CA . ILE B 1 143 ? 8.797 -14.477 -7.73 1 89.12 143 ILE B CA 1
ATOM 3564 C C . ILE B 1 143 ? 9.164 -13.07 -7.27 1 89.12 143 ILE B C 1
ATOM 3566 O O . ILE B 1 143 ? 10.25 -12.57 -7.574 1 89.12 143 ILE B O 1
ATOM 3570 N N . MET B 1 144 ? 8.289 -12.453 -6.543 1 88.12 144 MET B N 1
ATOM 3571 C CA . MET B 1 144 ? 8.539 -11.094 -6.059 1 88.12 144 MET B CA 1
ATOM 3572 C C . MET B 1 144 ? 9.766 -11.055 -5.152 1 88.12 144 MET B C 1
ATOM 3574 O O . MET B 1 144 ? 10.562 -10.125 -5.223 1 88.12 144 MET B O 1
ATOM 3578 N N . LEU B 1 145 ? 9.844 -12.047 -4.352 1 88.12 145 LEU B N 1
ATOM 3579 C CA . LEU B 1 145 ? 10.984 -12.125 -3.447 1 88.12 145 LEU B CA 1
ATOM 3580 C C . LEU B 1 145 ? 12.289 -12.273 -4.227 1 88.12 145 LEU B C 1
ATOM 3582 O O . LEU B 1 145 ? 13.289 -11.633 -3.898 1 88.12 145 LEU B O 1
ATOM 3586 N N . ALA B 1 146 ? 12.281 -13.117 -5.203 1 90.12 146 ALA B N 1
ATOM 3587 C CA . ALA B 1 146 ? 13.477 -13.32 -6.016 1 90.12 146 ALA B CA 1
ATOM 3588 C C . ALA B 1 146 ? 13.906 -12.016 -6.691 1 90.12 146 ALA B C 1
ATOM 3590 O O . ALA B 1 146 ? 15.086 -11.664 -6.676 1 90.12 146 ALA B O 1
ATOM 3591 N N . LYS B 1 147 ? 12.977 -11.32 -7.223 1 89.38 147 LYS B N 1
ATOM 3592 C CA . LYS B 1 147 ? 13.266 -10.047 -7.871 1 89.38 147 LYS B CA 1
ATOM 3593 C C . LYS B 1 147 ? 13.789 -9.023 -6.867 1 89.38 147 LYS B C 1
ATOM 3595 O O . LYS B 1 147 ? 14.727 -8.273 -7.16 1 89.38 147 LYS B O 1
ATOM 3600 N N . PHE B 1 148 ? 13.234 -8.984 -5.754 1 90.25 148 PHE B N 1
ATOM 3601 C CA . PHE B 1 148 ? 13.633 -8.055 -4.703 1 90.25 148 PHE B CA 1
ATOM 3602 C C . PHE B 1 148 ? 15.062 -8.32 -4.262 1 90.25 148 PHE B C 1
ATOM 3604 O O . PHE B 1 148 ? 15.891 -7.402 -4.223 1 90.25 148 PHE B O 1
ATOM 3611 N N . LEU B 1 149 ? 15.297 -9.516 -3.984 1 88.94 149 LEU B N 1
ATOM 3612 C CA . LEU B 1 149 ? 16.625 -9.859 -3.473 1 88.94 149 LEU B CA 1
ATOM 3613 C C . LEU B 1 149 ? 17.688 -9.609 -4.527 1 88.94 149 LEU B C 1
ATOM 3615 O O . LEU B 1 149 ? 18.828 -9.258 -4.195 1 88.94 149 LEU B O 1
ATOM 3619 N N . ALA B 1 150 ? 17.344 -9.711 -5.781 1 88.69 150 ALA B N 1
ATOM 3620 C CA . ALA B 1 150 ? 18.281 -9.445 -6.871 1 88.69 150 ALA B CA 1
ATOM 3621 C C . ALA B 1 150 ? 18.5 -7.941 -7.047 1 88.69 150 ALA B C 1
ATOM 3623 O O . ALA B 1 150 ? 19.547 -7.523 -7.555 1 88.69 150 ALA B O 1
ATOM 3624 N N . SER B 1 151 ? 17.578 -7.145 -6.598 1 90.69 151 SER B N 1
ATOM 3625 C CA . SER B 1 151 ? 17.672 -5.707 -6.828 1 90.69 151 SER B CA 1
ATOM 3626 C C . SER B 1 151 ? 18.031 -4.965 -5.551 1 90.69 151 SER B C 1
ATOM 3628 O O . SER B 1 151 ? 18.266 -3.75 -5.574 1 90.69 151 SER B O 1
ATOM 3630 N N . CYS B 1 152 ? 18.062 -5.609 -4.469 1 93.31 152 CYS B N 1
ATOM 3631 C CA . CYS B 1 152 ? 18.391 -5.016 -3.178 1 93.31 152 CYS B CA 1
ATOM 3632 C C . CYS B 1 152 ? 19.688 -5.598 -2.623 1 93.31 152 CYS B C 1
ATOM 3634 O O . CYS B 1 152 ? 19.672 -6.344 -1.642 1 93.31 152 CYS B O 1
ATOM 3636 N N . MET B 1 153 ? 20.797 -5.137 -3.143 1 94.62 153 MET B N 1
ATOM 3637 C CA . MET B 1 153 ? 22.094 -5.738 -2.84 1 94.62 153 MET B CA 1
ATOM 3638 C C . MET B 1 153 ? 22.938 -4.801 -1.986 1 94.62 153 MET B C 1
ATOM 3640 O O . MET B 1 153 ? 23.875 -5.242 -1.312 1 94.62 153 MET B O 1
ATOM 3644 N N . TYR B 1 154 ? 22.594 -3.564 -2.018 1 97.25 154 TYR B N 1
ATOM 3645 C CA . TYR B 1 154 ? 23.375 -2.58 -1.275 1 97.25 154 TYR B CA 1
ATOM 3646 C C . TYR B 1 154 ? 22.484 -1.736 -0.377 1 97.25 154 TYR B C 1
ATOM 3648 O O . TYR B 1 154 ? 21.328 -1.469 -0.716 1 97.25 154 TYR B O 1
ATOM 3656 N N . CYS B 1 155 ? 23.078 -1.326 0.704 1 97.25 155 CYS B N 1
ATOM 3657 C CA . CYS B 1 155 ? 22.375 -0.513 1.684 1 97.25 155 CYS B CA 1
ATOM 3658 C C . CYS B 1 155 ? 22.094 0.883 1.138 1 97.25 155 CYS B C 1
ATOM 3660 O O . CYS B 1 155 ? 23.016 1.567 0.683 1 97.25 155 CYS B O 1
ATOM 3662 N N . SER B 1 156 ? 20.906 1.341 1.268 1 96.12 156 SER B N 1
ATOM 3663 C CA . SER B 1 156 ? 20.516 2.65 0.753 1 96.12 156 SER B CA 1
ATOM 3664 C C . SER B 1 156 ? 21.078 3.773 1.627 1 96.12 156 SER B C 1
ATOM 3666 O O . SER B 1 156 ? 21.125 4.93 1.202 1 96.12 156 SER B O 1
ATOM 3668 N N . VAL B 1 157 ? 21.5 3.436 2.787 1 95.38 157 VAL B N 1
ATOM 3669 C CA . VAL B 1 157 ? 21.938 4.445 3.746 1 95.38 157 VAL B CA 1
ATOM 3670 C C . VAL B 1 157 ? 23.453 4.617 3.658 1 95.38 157 VAL B C 1
ATOM 3672 O O . VAL B 1 157 ? 23.953 5.738 3.568 1 95.38 157 VAL B O 1
ATOM 3675 N N . CYS B 1 158 ? 24.188 3.51 3.525 1 96.88 158 CYS B N 1
ATOM 3676 C CA . CYS B 1 158 ? 25.641 3.652 3.652 1 96.88 158 CYS B CA 1
ATOM 3677 C C . CYS B 1 158 ? 26.359 3.045 2.453 1 96.88 158 CYS B C 1
ATOM 3679 O O . CYS B 1 158 ? 27.578 3.094 2.367 1 96.88 158 CYS B O 1
ATOM 3681 N N . GLY B 1 159 ? 25.688 2.381 1.643 1 96.38 159 GLY B N 1
ATOM 3682 C CA . GLY B 1 159 ? 26.25 1.908 0.388 1 96.38 159 GLY B CA 1
ATOM 3683 C C . GLY B 1 159 ? 26.969 0.576 0.519 1 96.38 159 GLY B C 1
ATOM 3684 O O . GLY B 1 159 ? 27.531 0.068 -0.455 1 96.38 159 GLY B O 1
ATOM 3685 N N . LYS B 1 160 ? 26.938 -0.005 1.668 1 97 160 LYS B N 1
ATOM 3686 C CA . LYS B 1 160 ? 27.609 -1.291 1.864 1 97 160 LYS B CA 1
ATOM 3687 C C . LYS B 1 160 ? 26.734 -2.441 1.375 1 97 160 LYS B C 1
ATOM 3689 O O . LYS B 1 160 ? 25.5 -2.314 1.317 1 97 160 LYS B O 1
ATOM 3694 N N . ARG B 1 161 ? 27.391 -3.525 1.064 1 95.75 161 ARG B N 1
ATOM 3695 C CA . ARG B 1 161 ? 26.672 -4.699 0.571 1 95.75 161 ARG B CA 1
ATOM 3696 C C . ARG B 1 161 ? 25.812 -5.312 1.666 1 95.75 161 ARG B C 1
ATOM 3698 O O . ARG B 1 161 ? 26.234 -5.406 2.82 1 95.75 161 ARG B O 1
ATOM 3705 N N . LEU B 1 162 ? 24.641 -5.789 1.247 1 94.56 162 LEU B N 1
ATOM 3706 C CA . LEU B 1 162 ? 23.703 -6.402 2.18 1 94.56 162 LEU B CA 1
ATOM 3707 C C . LEU B 1 162 ? 23.938 -7.906 2.275 1 94.56 162 LEU B C 1
ATOM 3709 O O . LEU B 1 162 ? 24.547 -8.508 1.38 1 94.56 162 LEU B O 1
ATOM 3713 N N . THR B 1 163 ? 23.484 -8.453 3.391 1 88.38 163 THR B N 1
ATOM 3714 C CA . THR B 1 163 ? 23.516 -9.898 3.58 1 88.38 163 THR B CA 1
ATOM 3715 C C . THR B 1 163 ? 22.125 -10.422 3.932 1 88.38 163 THR B C 1
ATOM 3717 O O . THR B 1 163 ? 21.297 -9.688 4.48 1 88.38 163 THR B O 1
ATOM 3720 N N . MET B 1 164 ? 21.922 -11.68 3.473 1 82.5 164 MET B N 1
ATOM 3721 C CA . MET B 1 164 ? 20.641 -12.305 3.801 1 82.5 164 MET B CA 1
ATOM 3722 C C . MET B 1 164 ? 20.469 -12.445 5.309 1 82.5 164 MET B C 1
ATOM 3724 O O . MET B 1 164 ? 21.422 -12.805 6.012 1 82.5 164 MET B O 1
ATOM 3728 N N . LEU B 1 165 ? 19.312 -11.945 5.785 1 70.31 165 LEU B N 1
ATOM 3729 C CA . LEU B 1 165 ? 18.984 -12.109 7.199 1 70.31 165 LEU B CA 1
ATOM 3730 C C . LEU B 1 165 ? 18.578 -13.547 7.496 1 70.31 165 LEU B C 1
ATOM 3732 O O . LEU B 1 165 ? 17.953 -14.203 6.656 1 70.31 165 LEU B O 1
ATOM 3736 N N . ASP B 1 166 ? 19.141 -14.25 8.383 1 60.66 166 ASP B N 1
ATOM 3737 C CA . ASP B 1 166 ? 18.922 -15.641 8.766 1 60.66 166 ASP B CA 1
ATOM 3738 C C . ASP B 1 166 ? 17.438 -15.914 9 1 60.66 166 ASP B C 1
ATOM 3740 O O . ASP B 1 166 ? 17.031 -17.062 9.188 1 60.66 166 ASP B O 1
ATOM 3744 N N . THR B 1 167 ? 16.594 -14.914 8.711 1 57.38 167 THR B N 1
ATOM 3745 C CA . THR B 1 167 ? 15.18 -15.031 9.039 1 57.38 167 THR B CA 1
ATOM 3746 C C . THR B 1 167 ? 14.398 -15.609 7.863 1 57.38 167 THR B C 1
ATOM 3748 O O . THR B 1 167 ? 13.531 -14.938 7.297 1 57.38 167 THR B O 1
ATOM 3751 N N . ARG B 1 168 ? 14.594 -16.922 7.586 1 64.12 168 ARG B N 1
ATOM 3752 C CA . ARG B 1 168 ? 13.758 -17.688 6.664 1 64.12 168 ARG B CA 1
ATOM 3753 C C . ARG B 1 168 ? 14.031 -17.281 5.219 1 64.12 168 ARG B C 1
ATOM 3755 O O . ARG B 1 168 ? 13.336 -17.734 4.301 1 64.12 168 ARG B O 1
ATOM 3762 N N . GLY B 1 169 ? 15.023 -16.344 5.074 1 65.25 169 GLY B N 1
ATOM 3763 C CA . GLY B 1 169 ? 15.438 -15.938 3.74 1 65.25 169 GLY B CA 1
ATOM 3764 C C . GLY B 1 169 ? 14.539 -14.883 3.135 1 65.25 169 GLY B C 1
ATOM 3765 O O . GLY B 1 169 ? 14.453 -14.75 1.911 1 65.25 169 GLY B O 1
ATOM 3766 N N . LEU B 1 170 ? 13.883 -14.078 4.023 1 76.56 170 LEU B N 1
ATOM 3767 C CA . LEU B 1 170 ? 12.867 -13.18 3.498 1 76.56 170 LEU B CA 1
ATOM 3768 C C . LEU B 1 170 ? 13.344 -11.727 3.547 1 76.56 170 LEU B C 1
ATOM 3770 O O . LEU B 1 170 ? 12.711 -10.844 2.965 1 76.56 170 LEU B O 1
ATOM 3774 N N . ALA B 1 171 ? 14.539 -11.516 4.18 1 83.5 171 ALA B N 1
ATOM 3775 C CA . ALA B 1 171 ? 14.984 -10.141 4.395 1 83.5 171 ALA B CA 1
ATOM 3776 C C . ALA B 1 171 ? 16.5 -10.023 4.254 1 83.5 171 ALA B C 1
ATOM 3778 O O . ALA B 1 171 ? 17.219 -11.031 4.297 1 83.5 171 ALA B O 1
ATOM 3779 N N . GLN B 1 172 ? 16.922 -8.805 4 1 90.12 172 GLN B N 1
ATOM 3780 C CA . GLN B 1 172 ? 18.344 -8.469 3.977 1 90.12 172 GLN B CA 1
ATOM 3781 C C . GLN B 1 172 ? 18.688 -7.461 5.07 1 90.12 172 GLN B C 1
ATOM 3783 O O . GLN B 1 172 ? 17.812 -6.762 5.578 1 90.12 172 GLN B O 1
ATOM 3788 N N . GLU B 1 173 ? 19.922 -7.531 5.453 1 92.88 173 GLU B N 1
ATOM 3789 C CA . GLU B 1 173 ? 20.375 -6.613 6.492 1 92.88 173 GLU B CA 1
ATOM 3790 C C . GLU B 1 173 ? 21.734 -6.012 6.145 1 92.88 173 GLU B C 1
ATOM 3792 O O . GLU B 1 173 ? 22.578 -6.676 5.531 1 92.88 173 GLU B O 1
ATOM 3797 N N . CYS B 1 174 ? 21.875 -4.773 6.566 1 95.44 174 CYS B N 1
ATOM 3798 C CA . CYS B 1 174 ? 23.188 -4.137 6.523 1 95.44 174 CYS B CA 1
ATOM 3799 C C . CYS B 1 174 ? 23.922 -4.332 7.84 1 95.44 174 CYS B C 1
ATOM 3801 O O . CYS B 1 174 ? 23.5 -3.822 8.883 1 95.44 174 CYS B O 1
ATOM 3803 N N . LYS B 1 175 ? 24.984 -4.945 7.84 1 93.81 175 LYS B N 1
ATOM 3804 C CA . LYS B 1 175 ? 25.75 -5.199 9.055 1 93.81 175 LYS B CA 1
ATOM 3805 C C . LYS B 1 175 ? 26.453 -3.938 9.539 1 93.81 175 LYS B C 1
ATOM 3807 O O . LYS B 1 175 ? 26.828 -3.836 10.711 1 93.81 175 LYS B O 1
ATOM 3812 N N . ALA B 1 176 ? 26.625 -3.064 8.609 1 94.56 176 ALA B N 1
ATOM 3813 C CA . ALA B 1 176 ? 27.328 -1.832 8.953 1 94.56 176 ALA B CA 1
ATOM 3814 C C . ALA B 1 176 ? 26.422 -0.881 9.727 1 94.56 176 ALA B C 1
ATOM 3816 O O . ALA B 1 176 ? 26.828 -0.32 10.742 1 94.56 176 ALA B O 1
ATOM 3817 N N . CYS B 1 177 ? 25.188 -0.618 9.312 1 94.62 177 CYS B N 1
ATOM 3818 C CA . CYS B 1 177 ? 24.328 0.361 9.969 1 94.62 177 CYS B CA 1
ATOM 3819 C C . CYS B 1 177 ? 23.125 -0.316 10.617 1 94.62 177 CYS B C 1
ATOM 3821 O O . CYS B 1 177 ? 22.266 0.353 11.195 1 94.62 177 CYS B O 1
ATOM 3823 N N . ALA B 1 178 ? 22.906 -1.585 10.398 1 92.44 178 ALA B N 1
ATOM 3824 C CA . ALA B 1 178 ? 21.922 -2.416 11.078 1 92.44 178 ALA B CA 1
ATOM 3825 C C . ALA B 1 178 ? 20.516 -2.195 10.5 1 92.44 178 ALA B C 1
ATOM 3827 O O . ALA B 1 178 ? 19.516 -2.551 11.125 1 92.44 178 ALA B O 1
ATOM 3828 N N . LYS B 1 179 ? 20.5 -1.612 9.375 1 92.5 179 LYS B N 1
ATOM 3829 C CA . LYS B 1 179 ? 19.203 -1.446 8.719 1 92.5 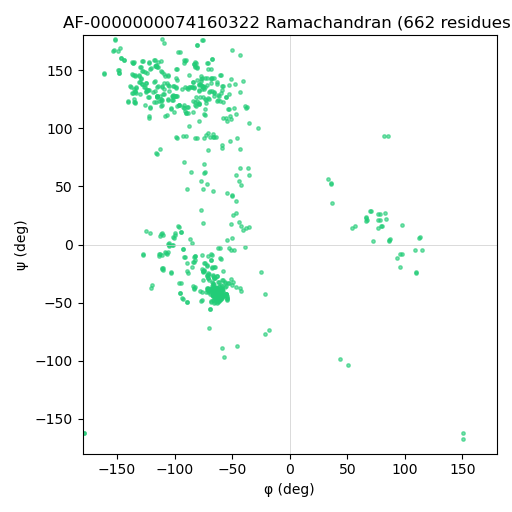179 LYS B CA 1
ATOM 3830 C C . LYS B 1 179 ? 18.75 -2.74 8.047 1 92.5 179 LYS B C 1
ATOM 3832 O O . LYS B 1 179 ? 19.562 -3.432 7.422 1 92.5 179 LYS B O 1
ATOM 3837 N N . GLU B 1 180 ? 17.438 -3.072 8.195 1 91.06 180 GLU B N 1
ATOM 3838 C CA . GLU B 1 180 ? 16.859 -4.258 7.574 1 91.06 180 GLU B CA 1
ATOM 3839 C C . GLU B 1 180 ? 15.977 -3.883 6.387 1 91.06 180 GLU B C 1
ATOM 3841 O O . GLU B 1 180 ? 15.359 -2.816 6.383 1 91.06 180 GLU B O 1
ATOM 3846 N N . TYR B 1 181 ? 16.016 -4.75 5.41 1 91.12 181 TYR B N 1
ATOM 3847 C CA . TYR B 1 181 ? 15.227 -4.562 4.195 1 91.12 181 TYR B CA 1
ATOM 3848 C C . TYR B 1 181 ? 14.297 -5.746 3.959 1 91.12 181 TYR B C 1
ATOM 3850 O O . TYR B 1 181 ? 14.742 -6.898 3.953 1 91.12 181 TYR B O 1
ATOM 3858 N N . PHE B 1 182 ? 13.039 -5.391 3.787 1 87.06 182 PHE B N 1
ATOM 3859 C CA . PHE B 1 182 ? 12.016 -6.383 3.494 1 87.06 182 PHE B CA 1
ATOM 3860 C C . PHE B 1 182 ? 11.391 -6.129 2.127 1 87.06 182 PHE B C 1
ATOM 3862 O O . PHE B 1 182 ? 11.539 -5.043 1.56 1 87.06 182 PHE B O 1
ATOM 3869 N N . LEU B 1 183 ? 10.781 -7.238 1.574 1 87.62 183 LEU B N 1
ATOM 3870 C CA . LEU B 1 183 ? 10.062 -7.098 0.31 1 87.62 183 LEU B CA 1
ATOM 3871 C C . LEU B 1 183 ? 9.047 -5.965 0.388 1 87.62 183 LEU B C 1
ATOM 3873 O O . LEU B 1 183 ? 8.133 -6.008 1.216 1 87.62 183 LEU B O 1
ATOM 3877 N N . PRO B 1 184 ? 9.258 -4.945 -0.426 1 85 184 PRO B N 1
ATOM 3878 C CA . PRO B 1 184 ? 8.312 -3.834 -0.393 1 85 184 PRO B CA 1
ATOM 3879 C C . PRO B 1 184 ? 7.023 -4.133 -1.159 1 85 184 PRO B C 1
ATOM 3881 O O . PRO B 1 184 ? 7.066 -4.754 -2.227 1 85 184 PRO B O 1
ATOM 3884 N N . ILE B 1 185 ? 5.906 -3.854 -0.589 1 85.88 185 ILE B N 1
ATOM 3885 C CA . ILE B 1 185 ? 4.605 -3.932 -1.246 1 85.88 185 ILE B CA 1
ATOM 3886 C C . ILE B 1 185 ? 3.99 -2.537 -1.343 1 85.88 185 ILE B C 1
ATOM 3888 O O . ILE B 1 185 ? 3.922 -1.812 -0.348 1 85.88 185 ILE B O 1
ATOM 3892 N N . ARG B 1 186 ? 3.604 -2.195 -2.557 1 87.06 186 ARG B N 1
ATOM 3893 C CA . ARG B 1 186 ? 3.066 -0.856 -2.775 1 87.06 186 ARG B CA 1
ATOM 3894 C C . ARG B 1 186 ? 1.566 -0.904 -3.045 1 87.06 186 ARG B C 1
ATOM 3896 O O . ARG B 1 186 ? 1.074 -1.839 -3.68 1 87.06 186 ARG B O 1
ATOM 3903 N N . PRO B 1 187 ? 0.924 0.15 -2.572 1 87.06 187 PRO B N 1
ATOM 3904 C CA . PRO B 1 187 ? -0.509 0.215 -2.869 1 87.06 187 PRO B CA 1
ATOM 3905 C C . PRO B 1 187 ? -0.802 0.836 -4.234 1 87.06 187 PRO B C 1
ATOM 3907 O O . PRO B 1 187 ? -0.197 1.849 -4.598 1 87.06 187 PRO B O 1
ATOM 3910 N N . TYR B 1 188 ? -1.715 0.195 -4.953 1 88.12 188 TYR B N 1
ATOM 3911 C CA . TYR B 1 188 ? -2.156 0.66 -6.266 1 88.12 188 TYR B CA 1
ATOM 3912 C C . TYR B 1 188 ? -3.676 0.751 -6.328 1 88.12 188 TYR B C 1
ATOM 3914 O O . TYR B 1 188 ? -4.375 0.121 -5.531 1 88.12 188 TYR B O 1
ATOM 3922 N N . VAL B 1 189 ? -4.125 1.56 -7.258 1 86.75 189 VAL B N 1
ATOM 3923 C CA . VAL B 1 189 ? -5.551 1.646 -7.555 1 86.75 189 VAL B CA 1
ATOM 3924 C C . VAL B 1 189 ? -5.789 1.378 -9.039 1 86.75 189 VAL B C 1
ATOM 3926 O O . VAL B 1 189 ? -5.047 1.871 -9.891 1 86.75 189 VAL B O 1
ATOM 3929 N N . CYS B 1 190 ? -6.734 0.521 -9.242 1 91.5 190 CYS B N 1
ATOM 3930 C CA . CYS B 1 190 ? -7.184 0.224 -10.594 1 91.5 190 CYS B CA 1
ATOM 3931 C C . CYS B 1 190 ? -8.594 0.751 -10.828 1 91.5 190 CYS B C 1
ATOM 3933 O O . CYS B 1 190 ? -9.477 0.572 -9.992 1 91.5 190 CYS B O 1
ATOM 3935 N N . GLY B 1 191 ? -8.789 1.381 -12 1 93.44 191 GLY B N 1
ATOM 3936 C CA . GLY B 1 191 ? -10.086 1.987 -12.266 1 93.44 191 GLY B CA 1
ATOM 3937 C C . GLY B 1 191 ? -10.82 1.336 -13.422 1 93.44 191 GLY B C 1
ATOM 3938 O O . GLY B 1 191 ? -10.25 1.123 -14.492 1 93.44 191 GLY B O 1
ATOM 3939 N N . LEU B 1 192 ? -12.086 0.952 -13.148 1 95 192 LEU B N 1
ATOM 3940 C CA . LEU B 1 192 ? -13.055 0.633 -14.188 1 95 192 LEU B CA 1
ATOM 3941 C C . LEU B 1 192 ? -13.969 1.822 -14.461 1 95 192 LEU B C 1
ATOM 3943 O O . LEU B 1 192 ? -14.977 2.006 -13.781 1 95 192 LEU B O 1
ATOM 3947 N N . ILE B 1 193 ? -13.523 2.627 -15.43 1 94.5 193 ILE B N 1
ATOM 3948 C CA . ILE B 1 193 ? -14.312 3.787 -15.828 1 94.5 193 ILE B CA 1
ATOM 3949 C C . ILE B 1 193 ? -15.297 3.393 -16.922 1 94.5 193 ILE B C 1
ATOM 3951 O O . ILE B 1 193 ? -14.883 3.037 -18.031 1 94.5 193 ILE B O 1
ATOM 3955 N N . ILE B 1 194 ? -16.578 3.551 -16.578 1 94.81 194 ILE B N 1
ATOM 3956 C CA . ILE B 1 194 ? -17.578 2.979 -17.453 1 94.81 194 ILE B CA 1
ATOM 3957 C C . ILE B 1 194 ? -18.562 4.066 -17.906 1 94.81 194 ILE B C 1
ATOM 3959 O O . ILE B 1 194 ? -19 4.887 -17.094 1 94.81 194 ILE B O 1
ATOM 3963 N N . HIS B 1 195 ? -18.859 4.121 -19.188 1 93.38 195 HIS B N 1
ATOM 3964 C CA . HIS B 1 195 ? -19.891 4.961 -19.797 1 93.38 195 HIS B CA 1
ATOM 3965 C C . HIS B 1 195 ? -20.688 4.184 -20.844 1 93.38 195 HIS B C 1
ATOM 3967 O O . HIS B 1 195 ? -20.125 3.717 -21.844 1 93.38 195 HIS B O 1
ATOM 3973 N N . ASP B 1 196 ? -22.109 4.227 -20.781 1 87.44 196 ASP B N 1
ATOM 3974 C CA . ASP B 1 196 ? -23.047 3.641 -21.734 1 87.44 196 ASP B CA 1
ATOM 3975 C C . ASP B 1 196 ? -22.516 2.301 -22.266 1 87.44 196 ASP B C 1
ATOM 3977 O O . ASP B 1 196 ? -22.438 2.088 -23.469 1 87.44 196 ASP B O 1
ATOM 3981 N N . ASN B 1 197 ? -21.922 1.432 -21.859 1 89.25 197 ASN B N 1
ATOM 3982 C CA . ASN B 1 197 ? -21.453 0.086 -22.156 1 89.25 197 ASN B CA 1
ATOM 3983 C C . ASN B 1 197 ? -20.016 0.104 -22.672 1 89.25 197 ASN B C 1
ATOM 3985 O O . ASN B 1 197 ? -19.609 -0.796 -23.406 1 89.25 197 ASN B O 1
ATOM 3989 N N . ARG B 1 198 ? -19.359 1.042 -22.516 1 95.75 198 ARG B N 1
ATOM 3990 C CA . ARG B 1 198 ? -17.953 1.138 -22.859 1 95.75 198 ARG B CA 1
ATOM 3991 C C . ARG B 1 198 ? -17.094 1.307 -21.594 1 95.75 198 ARG B C 1
ATOM 3993 O O . ARG B 1 198 ? -17.594 1.754 -20.562 1 95.75 198 ARG B O 1
ATOM 4000 N N . ILE B 1 199 ? -15.875 0.945 -21.734 1 96.56 199 ILE B N 1
ATOM 4001 C CA . ILE B 1 199 ? -14.914 1.062 -20.641 1 96.56 199 ILE B CA 1
ATOM 4002 C C . ILE B 1 199 ? -13.648 1.767 -21.141 1 96.56 199 ILE B C 1
ATOM 4004 O O . ILE B 1 199 ? -13.227 1.565 -22.281 1 96.56 199 ILE B O 1
ATOM 4008 N N . LEU B 1 200 ? -13.094 2.656 -20.312 1 95.38 200 LEU B N 1
ATOM 4009 C CA . LEU B 1 200 ? -11.906 3.432 -20.656 1 95.38 200 LEU B CA 1
ATOM 4010 C C . LEU B 1 200 ? -10.641 2.629 -20.406 1 95.38 200 LEU B C 1
ATOM 4012 O O . LEU B 1 200 ? -10.438 2.1 -19.312 1 95.38 200 LEU B O 1
ATOM 4016 N N . LEU B 1 201 ? -9.805 2.443 -21.422 1 94.12 201 LEU B N 1
ATOM 4017 C CA . LEU B 1 201 ? -8.508 1.797 -21.266 1 94.12 201 LEU B CA 1
ATOM 4018 C C . LEU B 1 201 ? -7.375 2.771 -21.578 1 94.12 201 LEU B C 1
ATOM 4020 O O . LEU B 1 201 ? -7.594 3.789 -22.25 1 94.12 201 LEU B O 1
ATOM 4024 N N . THR B 1 202 ? -6.211 2.521 -20.969 1 92.06 202 THR B N 1
ATOM 4025 C CA . THR B 1 202 ? -5.008 3.316 -21.188 1 92.06 202 THR B CA 1
ATOM 4026 C C . THR B 1 202 ? -3.861 2.436 -21.688 1 92.06 202 THR B C 1
ATOM 4028 O O . THR B 1 202 ? -3.873 1.221 -21.484 1 92.06 202 THR B O 1
ATOM 4031 N N . PRO B 1 203 ? -2.943 3.068 -22.359 1 86.56 203 PRO B N 1
ATOM 4032 C CA . PRO B 1 203 ? -1.804 2.277 -22.828 1 86.56 203 PRO B CA 1
ATOM 4033 C C . PRO B 1 203 ? -0.945 1.742 -21.688 1 86.56 203 PRO B C 1
ATOM 4035 O O . PRO B 1 203 ? -0.745 2.434 -20.688 1 86.56 203 PRO B O 1
ATOM 4038 N N . LYS B 1 204 ? -0.578 0.459 -21.641 1 74.69 204 LYS B N 1
ATOM 4039 C CA . LYS B 1 204 ? 0.263 -0.154 -20.625 1 74.69 204 LYS B CA 1
ATOM 4040 C C . LYS B 1 204 ? 1.742 0.083 -20.906 1 74.69 204 LYS B C 1
ATOM 4042 O O . LYS B 1 204 ? 2.572 0.039 -20 1 74.69 204 LYS B O 1
ATOM 4047 N N . SER B 1 205 ? 2.143 0.083 -22.141 1 62.31 205 SER B N 1
ATOM 4048 C CA . SER B 1 205 ? 3.521 0.334 -22.531 1 62.31 205 SER B CA 1
ATOM 4049 C C . SER B 1 205 ? 3.6 1.42 -23.609 1 62.31 205 SER B C 1
ATOM 4051 O O . SER B 1 205 ? 2.631 1.651 -24.328 1 62.31 205 SER B O 1
ATOM 4053 N N . ALA B 1 206 ? 4.641 2.26 -23.328 1 52.47 206 ALA B N 1
ATOM 4054 C CA . ALA B 1 206 ? 4.879 3.283 -24.344 1 52.47 206 ALA B CA 1
ATOM 4055 C C . ALA B 1 206 ? 5.023 2.658 -25.734 1 52.47 206 ALA B C 1
ATOM 4057 O O . ALA B 1 206 ? 4.766 3.314 -26.75 1 52.47 206 ALA B O 1
ATOM 4058 N N . THR B 1 207 ? 5.547 1.543 -25.734 1 48.94 207 THR B N 1
ATOM 4059 C CA . THR B 1 207 ? 5.965 1.025 -27.031 1 48.94 207 THR B CA 1
ATOM 4060 C C . THR B 1 207 ? 4.832 0.252 -27.703 1 48.94 207 THR B C 1
ATOM 4062 O O . THR B 1 207 ? 4.707 0.255 -28.938 1 48.94 207 THR B O 1
ATOM 4065 N N . GLU B 1 208 ? 4.242 -0.677 -26.906 1 55.25 208 GLU B N 1
ATOM 4066 C CA . GLU B 1 208 ? 3.283 -1.547 -27.578 1 55.25 208 GLU B CA 1
ATOM 4067 C C . GLU B 1 208 ? 1.849 -1.176 -27.219 1 55.25 208 GLU B C 1
ATOM 4069 O O . GLU B 1 208 ? 1.589 -0.669 -26.125 1 55.25 208 GLU B O 1
ATOM 4074 N N . ALA B 1 209 ? 1.147 -0.956 -28.281 1 56.44 209 ALA B N 1
ATOM 4075 C CA . ALA B 1 209 ? -0.269 -0.602 -28.25 1 56.44 209 ALA B CA 1
ATOM 4076 C C . ALA B 1 209 ? -1.057 -1.573 -27.375 1 56.44 209 ALA B C 1
ATOM 4078 O O . ALA B 1 209 ? -2.018 -2.193 -27.844 1 56.44 209 ALA B O 1
ATOM 4079 N N . LEU B 1 210 ? -0.514 -1.995 -26.156 1 79.62 210 LEU B N 1
ATOM 4080 C CA . LEU B 1 210 ? -1.34 -2.84 -25.297 1 79.62 210 LEU B CA 1
ATOM 4081 C C . LEU B 1 210 ? -2.166 -1.995 -24.344 1 79.62 210 LEU B C 1
ATOM 4083 O O . LEU B 1 210 ? -1.641 -1.072 -23.719 1 79.62 210 LEU B O 1
ATOM 4087 N N . TRP B 1 211 ? -3.461 -2.129 -24.672 1 87.81 211 TRP B N 1
ATOM 4088 C CA . TRP B 1 211 ? -4.422 -1.391 -23.859 1 87.81 211 TRP B CA 1
ATOM 4089 C C . TRP B 1 211 ? -4.781 -2.17 -22.594 1 87.81 211 TRP B C 1
ATOM 4091 O O . TRP B 1 211 ? -4.871 -3.398 -22.625 1 87.81 211 TRP B O 1
ATOM 4101 N N . GLY B 1 212 ? -4.887 -1.476 -21.562 1 90.56 212 GLY B N 1
ATOM 4102 C CA . GLY B 1 212 ? -5.32 -2.055 -20.297 1 90.56 212 GLY B CA 1
ATOM 4103 C C . GLY B 1 212 ? -6.027 -1.062 -19.391 1 90.56 212 GLY B C 1
ATOM 4104 O O . GLY B 1 212 ? -6.188 0.106 -19.75 1 90.56 212 GLY B O 1
ATOM 4105 N N . LEU B 1 213 ? -6.496 -1.586 -18.281 1 93.31 213 LEU B N 1
ATOM 4106 C CA . LEU B 1 213 ? -7.184 -0.734 -17.312 1 93.31 213 LEU B CA 1
ATOM 4107 C C . LEU B 1 213 ? -6.223 0.28 -16.703 1 93.31 213 LEU B C 1
ATOM 4109 O O . LEU B 1 213 ? -5.051 -0.026 -16.484 1 93.31 213 LEU B O 1
ATOM 4113 N N . PRO B 1 214 ? -6.711 1.513 -16.453 1 94 214 PRO B N 1
ATOM 4114 C CA . PRO B 1 214 ? -5.871 2.459 -15.711 1 94 214 PRO B CA 1
ATOM 4115 C C . PRO B 1 214 ? -5.402 1.907 -14.367 1 94 214 PRO B C 1
ATOM 4117 O O . PRO B 1 214 ? -6.211 1.411 -13.578 1 94 214 PRO B O 1
ATOM 4120 N N . LEU B 1 215 ? -4.188 1.945 -14.172 1 91.38 215 LEU B N 1
ATOM 4121 C CA . LEU B 1 215 ? -3.537 1.464 -12.961 1 91.38 215 LEU B CA 1
ATOM 4122 C C . LEU B 1 215 ? -2.496 2.463 -12.469 1 91.38 215 LEU B C 1
ATOM 4124 O O . LEU B 1 215 ? -1.566 2.809 -13.203 1 91.38 215 LEU B O 1
ATOM 4128 N N . PHE B 1 216 ? -2.693 2.922 -11.188 1 88 216 PHE B N 1
ATOM 4129 C CA . PHE B 1 216 ? -1.811 3.967 -10.688 1 88 216 PHE B CA 1
ATOM 4130 C C . PHE B 1 216 ? -1.333 3.637 -9.273 1 88 216 PHE B C 1
ATOM 4132 O O . PHE B 1 216 ? -2.082 3.066 -8.477 1 88 216 PHE B O 1
ATOM 4139 N N . GLU B 1 217 ? -0.138 4.023 -9.023 1 86.81 217 GLU B N 1
ATOM 4140 C CA . GLU B 1 217 ? 0.386 3.895 -7.664 1 86.81 217 GLU B CA 1
ATOM 4141 C C . GLU B 1 217 ? -0.151 4.996 -6.758 1 86.81 217 GLU B C 1
ATOM 4143 O O . GLU B 1 217 ? -0.224 6.16 -7.164 1 86.81 217 GLU B O 1
ATOM 4148 N N . LEU B 1 218 ? -0.531 4.637 -5.512 1 82.19 218 LEU B N 1
ATOM 4149 C CA . LEU B 1 218 ? -1.013 5.629 -4.559 1 82.19 218 LEU B CA 1
ATOM 4150 C C . LEU B 1 218 ? 0.147 6.422 -3.967 1 82.19 218 LEU B C 1
ATOM 4152 O O . LEU B 1 218 ? 1.216 5.867 -3.703 1 82.19 218 LEU B O 1
ATOM 4156 N N . GLU B 1 219 ? -0.167 7.68 -3.744 1 75.19 219 GLU B N 1
ATOM 4157 C CA . GLU B 1 219 ? 0.787 8.555 -3.064 1 75.19 219 GLU B CA 1
ATOM 4158 C C . GLU B 1 219 ? 0.293 8.938 -1.673 1 75.19 219 GLU B C 1
ATOM 4160 O O . GLU B 1 219 ? -0.816 8.57 -1.28 1 75.19 219 GLU B O 1
ATOM 4165 N N . VAL B 1 220 ? 1.101 9.641 -1.004 1 72.69 220 VAL B N 1
ATOM 4166 C CA . VAL B 1 220 ? 0.788 10.016 0.371 1 72.69 220 VAL B CA 1
ATOM 4167 C C . VAL B 1 220 ? -0.457 10.898 0.394 1 72.69 220 VAL B C 1
ATOM 4169 O O . VAL B 1 220 ? -0.637 11.758 -0.478 1 72.69 220 VAL B O 1
ATOM 4172 N N . CYS B 1 221 ? -1.319 10.609 1.386 1 64.25 221 CYS B N 1
ATOM 4173 C CA . CYS B 1 221 ? -2.486 11.422 1.714 1 64.25 221 CYS B CA 1
ATOM 4174 C C . CYS B 1 221 ? -3.504 11.398 0.579 1 64.25 221 CYS B C 1
ATOM 4176 O O . CYS B 1 221 ? -4.23 12.367 0.372 1 64.25 221 CYS B O 1
ATOM 4178 N N . GLU B 1 222 ? -3.42 10.406 -0.26 1 69.5 222 GLU B N 1
ATOM 4179 C CA . GLU B 1 222 ? -4.422 10.219 -1.307 1 69.5 222 GLU B CA 1
ATOM 4180 C C . GLU B 1 222 ? -5.34 9.039 -0.992 1 69.5 222 GLU B C 1
ATOM 4182 O O . GLU B 1 222 ? -4.887 8.016 -0.478 1 69.5 222 GLU B O 1
ATOM 4187 N N . THR B 1 223 ? -6.57 9.281 -1.265 1 68.12 223 THR B N 1
ATOM 4188 C CA . THR B 1 223 ? -7.461 8.133 -1.302 1 68.12 223 THR B CA 1
ATOM 4189 C C . THR B 1 223 ? -7.398 7.438 -2.66 1 68.12 223 THR B C 1
ATOM 4191 O O . THR B 1 223 ? -7.02 8.055 -3.658 1 68.12 223 THR B O 1
ATOM 4194 N N . PRO B 1 224 ? -7.723 6.191 -2.66 1 74.56 224 PRO B N 1
ATOM 4195 C CA . PRO B 1 224 ? -7.668 5.496 -3.949 1 74.56 224 PRO B CA 1
ATOM 4196 C C . PRO B 1 224 ? -8.492 6.191 -5.031 1 74.56 224 PRO B C 1
ATOM 4198 O O . PRO B 1 224 ? -8.008 6.379 -6.152 1 74.56 224 PRO B O 1
ATOM 4201 N N . LEU B 1 225 ? -9.719 6.586 -4.715 1 75.62 225 LEU B N 1
ATOM 4202 C CA . LEU B 1 225 ? -10.562 7.234 -5.715 1 75.62 225 LEU B CA 1
ATOM 4203 C C . LEU B 1 225 ? -9.953 8.562 -6.156 1 75.62 225 LEU B C 1
ATOM 4205 O O . LEU B 1 225 ? -9.906 8.859 -7.352 1 75.62 225 LEU B O 1
ATOM 4209 N N . SER B 1 226 ? -9.516 9.305 -5.219 1 71.75 226 SER B N 1
ATOM 4210 C CA . SER B 1 226 ? -8.891 10.578 -5.566 1 71.75 226 SER B CA 1
ATOM 4211 C C . SER B 1 226 ? -7.652 10.367 -6.434 1 71.75 226 SER B C 1
ATOM 4213 O O . SER B 1 226 ? -7.438 11.102 -7.398 1 71.75 226 SER B O 1
ATOM 4215 N N . ALA B 1 227 ? -6.859 9.461 -6.016 1 77.25 227 ALA B N 1
ATOM 4216 C CA . ALA B 1 227 ? -5.668 9.148 -6.797 1 77.25 227 ALA B CA 1
ATOM 4217 C C . ALA B 1 227 ? -6.043 8.758 -8.227 1 77.25 227 ALA B C 1
ATOM 4219 O O . ALA B 1 227 ? -5.402 9.203 -9.188 1 77.25 227 ALA B O 1
ATOM 4220 N N . LEU B 1 228 ? -7.055 7.953 -8.312 1 84 228 LEU B N 1
ATOM 4221 C CA . LEU B 1 228 ? -7.52 7.504 -9.617 1 84 228 LEU B CA 1
ATOM 4222 C C . LEU B 1 228 ? -7.945 8.688 -10.484 1 84 228 LEU B C 1
ATOM 4224 O O . LEU B 1 228 ? -7.512 8.805 -11.633 1 84 228 LEU B O 1
ATOM 4228 N N . LEU B 1 229 ? -8.688 9.539 -9.93 1 79.25 229 LEU B N 1
ATOM 4229 C CA . LEU B 1 229 ? -9.258 10.648 -10.688 1 79.25 229 LEU B CA 1
ATOM 4230 C C . LEU B 1 229 ? -8.18 11.664 -11.047 1 79.25 229 LEU B C 1
ATOM 4232 O O . LEU B 1 229 ? -8.172 12.195 -12.164 1 79.25 229 LEU B O 1
ATOM 4236 N N . VAL B 1 230 ? -7.293 11.891 -10.18 1 74.38 230 VAL B N 1
ATOM 4237 C CA . VAL B 1 230 ? -6.23 12.859 -10.422 1 74.38 230 VAL B CA 1
ATOM 4238 C C . VAL B 1 230 ? -5.285 12.344 -11.5 1 74.38 230 VAL B C 1
ATOM 4240 O O . VAL B 1 230 ? -4.926 13.07 -12.422 1 74.38 230 VAL B O 1
ATOM 4243 N N . ASN B 1 231 ? -4.852 11.148 -11.391 1 81.88 231 ASN B N 1
ATOM 4244 C CA . ASN B 1 231 ? -3.953 10.57 -12.383 1 81.88 231 ASN B CA 1
ATOM 4245 C C . ASN B 1 231 ? -4.621 10.477 -13.75 1 81.88 231 ASN B C 1
ATOM 4247 O O . ASN B 1 231 ? -3.965 10.648 -14.781 1 81.88 231 ASN B O 1
ATOM 4251 N N . LEU B 1 232 ? -5.891 10.164 -13.789 1 84.62 232 LEU B N 1
ATOM 4252 C CA . LEU B 1 232 ? -6.594 10.109 -15.062 1 84.62 232 LEU B CA 1
ATOM 4253 C C . LEU B 1 232 ? -6.703 11.492 -15.688 1 84.62 232 LEU B C 1
ATOM 4255 O O . LEU B 1 232 ? -6.711 11.625 -16.922 1 84.62 232 LEU B O 1
ATOM 4259 N N . TYR B 1 233 ? -6.824 12.375 -14.844 1 79.25 233 TYR B N 1
ATOM 4260 C CA . TYR B 1 233 ? -6.789 13.742 -15.367 1 79.25 233 TYR B CA 1
ATOM 4261 C C . TYR B 1 233 ? -5.461 14.031 -16.047 1 79.25 233 TYR B C 1
ATOM 4263 O O . TYR B 1 233 ? -5.426 14.656 -17.109 1 79.25 233 TYR B O 1
ATOM 4271 N N . ASP B 1 234 ? -4.426 13.625 -15.43 1 74.62 234 ASP B N 1
ATOM 4272 C CA . ASP B 1 234 ? -3.098 13.812 -16 1 74.62 234 ASP B CA 1
ATOM 4273 C C . ASP B 1 234 ? -2.982 13.133 -17.375 1 74.62 234 ASP B C 1
ATOM 4275 O O . ASP B 1 234 ? -2.314 13.648 -18.266 1 74.62 234 ASP B O 1
ATOM 4279 N N . VAL B 1 235 ? -3.605 12.07 -17.469 1 78.94 235 VAL B N 1
ATOM 4280 C CA . VAL B 1 235 ? -3.49 11.266 -18.688 1 78.94 235 VAL B CA 1
ATOM 4281 C C . VAL B 1 235 ? -4.453 11.789 -19.75 1 78.94 235 VAL B C 1
ATOM 4283 O O . VAL B 1 235 ? -4.102 11.859 -20.922 1 78.94 235 VAL B O 1
ATOM 4286 N N . THR B 1 236 ? -5.703 12.258 -19.375 1 80.88 236 THR B N 1
ATOM 4287 C CA . THR B 1 236 ? -6.762 12.523 -20.344 1 80.88 236 THR B CA 1
ATOM 4288 C C . THR B 1 236 ? -7.023 14.023 -20.453 1 80.88 236 THR B C 1
ATOM 4290 O O . THR B 1 236 ? -7.684 14.477 -21.391 1 80.88 236 THR B O 1
ATOM 4293 N N . ALA B 1 237 ? -6.637 14.734 -19.438 1 76.25 237 ALA B N 1
ATOM 4294 C CA . ALA B 1 237 ? -6.93 16.156 -19.312 1 76.25 237 ALA B CA 1
ATOM 4295 C C . ALA B 1 237 ? -8.422 16.406 -19.141 1 76.25 237 ALA B C 1
ATOM 4297 O O . ALA B 1 237 ? -8.953 17.422 -19.594 1 76.25 237 ALA B O 1
ATOM 4298 N N . VAL B 1 238 ? -9.117 15.43 -18.688 1 78.12 238 VAL B N 1
ATOM 4299 C CA . VAL B 1 238 ? -10.547 15.523 -18.422 1 78.12 238 VAL B CA 1
ATOM 4300 C C . VAL B 1 238 ? -10.828 15.32 -16.938 1 78.12 238 VAL B C 1
ATOM 4302 O O . VAL B 1 238 ? -10.305 14.383 -16.328 1 78.12 238 VAL B O 1
ATOM 4305 N N . ASN B 1 239 ? -11.609 16.188 -16.422 1 77.62 239 ASN B N 1
ATOM 4306 C CA . ASN B 1 239 ? -12.055 16.016 -15.039 1 77.62 239 ASN B CA 1
ATOM 4307 C C . ASN B 1 239 ? -13.227 15.055 -14.938 1 77.62 239 ASN B C 1
ATOM 4309 O O . ASN B 1 239 ? -14.383 15.469 -14.93 1 77.62 239 ASN B O 1
ATOM 4313 N N . ILE B 1 240 ? -12.977 13.914 -14.758 1 80.81 240 ILE B N 1
ATOM 4314 C CA . ILE B 1 240 ? -13.953 12.836 -14.758 1 80.81 240 ILE B CA 1
ATOM 4315 C C . ILE B 1 240 ? -14.914 13.008 -13.578 1 80.81 240 ILE B C 1
ATOM 4317 O O . ILE B 1 240 ? -16.078 12.602 -13.656 1 80.81 240 ILE B O 1
ATOM 4321 N N . ARG B 1 241 ? -14.43 13.625 -12.523 1 75.69 241 ARG B N 1
ATOM 4322 C CA . ARG B 1 241 ? -15.25 13.828 -11.328 1 75.69 241 ARG B CA 1
ATOM 4323 C C . ARG B 1 241 ? -16.531 14.57 -11.672 1 75.69 241 ARG B C 1
ATOM 4325 O O . ARG B 1 241 ? -17.578 14.312 -11.086 1 75.69 241 ARG B O 1
ATOM 4332 N N . GLN B 1 242 ? -16.484 15.398 -12.578 1 72.81 242 GLN B N 1
ATOM 4333 C CA . GLN B 1 242 ? -17.625 16.234 -12.961 1 72.81 242 GLN B CA 1
ATOM 4334 C C . GLN B 1 242 ? -18.703 15.398 -13.656 1 72.81 242 GLN B C 1
ATOM 4336 O O . GLN B 1 242 ? -19.859 15.797 -13.703 1 72.81 242 GLN B O 1
ATOM 4341 N N . TYR B 1 243 ? -18.328 14.359 -14.203 1 79.44 243 TYR B N 1
ATOM 4342 C CA . TYR B 1 243 ? -19.25 13.523 -14.969 1 79.44 243 TYR B CA 1
ATOM 4343 C C . TYR B 1 243 ? -19.625 12.266 -14.203 1 79.44 243 TYR B C 1
ATOM 4345 O O . TYR B 1 243 ? -20.359 11.406 -14.703 1 79.44 243 TYR B O 1
ATOM 4353 N N . MET B 1 244 ? -19.094 12.141 -13.07 1 78.62 244 MET B N 1
ATOM 4354 C CA . MET B 1 244 ? -19.25 10.914 -12.289 1 78.62 244 MET B CA 1
ATOM 4355 C C . MET B 1 244 ? -20.688 10.758 -11.781 1 78.62 244 MET B C 1
ATOM 4357 O O . MET B 1 244 ? -21.219 11.672 -11.156 1 78.62 244 MET B O 1
ATOM 4361 N N . HIS B 1 245 ? -21.266 9.68 -12.07 1 81.06 245 HIS B N 1
ATOM 4362 C CA . HIS B 1 245 ? -22.578 9.297 -11.57 1 81.06 245 HIS B CA 1
ATOM 4363 C C . HIS B 1 245 ? -22.453 8.461 -10.297 1 81.06 245 HIS B C 1
ATOM 4365 O O . HIS B 1 245 ? -23.203 8.688 -9.336 1 81.06 245 HIS B O 1
ATOM 4371 N N . SER B 1 246 ? -21.609 7.52 -10.344 1 79.5 246 SER B N 1
ATOM 4372 C CA . SER B 1 246 ? -21.359 6.66 -9.195 1 79.5 246 SER B CA 1
ATOM 4373 C C . SER B 1 246 ? -19.906 6.18 -9.156 1 79.5 246 SER B C 1
ATOM 4375 O O . SER B 1 246 ? -19.25 6.113 -10.188 1 79.5 246 SER B O 1
ATOM 4377 N N . ALA B 1 247 ? -19.453 5.969 -7.98 1 80.38 247 ALA B N 1
ATOM 4378 C CA . ALA B 1 247 ? -18.141 5.371 -7.723 1 80.38 247 ALA B CA 1
ATOM 4379 C C . ALA B 1 247 ? -18.203 4.395 -6.551 1 80.38 247 ALA B C 1
ATOM 4381 O O . ALA B 1 247 ? -18.641 4.758 -5.453 1 80.38 247 ALA B O 1
ATOM 4382 N N . VAL B 1 248 ? -17.797 3.129 -6.824 1 75.69 248 VAL B N 1
ATOM 4383 C CA . VAL B 1 248 ? -17.859 2.109 -5.781 1 75.69 248 VAL B CA 1
ATOM 4384 C C . VAL B 1 248 ? -16.547 1.327 -5.738 1 75.69 248 VAL B C 1
ATOM 4386 O O . VAL B 1 248 ? -15.969 1.019 -6.781 1 75.69 248 VAL B O 1
ATOM 4389 N N . ALA B 1 249 ? -16.109 1.149 -4.543 1 73.25 249 ALA B N 1
ATOM 4390 C CA . ALA B 1 249 ? -14.961 0.263 -4.375 1 73.25 249 ALA B CA 1
ATOM 4391 C C . ALA B 1 249 ? -15.367 -1.199 -4.512 1 73.25 249 ALA B C 1
ATOM 4393 O O . ALA B 1 249 ? -16.422 -1.604 -4.016 1 73.25 249 ALA B O 1
ATOM 4394 N N . LEU B 1 250 ? -14.562 -1.924 -5.238 1 70.94 250 LEU B N 1
ATOM 4395 C CA . LEU B 1 250 ? -14.773 -3.365 -5.305 1 70.94 250 LEU B CA 1
ATOM 4396 C C . LEU B 1 250 ? -14.023 -4.078 -4.188 1 70.94 250 LEU B C 1
ATOM 4398 O O . LEU B 1 250 ? -12.898 -3.695 -3.85 1 70.94 250 LEU B O 1
ATOM 4402 N N . ASP B 1 251 ? -14.609 -4.941 -3.539 1 63.97 251 ASP B N 1
ATOM 4403 C CA . ASP B 1 251 ? -13.992 -5.727 -2.475 1 63.97 251 ASP B CA 1
ATOM 4404 C C . ASP B 1 251 ? -13.047 -6.777 -3.049 1 63.97 251 ASP B C 1
ATOM 4406 O O . ASP B 1 251 ? -13.273 -7.98 -2.893 1 63.97 251 ASP B O 1
ATOM 4410 N N . ILE B 1 252 ? -12 -6.324 -3.756 1 64.94 252 ILE B N 1
ATOM 4411 C CA . ILE B 1 252 ? -11.016 -7.168 -4.418 1 64.94 252 ILE B CA 1
ATOM 4412 C C . ILE B 1 252 ? -9.609 -6.641 -4.133 1 64.94 252 ILE B C 1
ATOM 4414 O O . ILE B 1 252 ? -9.359 -5.438 -4.211 1 64.94 252 ILE B O 1
ATOM 4418 N N . THR B 1 253 ? -8.82 -7.566 -3.557 1 67.25 253 THR B N 1
ATOM 4419 C CA . THR B 1 253 ? -7.395 -7.254 -3.48 1 67.25 253 THR B CA 1
ATOM 4420 C C . THR B 1 253 ? -6.59 -8.18 -4.387 1 67.25 253 THR B C 1
ATOM 4422 O O . THR B 1 253 ? -6.746 -9.398 -4.328 1 67.25 253 THR B O 1
ATOM 4425 N N . ILE B 1 254 ? -5.879 -7.551 -5.242 1 73.69 254 ILE B N 1
ATOM 4426 C CA . ILE B 1 254 ? -5.086 -8.289 -6.215 1 73.69 254 ILE B CA 1
ATOM 4427 C C . ILE B 1 254 ? -3.6 -8.039 -5.973 1 73.69 254 ILE B C 1
ATOM 4429 O O . ILE B 1 254 ? -3.188 -6.895 -5.758 1 73.69 254 ILE B O 1
ATOM 4433 N N . SER B 1 255 ? -2.936 -9.148 -5.863 1 76.75 255 SER B N 1
ATOM 4434 C CA . SER B 1 255 ? -1.479 -9.031 -5.867 1 76.75 255 SER B CA 1
ATOM 4435 C C . SER B 1 255 ? -0.904 -9.328 -7.25 1 76.75 255 SER B C 1
ATOM 4437 O O . SER B 1 255 ? -1.396 -10.203 -7.957 1 76.75 255 SER B O 1
ATOM 4439 N N . SER B 1 256 ? 0.184 -8.523 -7.574 1 78.94 256 SER B N 1
ATOM 4440 C CA . SER B 1 256 ? 0.739 -8.688 -8.914 1 78.94 256 SER B CA 1
ATOM 4441 C C . SER B 1 256 ? 2.264 -8.656 -8.883 1 78.94 256 SER B C 1
ATOM 4443 O O . SER B 1 256 ? 2.861 -7.809 -8.219 1 78.94 256 SER B O 1
ATOM 4445 N N . VAL B 1 257 ? 2.832 -9.625 -9.672 1 77.12 257 VAL B N 1
ATOM 4446 C CA . VAL B 1 257 ? 4.285 -9.727 -9.734 1 77.12 257 VAL B CA 1
ATOM 4447 C C . VAL B 1 257 ? 4.848 -8.547 -10.531 1 77.12 257 VAL B C 1
ATOM 4449 O O . VAL B 1 257 ? 5.988 -8.133 -10.32 1 77.12 257 VAL B O 1
ATOM 4452 N N . ASP B 1 258 ? 3.99 -8.008 -11.445 1 75.25 258 ASP B N 1
ATOM 4453 C CA . ASP B 1 258 ? 4.473 -6.957 -12.336 1 75.25 258 ASP B CA 1
ATOM 4454 C C . ASP B 1 258 ? 4.73 -5.664 -11.562 1 75.25 258 ASP B C 1
ATOM 4456 O O . ASP B 1 258 ? 5.625 -4.891 -11.914 1 75.25 258 ASP B O 1
ATOM 4460 N N . ILE B 1 259 ? 3.965 -5.52 -10.57 1 72.62 259 ILE B N 1
ATOM 4461 C CA . ILE B 1 259 ? 4.086 -4.238 -9.875 1 72.62 259 ILE B CA 1
ATOM 4462 C C . ILE B 1 259 ? 4.379 -4.48 -8.398 1 72.62 259 ILE B C 1
ATOM 4464 O O . ILE B 1 259 ? 4.594 -3.529 -7.641 1 72.62 259 ILE B O 1
ATOM 4468 N N . SER B 1 260 ? 4.711 -5.668 -7.953 1 71.94 260 SER B N 1
ATOM 4469 C CA . SER B 1 260 ? 4.922 -5.957 -6.535 1 71.94 260 SER B CA 1
ATOM 4470 C C . SER B 1 260 ? 4.004 -5.113 -5.66 1 71.94 260 SER B C 1
ATOM 4472 O O . SER B 1 260 ? 4.477 -4.348 -4.816 1 71.94 260 SER B O 1
ATOM 4474 N N . GLY B 1 261 ? 2.771 -5.27 -5.949 1 77.62 261 GLY B N 1
ATOM 4475 C CA . GLY B 1 261 ? 1.876 -4.367 -5.246 1 77.62 261 GLY B CA 1
ATOM 4476 C C . GLY B 1 261 ? 0.511 -4.973 -4.977 1 77.62 261 GLY B C 1
ATOM 4477 O O . GLY B 1 261 ? 0.245 -6.113 -5.359 1 77.62 261 GLY B O 1
ATOM 4478 N N . LEU B 1 262 ? -0.189 -4.191 -4.047 1 79.69 262 LEU B N 1
ATOM 4479 C CA . LEU B 1 262 ? -1.591 -4.461 -3.744 1 79.69 262 LEU B CA 1
ATOM 4480 C C . LEU B 1 262 ? -2.502 -3.484 -4.48 1 79.69 262 LEU B C 1
ATOM 4482 O O . LEU B 1 262 ? -2.295 -2.271 -4.418 1 79.69 262 LEU B O 1
ATOM 4486 N N . VAL B 1 263 ? -3.436 -4.07 -5.188 1 82.81 263 VAL B N 1
ATOM 4487 C CA . VAL B 1 263 ? -4.289 -3.26 -6.047 1 82.81 263 VAL B CA 1
ATOM 4488 C C . VAL B 1 263 ? -5.715 -3.24 -5.492 1 82.81 263 VAL B C 1
ATOM 4490 O O . VAL B 1 263 ? -6.289 -4.293 -5.211 1 82.81 263 VAL B O 1
ATOM 4493 N N . THR B 1 264 ? -6.23 -2.059 -5.266 1 78.75 264 THR B N 1
ATOM 4494 C CA . THR B 1 264 ? -7.656 -1.88 -5.02 1 78.75 264 THR B CA 1
ATOM 4495 C C . THR B 1 264 ? -8.375 -1.431 -6.289 1 78.75 264 THR B C 1
ATOM 4497 O O . THR B 1 264 ? -7.875 -0.569 -7.016 1 78.75 264 THR B O 1
ATOM 4500 N N . ALA B 1 265 ? -9.5 -2.033 -6.531 1 85.12 265 ALA B N 1
ATOM 4501 C CA . ALA B 1 265 ? -10.234 -1.728 -7.758 1 85.12 265 ALA B CA 1
ATOM 4502 C C . ALA B 1 265 ? -11.461 -0.871 -7.457 1 85.12 265 ALA B C 1
ATOM 4504 O O . ALA B 1 265 ? -12.156 -1.096 -6.465 1 85.12 265 ALA B O 1
ATOM 4505 N N . TRP B 1 266 ? -11.648 0.096 -8.305 1 83.56 266 TRP B N 1
ATOM 4506 C CA . TRP B 1 266 ? -12.805 0.98 -8.203 1 83.56 266 TRP B CA 1
ATOM 4507 C C . TRP B 1 266 ? -13.625 0.96 -9.492 1 83.56 266 TRP B C 1
ATOM 4509 O O . TRP B 1 266 ? -13.062 0.977 -10.586 1 83.56 266 TRP B O 1
ATOM 4519 N N . LYS B 1 267 ? -14.898 0.822 -9.375 1 88.12 267 LYS B N 1
ATOM 4520 C CA . LYS B 1 267 ? -15.828 1.001 -10.484 1 88.12 267 LYS B CA 1
ATOM 4521 C C . LYS B 1 267 ? -16.422 2.406 -10.484 1 88.12 267 LYS B C 1
ATOM 4523 O O . LYS B 1 267 ? -17.062 2.818 -9.508 1 88.12 267 LYS B O 1
ATOM 4528 N N . VAL B 1 268 ? -16.203 3.168 -11.57 1 86.44 268 VAL B N 1
ATOM 4529 C CA . VAL B 1 268 ? -16.672 4.539 -11.711 1 86.44 268 VAL B CA 1
ATOM 4530 C C . VAL B 1 268 ? -17.578 4.648 -12.938 1 86.44 268 VAL B C 1
ATOM 4532 O O . VAL B 1 268 ? -17.141 4.398 -14.062 1 86.44 268 VAL B O 1
ATOM 4535 N N . CYS B 1 269 ? -18.797 4.996 -12.656 1 89.12 269 CYS B N 1
ATOM 4536 C CA . CYS B 1 269 ? -19.75 5.223 -13.75 1 89.12 269 CYS B CA 1
ATOM 4537 C C . CYS B 1 269 ? -19.922 6.711 -14.008 1 89.12 269 CYS B C 1
ATOM 4539 O O . CYS B 1 269 ? -20.156 7.488 -13.078 1 89.12 269 CYS B O 1
ATOM 4541 N N . ILE B 1 270 ? -19.766 7.055 -15.273 1 88.19 270 ILE B N 1
ATOM 4542 C CA . ILE B 1 270 ? -19.891 8.469 -15.609 1 88.19 270 ILE B CA 1
ATOM 4543 C C . ILE B 1 270 ? -21.094 8.68 -16.516 1 88.19 270 ILE B C 1
ATOM 4545 O O . ILE B 1 270 ? -21.484 7.773 -17.25 1 88.19 270 ILE B O 1
ATOM 4549 N N . ALA B 1 271 ? -21.656 9.891 -16.438 1 87.56 271 ALA B N 1
ATOM 4550 C CA . ALA B 1 271 ? -22.922 10.195 -17.094 1 87.56 271 ALA B CA 1
ATOM 4551 C C . ALA B 1 271 ? -22.688 10.68 -18.531 1 87.56 271 ALA B C 1
ATOM 4553 O O . ALA B 1 271 ? -23.594 10.633 -19.359 1 87.56 271 ALA B O 1
ATOM 4554 N N . ARG B 1 272 ? -21.547 11.18 -18.734 1 84.56 272 ARG B N 1
ATOM 4555 C CA . ARG B 1 272 ? -21.25 11.711 -20.062 1 84.56 272 ARG B CA 1
ATOM 4556 C C . ARG B 1 272 ? -19.875 11.242 -20.547 1 84.56 272 ARG B C 1
ATOM 4558 O O . ARG B 1 272 ? -18.906 11.273 -19.781 1 84.56 272 ARG B O 1
ATOM 4565 N N . GLY B 1 273 ? -19.922 10.781 -21.766 1 78.12 273 GLY B N 1
ATOM 4566 C CA . GLY B 1 273 ? -18.641 10.438 -22.344 1 78.12 273 GLY B CA 1
ATOM 4567 C C . GLY B 1 273 ? -17.797 11.656 -22.672 1 78.12 273 GLY B C 1
ATOM 4568 O O . GLY B 1 273 ? -18.297 12.781 -22.703 1 78.12 273 GLY B O 1
ATOM 4569 N N . PHE B 1 274 ? -16.484 11.367 -22.703 1 83.31 274 PHE B N 1
ATOM 4570 C CA . PHE B 1 274 ? -15.57 12.414 -23.125 1 83.31 274 PHE B CA 1
ATOM 4571 C C . PHE B 1 274 ? -14.531 11.859 -24.094 1 83.31 274 PHE B C 1
ATOM 4573 O O . PHE B 1 274 ? -14.359 10.648 -24.203 1 83.31 274 PHE B O 1
ATOM 4580 N N . GLU B 1 275 ? -14 12.797 -24.906 1 81.69 275 GLU B N 1
ATOM 4581 C CA .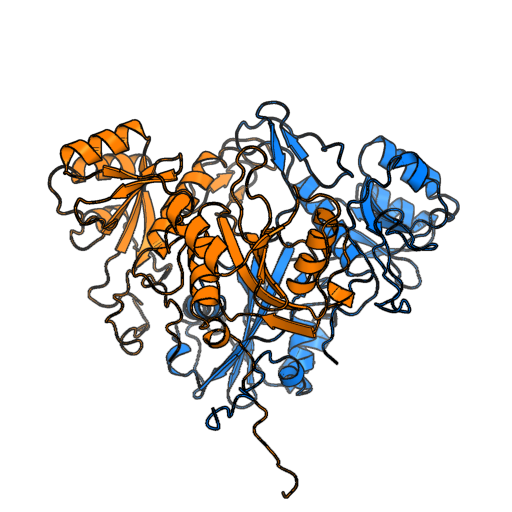 GLU B 1 275 ? -12.852 12.438 -25.734 1 81.69 275 GLU B CA 1
ATOM 4582 C C . GLU B 1 275 ? -11.539 12.852 -25.062 1 81.69 275 GLU B C 1
ATOM 4584 O O . GLU B 1 275 ? -11.352 14.023 -24.734 1 81.69 275 GLU B O 1
ATOM 4589 N N . PRO B 1 276 ? -10.758 11.852 -24.844 1 78.75 276 PRO B N 1
ATOM 4590 C CA . PRO B 1 276 ? -9.461 12.219 -24.266 1 78.75 276 PRO B CA 1
ATOM 4591 C C . PRO B 1 276 ? -8.664 13.156 -25.172 1 78.75 276 PRO B C 1
ATOM 4593 O O . PRO B 1 276 ? -8.812 13.133 -26.391 1 78.75 276 PRO B O 1
ATOM 4596 N N . ARG B 1 277 ? -7.887 14.086 -24.562 1 72.31 277 ARG B N 1
ATOM 4597 C CA . ARG B 1 277 ? -7.094 15.055 -25.312 1 72.31 277 ARG B CA 1
ATOM 4598 C C . ARG B 1 277 ? -6.156 14.352 -26.297 1 72.31 277 ARG B C 1
ATOM 4600 O O . ARG B 1 277 ? -5.949 14.828 -27.406 1 72.31 277 ARG B O 1
ATOM 4607 N N . ASP B 1 278 ? -5.527 13.281 -25.875 1 72.56 278 ASP B N 1
ATOM 4608 C CA . ASP B 1 278 ? -4.676 12.445 -26.703 1 72.56 278 ASP B CA 1
ATOM 4609 C C . ASP B 1 278 ? -5.156 11 -26.719 1 72.56 278 ASP B C 1
ATOM 4611 O O . ASP B 1 278 ? -5.121 10.328 -25.688 1 72.56 278 ASP B O 1
ATOM 4615 N N . SER B 1 279 ? -5.699 10.633 -27.906 1 70.06 279 SER B N 1
ATOM 4616 C CA . SER B 1 279 ? -6.25 9.281 -28.062 1 70.06 279 SER B CA 1
ATOM 4617 C C . SER B 1 279 ? -5.18 8.227 -27.812 1 70.06 279 SER B C 1
ATOM 4619 O O . SER B 1 279 ? -5.5 7.051 -27.609 1 70.06 279 SER B O 1
ATOM 4621 N N . LYS B 1 280 ? -4 8.711 -27.781 1 78.75 280 LYS B N 1
ATOM 4622 C CA . LYS B 1 280 ? -2.916 7.77 -27.516 1 78.75 280 LYS B CA 1
ATOM 4623 C C . LYS B 1 280 ? -2.773 7.504 -26.016 1 78.75 280 LYS B C 1
ATOM 4625 O O . LYS B 1 280 ? -2.117 6.543 -25.609 1 78.75 280 LYS B O 1
ATOM 4630 N N . CYS B 1 281 ? -3.545 8.375 -25.297 1 83.25 281 CYS B N 1
ATOM 4631 C CA . CYS B 1 281 ? -3.354 8.273 -23.859 1 83.25 281 CYS B CA 1
ATOM 4632 C C . CYS B 1 281 ? -4.504 7.52 -23.203 1 83.25 281 CYS B C 1
ATOM 4634 O O . CYS B 1 281 ? -4.371 7.016 -22.094 1 83.25 281 CYS B O 1
ATOM 4636 N N . ALA B 1 282 ? -5.66 7.508 -23.844 1 90.75 282 ALA B N 1
ATOM 4637 C CA . ALA B 1 282 ? -6.824 6.781 -23.359 1 90.75 282 ALA B CA 1
ATOM 4638 C 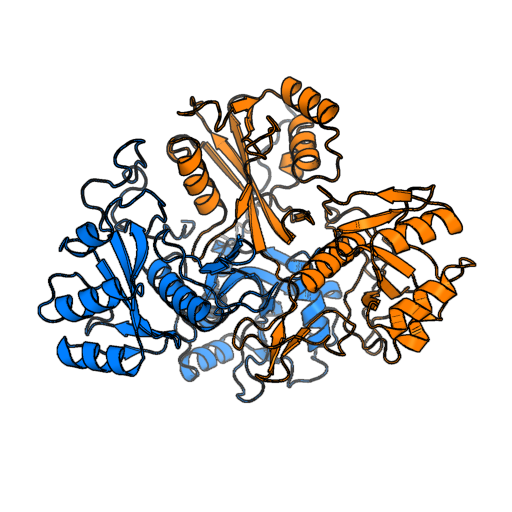C . ALA B 1 282 ? -7.844 6.562 -24.469 1 90.75 282 ALA B C 1
ATOM 4640 O O . ALA B 1 282 ? -7.98 7.395 -25.359 1 90.75 282 ALA B O 1
ATOM 4641 N N . CYS B 1 283 ? -8.57 5.434 -24.422 1 91.62 283 CYS B N 1
ATOM 4642 C CA . CYS B 1 283 ? -9.555 5.113 -25.438 1 91.62 283 CYS B CA 1
ATOM 4643 C C . CYS B 1 283 ? -10.719 4.32 -24.859 1 91.62 283 CYS B C 1
ATOM 4645 O O . CYS B 1 283 ? -10.523 3.504 -23.953 1 91.62 283 CYS B O 1
ATOM 4647 N N . TRP B 1 284 ? -11.844 4.566 -25.438 1 93.75 284 TRP B N 1
ATOM 4648 C CA . TRP B 1 284 ? -13.039 3.832 -25.031 1 93.75 284 TRP B CA 1
ATOM 4649 C C . TRP B 1 284 ? -13.164 2.523 -25.812 1 93.75 284 TRP B C 1
ATOM 4651 O O . TRP B 1 284 ? -12.969 2.494 -27.031 1 93.75 284 TRP B O 1
ATOM 4661 N N . PHE B 1 285 ? -13.484 1.456 -25.094 1 94.31 285 PHE B N 1
ATOM 4662 C CA . PHE B 1 285 ? -13.656 0.134 -25.688 1 94.31 285 PHE B CA 1
ATOM 4663 C C . PHE B 1 285 ? -15.031 -0.439 -25.344 1 94.31 285 PHE B C 1
ATOM 4665 O O . PHE B 1 285 ? -15.5 -0.303 -24.219 1 94.31 285 PHE B O 1
ATOM 4672 N N . THR B 1 286 ? -15.602 -1.062 -26.359 1 96.19 286 THR B N 1
ATOM 4673 C CA . THR B 1 286 ? -16.812 -1.826 -26.109 1 96.19 286 THR B CA 1
ATOM 4674 C C . THR B 1 286 ? -16.484 -3.201 -25.531 1 96.19 286 THR B C 1
ATOM 4676 O O . THR B 1 286 ? -15.32 -3.6 -25.5 1 96.19 286 THR B O 1
ATOM 4679 N N . LYS B 1 287 ? -17.578 -3.943 -25.094 1 95.81 287 LYS B N 1
ATOM 4680 C CA . LYS B 1 287 ? -17.391 -5.301 -24.594 1 95.81 287 LYS B CA 1
ATOM 4681 C C . LYS B 1 287 ? -16.797 -6.211 -25.656 1 95.81 287 LYS B C 1
ATOM 4683 O O . LYS B 1 287 ? -15.938 -7.043 -25.375 1 95.81 287 LYS B O 1
ATOM 4688 N N . GLU B 1 288 ? -17.25 -5.988 -26.844 1 95.19 288 GLU B N 1
ATOM 4689 C CA . GLU B 1 288 ? -16.766 -6.793 -27.953 1 95.19 288 GLU B CA 1
ATOM 4690 C C . GLU B 1 288 ? -15.289 -6.531 -28.219 1 95.19 288 GLU B C 1
ATOM 4692 O O . GLU B 1 288 ? -14.516 -7.465 -28.438 1 95.19 288 GLU B O 1
ATOM 4697 N N . GLN B 1 289 ? -14.93 -5.316 -28.203 1 93.94 289 GLN B N 1
ATOM 4698 C CA . GLN B 1 289 ? -13.539 -4.945 -28.422 1 93.94 289 GLN B CA 1
ATOM 4699 C C . GLN B 1 289 ? -12.641 -5.484 -27.312 1 93.94 289 GLN B C 1
ATOM 4701 O O . GLN B 1 289 ? -11.508 -5.898 -27.562 1 93.94 289 GLN B O 1
ATOM 4706 N N . CYS B 1 290 ? -13.125 -5.469 -26.125 1 93.12 290 CYS B N 1
ATOM 4707 C CA . CYS B 1 290 ? -12.359 -6.004 -25 1 93.12 290 CYS B CA 1
ATOM 4708 C C . CYS B 1 290 ? -12.172 -7.512 -25.141 1 93.12 290 CYS B C 1
ATOM 4710 O O . CYS B 1 290 ? -11.109 -8.039 -24.797 1 93.12 290 CYS B O 1
ATOM 4712 N N . THR B 1 291 ? -13.211 -8.172 -25.578 1 92.25 291 THR B N 1
ATOM 4713 C CA . THR B 1 291 ? -13.117 -9.609 -25.797 1 92.25 291 THR B CA 1
ATOM 4714 C C . THR B 1 291 ? -12.023 -9.938 -26.812 1 92.25 291 THR B C 1
ATOM 4716 O O . THR B 1 291 ? -11.242 -10.867 -26.625 1 92.25 291 THR B O 1
ATOM 4719 N N . GLU B 1 292 ? -11.961 -9.133 -27.812 1 90.31 292 GLU B N 1
ATOM 4720 C CA . GLU B 1 292 ? -10.93 -9.297 -28.828 1 90.31 292 GLU B CA 1
ATOM 4721 C C . GLU B 1 292 ? -9.539 -9.016 -28.25 1 90.31 292 GLU B C 1
ATOM 4723 O O . GLU B 1 292 ? -8.586 -9.742 -28.547 1 90.31 292 GLU B O 1
ATOM 4728 N N . LEU B 1 293 ? -9.484 -8 -27.531 1 87.5 293 LEU B N 1
ATOM 4729 C CA . LEU B 1 293 ? -8.227 -7.621 -26.891 1 87.5 293 LEU B CA 1
ATOM 4730 C C . LEU B 1 293 ? -7.703 -8.75 -26 1 87.5 293 LEU B C 1
ATOM 4732 O O . LEU B 1 293 ? -6.516 -9.078 -26.047 1 87.5 293 LEU B O 1
ATOM 4736 N N . LEU B 1 294 ? -8.594 -9.336 -25.234 1 85.75 294 LEU B N 1
ATOM 4737 C CA . LEU B 1 294 ? -8.227 -10.406 -24.312 1 85.75 294 LEU B CA 1
ATOM 4738 C C . LEU B 1 294 ? -7.742 -11.641 -25.078 1 85.75 294 LEU B C 1
ATOM 4740 O O . LEU B 1 294 ? -6.816 -12.32 -24.656 1 85.75 294 LEU B O 1
ATOM 4744 N N . SER B 1 295 ? -8.344 -11.867 -26.109 1 82.81 295 SER B N 1
ATOM 4745 C CA . SER B 1 295 ? -7.977 -13.016 -26.922 1 82.81 295 SER B CA 1
ATOM 4746 C C . SER B 1 295 ? -6.633 -12.797 -27.609 1 82.81 295 SER B C 1
ATOM 4748 O O . SER B 1 295 ? -5.828 -13.719 -27.734 1 82.81 295 SER B O 1
ATOM 4750 N N . SER B 1 296 ? -6.387 -11.602 -28.062 1 76.62 296 SER B N 1
ATOM 4751 C CA . SER B 1 296 ? -5.191 -11.281 -28.844 1 76.62 296 SER B CA 1
ATOM 4752 C C . SER B 1 296 ? -3.963 -11.188 -27.953 1 76.62 296 SER B C 1
ATOM 4754 O O . SER B 1 296 ? -2.861 -11.562 -28.359 1 76.62 296 SER B O 1
ATOM 4756 N N . MET B 1 297 ? -4.133 -10.609 -26.844 1 65.88 297 MET B N 1
ATOM 4757 C CA . MET B 1 297 ? -2.996 -10.328 -25.984 1 65.88 297 MET B CA 1
ATOM 4758 C C . MET B 1 297 ? -2.664 -11.531 -25.109 1 65.88 297 MET B C 1
ATOM 4760 O O . MET B 1 297 ? -1.618 -11.555 -24.453 1 65.88 297 MET B O 1
ATOM 4764 N N . GLY B 1 298 ? -3.379 -12.5 -25.312 1 62.09 298 GLY B N 1
ATOM 4765 C CA . GLY B 1 298 ? -3.129 -13.656 -24.469 1 62.09 298 GLY B CA 1
ATOM 4766 C C . GLY B 1 298 ? -3.232 -13.344 -23 1 62.09 298 GLY B C 1
ATOM 4767 O O . GLY B 1 298 ? -2.492 -13.906 -22.188 1 62.09 298 GLY B O 1
ATOM 4768 N N . LEU B 1 299 ? -3.844 -12.203 -22.781 1 55.72 299 LEU B N 1
ATOM 4769 C CA . LEU B 1 299 ? -3.996 -11.859 -21.375 1 55.72 299 LEU B CA 1
ATOM 4770 C C . LEU B 1 299 ? -4.758 -12.953 -20.625 1 55.72 299 LEU B C 1
ATOM 4772 O O . LEU B 1 299 ? -5.852 -13.344 -21.047 1 55.72 299 LEU B O 1
ATOM 4776 N N . THR B 1 300 ? -3.904 -13.594 -19.828 1 59.69 300 THR B N 1
ATOM 4777 C CA . THR B 1 300 ? -4.461 -14.695 -19.062 1 59.69 300 THR B CA 1
ATOM 4778 C C . THR B 1 300 ? -5.426 -14.188 -18 1 59.69 300 THR B C 1
ATOM 4780 O O . THR B 1 300 ? -5.41 -13.008 -17.656 1 59.69 300 THR B O 1
ATOM 4783 N N . GLU B 1 301 ? -6.332 -14.969 -17.688 1 63.41 301 GLU B N 1
ATOM 4784 C CA . GLU B 1 301 ? -7.258 -14.727 -16.578 1 63.41 301 GLU B CA 1
ATOM 4785 C C . GLU B 1 301 ? -6.512 -14.422 -15.289 1 63.41 301 GLU B C 1
ATOM 4787 O O . GLU B 1 301 ? -7.098 -13.906 -14.328 1 63.41 301 GLU B O 1
ATOM 4792 N N . LYS B 1 302 ? -5.227 -14.531 -15.516 1 71.06 302 LYS B N 1
ATOM 4793 C CA . LYS B 1 302 ? -4.461 -14.414 -14.281 1 71.06 302 LYS B CA 1
ATOM 4794 C C . LYS B 1 302 ? -3.826 -13.031 -14.164 1 71.06 302 LYS B C 1
ATOM 4796 O O . LYS B 1 302 ? -3.152 -12.727 -13.172 1 71.06 302 LYS B O 1
ATOM 4801 N N . SER B 1 303 ? -4.051 -12.141 -15.211 1 77.75 303 SER B N 1
ATOM 4802 C CA . SER B 1 303 ? -3.613 -10.758 -15.094 1 77.75 303 SER B CA 1
ATOM 4803 C C . SER B 1 303 ? -4.719 -9.875 -14.516 1 77.75 303 SER B C 1
ATOM 4805 O O . SER B 1 303 ? -5.887 -10.266 -14.5 1 77.75 303 SER B O 1
ATOM 4807 N N . ILE B 1 304 ? -4.324 -8.742 -13.961 1 81.25 304 ILE B N 1
ATOM 4808 C CA . ILE B 1 304 ? -5.293 -7.793 -13.422 1 81.25 304 ILE B CA 1
ATOM 4809 C C . ILE B 1 304 ? -6.32 -7.438 -14.492 1 81.25 304 ILE B C 1
ATOM 4811 O O . ILE B 1 304 ? -7.527 -7.555 -14.266 1 81.25 304 ILE B O 1
ATOM 4815 N N . ASP B 1 305 ? -5.855 -7.133 -15.68 1 85.94 305 ASP B N 1
ATOM 4816 C CA . ASP B 1 305 ? -6.73 -6.758 -16.781 1 85.94 305 ASP B CA 1
ATOM 4817 C C . ASP B 1 305 ? -7.629 -7.926 -17.203 1 85.94 305 ASP B C 1
ATOM 4819 O O . ASP B 1 305 ? -8.836 -7.754 -17.375 1 85.94 305 ASP B O 1
ATOM 4823 N N . GLY B 1 306 ? -6.957 -9.031 -17.391 1 84.25 306 GLY B N 1
ATOM 4824 C CA . GLY B 1 306 ? -7.719 -10.195 -17.812 1 84.25 306 GLY B CA 1
ATOM 4825 C C . GLY B 1 306 ? -8.859 -10.531 -16.875 1 84.25 306 GLY B C 1
ATOM 4826 O O . GLY B 1 306 ? -9.992 -10.758 -17.312 1 84.25 306 GLY B O 1
ATOM 4827 N N . PHE B 1 307 ? -8.641 -10.484 -15.625 1 81.5 307 PHE B N 1
ATOM 4828 C CA . PHE B 1 307 ? -9.656 -10.828 -14.633 1 81.5 307 PHE B CA 1
ATOM 4829 C C . PHE B 1 307 ? -10.766 -9.781 -14.609 1 81.5 307 PHE B C 1
ATOM 4831 O O . PHE B 1 307 ? -11.945 -10.109 -14.758 1 81.5 307 PHE B O 1
ATOM 4838 N N . LEU B 1 308 ? -10.445 -8.555 -14.414 1 87.06 308 LEU B N 1
ATOM 4839 C CA . LEU B 1 308 ? -11.43 -7.5 -14.188 1 87.06 308 LEU B CA 1
ATOM 4840 C C . LEU B 1 308 ? -12.234 -7.23 -15.453 1 87.06 308 LEU B C 1
ATOM 4842 O O . LEU B 1 308 ? -13.445 -6.984 -15.383 1 87.06 308 LEU B O 1
ATOM 4846 N N . LEU B 1 309 ? -11.586 -7.273 -16.594 1 90.5 309 LEU B N 1
ATOM 4847 C CA . LEU B 1 309 ? -12.32 -7.066 -17.844 1 90.5 309 LEU B CA 1
ATOM 4848 C C . LEU B 1 309 ? -13.297 -8.203 -18.094 1 90.5 309 LEU B C 1
ATOM 4850 O O . LEU B 1 309 ? -14.414 -7.977 -18.562 1 90.5 309 LEU B O 1
ATOM 4854 N N . ARG B 1 310 ? -12.906 -9.398 -17.828 1 88.5 310 ARG B N 1
ATOM 4855 C CA . ARG B 1 310 ? -13.82 -10.523 -17.984 1 88.5 310 ARG B CA 1
ATOM 4856 C C . ARG B 1 310 ? -15.031 -10.398 -17.062 1 88.5 310 ARG B C 1
ATOM 4858 O O . ARG B 1 310 ? -16.156 -10.656 -17.469 1 88.5 310 ARG B O 1
ATOM 4865 N N . GLU B 1 311 ? -14.781 -10.031 -15.789 1 86.69 311 GLU B N 1
ATOM 4866 C CA . GLU B 1 311 ? -15.891 -9.812 -14.867 1 86.69 311 GLU B CA 1
ATOM 4867 C C . GLU B 1 311 ? -16.828 -8.719 -15.375 1 86.69 311 GLU B C 1
ATOM 4869 O O . GLU B 1 311 ? -18.047 -8.82 -15.211 1 86.69 311 GLU B O 1
ATOM 4874 N N . TRP B 1 312 ? -16.281 -7.703 -15.914 1 91.94 312 TRP B N 1
ATOM 4875 C CA . TRP B 1 312 ? -17.109 -6.629 -16.469 1 91.94 312 TRP B CA 1
ATOM 4876 C C . TRP B 1 312 ? -17.922 -7.129 -17.656 1 91.94 312 TRP B C 1
ATOM 4878 O O . TRP B 1 312 ? -19.125 -6.871 -17.734 1 91.94 312 TRP B O 1
ATOM 4888 N N . ILE B 1 313 ? -17.281 -7.852 -18.594 1 93.31 313 ILE B N 1
ATOM 4889 C CA . ILE B 1 313 ? -17.938 -8.383 -19.781 1 93.31 313 ILE B CA 1
ATOM 4890 C C . ILE B 1 313 ? -19.078 -9.305 -19.375 1 93.31 313 ILE B C 1
ATOM 4892 O O . ILE B 1 313 ? -20.172 -9.25 -19.953 1 93.31 313 ILE B O 1
ATOM 4896 N N . ASN B 1 314 ? -18.812 -10.047 -18.312 1 91.12 314 ASN B N 1
ATOM 4897 C CA . ASN B 1 314 ? -19.781 -11.031 -17.875 1 91.12 314 ASN B CA 1
ATOM 4898 C C . ASN B 1 314 ? -20.859 -10.398 -17 1 91.12 314 ASN B C 1
ATOM 4900 O O . ASN B 1 314 ? -21.859 -11.047 -16.672 1 91.12 314 ASN B O 1
ATOM 4904 N N . GLY B 1 315 ? -20.703 -9.172 -16.578 1 88.12 315 GLY B N 1
ATOM 4905 C CA . GLY B 1 315 ? -21.688 -8.492 -15.75 1 88.12 315 GLY B CA 1
ATOM 4906 C C . GLY B 1 315 ? -21.656 -8.93 -14.297 1 88.12 315 GLY B C 1
ATOM 4907 O O . GLY B 1 315 ? -22.672 -8.875 -13.602 1 88.12 315 GLY B O 1
ATOM 4908 N N . THR B 1 316 ? -20.5 -9.406 -13.789 1 85.5 316 THR B N 1
ATOM 4909 C CA . THR B 1 316 ? -20.422 -9.969 -12.445 1 85.5 316 THR B CA 1
ATOM 4910 C C . THR B 1 316 ? -19.641 -9.047 -11.516 1 85.5 316 THR B C 1
ATOM 4912 O O . THR B 1 316 ? -19.406 -9.383 -10.352 1 85.5 316 THR B O 1
ATOM 4915 N N . LEU B 1 317 ? -19.312 -7.898 -11.914 1 81 317 LEU B N 1
ATOM 4916 C CA . LEU B 1 317 ? -18.531 -6.98 -11.094 1 81 317 LEU B CA 1
ATOM 4917 C C . LEU B 1 317 ? -19.266 -6.621 -9.812 1 81 317 LEU B C 1
ATOM 4919 O O . LEU B 1 317 ? -18.641 -6.406 -8.773 1 81 317 LEU B O 1
ATOM 4923 N N . ASN B 1 318 ? -20.5 -6.52 -9.938 1 74.56 318 ASN B N 1
ATOM 4924 C CA . ASN B 1 318 ? -21.297 -6.055 -8.797 1 74.56 318 ASN B CA 1
ATOM 4925 C C . ASN B 1 318 ? -21.25 -7.047 -7.641 1 74.56 318 ASN B C 1
ATOM 4927 O O . ASN B 1 318 ? -21.562 -6.695 -6.504 1 74.56 318 ASN B O 1
ATOM 4931 N N . SER B 1 319 ? -20.891 -8.266 -7.918 1 70.75 319 SER B N 1
ATOM 4932 C CA . SER B 1 319 ? -20.734 -9.258 -6.867 1 70.75 319 SER B CA 1
ATOM 4933 C C . SER B 1 319 ? -19.562 -8.938 -5.953 1 70.75 319 SER B C 1
ATOM 4935 O O . SER B 1 319 ? -19.438 -9.492 -4.859 1 70.75 319 SER B O 1
ATOM 4937 N N . TYR B 1 320 ? -18.875 -8.016 -6.363 1 67.75 320 TYR B N 1
ATOM 4938 C CA . TYR B 1 320 ? -17.672 -7.68 -5.602 1 67.75 320 TYR B CA 1
ATOM 4939 C C . TYR B 1 320 ? -17.812 -6.32 -4.93 1 67.75 320 TYR B C 1
ATOM 4941 O O . TYR B 1 320 ? -16.859 -5.797 -4.359 1 67.75 320 TYR B O 1
ATOM 4949 N N . VAL B 1 321 ? -19.031 -5.719 -4.949 1 58.72 321 VAL B N 1
ATOM 4950 C CA . VAL B 1 321 ? -19.203 -4.398 -4.355 1 58.72 321 VAL B CA 1
ATOM 4951 C C . VAL B 1 321 ? -19.234 -4.516 -2.834 1 58.72 321 VAL B C 1
ATOM 4953 O O . VAL B 1 321 ? -19.938 -5.371 -2.291 1 58.72 321 VAL B O 1
ATOM 4956 N N . ALA B 1 322 ? -18.625 -3.746 -1.951 1 51.84 322 ALA B N 1
ATOM 4957 C CA . ALA B 1 322 ? -18.516 -3.75 -0.494 1 51.84 322 ALA B CA 1
ATOM 4958 C C . ALA B 1 322 ? -19.812 -3.258 0.145 1 51.84 322 ALA B C 1
ATOM 4960 O O . ALA B 1 322 ? -19.984 -3.334 1.364 1 51.84 322 ALA B O 1
ATOM 4961 N N . SER B 1 323 ? -20.984 -2.479 -0.082 1 43.75 323 SER B N 1
ATOM 4962 C CA . SER B 1 323 ? -22.094 -1.803 0.595 1 43.75 323 SER B CA 1
ATOM 4963 C C . SER B 1 323 ? -23.047 -2.807 1.224 1 43.75 323 SER B C 1
ATOM 4965 O O . SER B 1 323 ? -23.719 -3.564 0.515 1 43.75 323 SER B O 1
ATOM 4967 N N . ILE B 1 324 ? -23.125 -3.443 2.65 1 33.44 324 ILE B N 1
ATOM 4968 C CA . ILE B 1 324 ? -24.328 -3.967 3.291 1 33.44 324 ILE B CA 1
ATOM 4969 C C . ILE B 1 324 ? -25.203 -2.811 3.768 1 33.44 324 ILE B C 1
ATOM 4971 O O . ILE B 1 324 ? -24.719 -1.881 4.418 1 33.44 324 ILE B O 1
ATOM 4975 N N . PRO B 1 325 ? -26.641 -2.822 3.553 1 29.17 325 PRO B N 1
ATOM 4976 C CA . PRO B 1 325 ? -27.672 -1.914 4.082 1 29.17 325 PRO B CA 1
ATOM 4977 C C . PRO B 1 325 ? -27.562 -1.729 5.594 1 29.17 325 PRO B C 1
ATOM 4979 O O . PRO B 1 325 ? -26.984 -2.574 6.285 1 29.17 325 PRO B O 1
ATOM 4982 N N . PRO B 1 326 ? -28.344 -0.65 6.172 1 26.58 326 PRO B N 1
ATOM 4983 C CA . PRO B 1 326 ? -28.781 -0.281 7.523 1 26.58 326 PRO B CA 1
ATOM 4984 C C . PRO B 1 326 ? -29.469 -1.427 8.258 1 26.58 326 PRO B C 1
ATOM 4986 O O . PRO B 1 326 ? -30.359 -2.07 7.695 1 26.58 326 PRO B O 1
ATOM 4989 N N . PRO B 1 327 ? -29.078 -2.1 9.25 1 24.97 327 PRO B N 1
ATOM 4990 C CA . PRO B 1 327 ? -30.156 -2.732 10.016 1 24.97 327 PRO B CA 1
ATOM 4991 C C . PRO B 1 327 ? -31.188 -1.726 10.531 1 24.97 327 PRO B C 1
ATOM 4993 O O . PRO B 1 327 ? -32.375 -1.896 10.312 1 24.97 327 PRO B O 1
ATOM 4996 N N . PHE B 1 328 ? -31.078 -1.229 11.906 1 23.2 328 PHE B N 1
ATOM 4997 C CA . PHE B 1 328 ? -32.094 -1.016 12.93 1 23.2 328 PHE B CA 1
ATOM 4998 C C . PHE B 1 328 ? -32.75 0.337 12.75 1 23.2 328 PHE B C 1
ATOM 5000 O O . PHE B 1 328 ? -32.094 1.372 12.711 1 23.2 328 PHE B O 1
ATOM 5007 N N . ASP B 1 329 ? -34.125 0.379 12.398 1 23.62 329 ASP B N 1
ATOM 5008 C CA . ASP B 1 329 ? -35.281 1.131 12.883 1 23.62 329 ASP B CA 1
ATOM 5009 C C . ASP B 1 329 ? -35.344 1.124 14.406 1 23.62 329 ASP B C 1
ATOM 5011 O O . ASP B 1 329 ? -36.375 1.345 15 1 23.62 329 ASP B O 1
ATOM 5015 N N . ASN B 1 330 ? -34.531 1.022 15.406 1 19.59 330 ASN B N 1
ATOM 5016 C CA . ASN B 1 330 ? -35.125 1.265 16.719 1 19.59 330 ASN B CA 1
ATOM 5017 C C . ASN B 1 330 ? -35.469 2.732 16.906 1 19.59 330 ASN B C 1
ATOM 5019 O O . ASN B 1 330 ? -34.625 3.564 17.188 1 19.59 330 ASN B O 1
ATOM 5023 N N . ILE B 1 331 ? -36.688 3.424 16.391 1 21.88 331 ILE B N 1
ATOM 5024 C CA . ILE B 1 331 ? -37.656 4.211 17.141 1 21.88 331 ILE B CA 1
ATOM 5025 C C . ILE B 1 331 ? -38.031 3.469 18.422 1 21.88 331 ILE B C 1
ATOM 5027 O O . ILE B 1 331 ? -38 4.051 19.516 1 21.88 331 ILE B O 1
ATOM 5031 N N . GLY B 1 332 ? -39.094 2.451 18.641 1 18.92 332 GLY B N 1
ATOM 5032 C CA . GLY B 1 332 ? -39.938 2.227 19.797 1 18.92 332 GLY B CA 1
ATOM 5033 C C . GLY B 1 332 ? -39.219 1.551 20.953 1 18.92 332 GLY B C 1
ATOM 5034 O O . GLY B 1 332 ? -39.844 1.156 21.922 1 18.92 332 GLY B O 1
ATOM 5035 N N . MET B 1 333 ? -37.875 1.33 21.391 1 17.92 333 MET B N 1
ATOM 5036 C CA . MET B 1 333 ? -37.875 1.484 22.844 1 17.92 333 MET B CA 1
ATOM 5037 C C . MET B 1 333 ? -37.5 2.908 23.234 1 17.92 333 MET B C 1
ATOM 5039 O O . MET B 1 333 ? -36.562 3.5 22.641 1 17.92 333 MET B O 1
#

Organism: Giardia intestinalis (strain ATCC 50803 / WB clone C6) (NCBI:txid184922)

Nearest PDB structures (foldseek):
  8zb5-assembly1_B  TM=7.370E-01  e=2.592E-12  Mycobacteroides abscessus
  8zb3-assembly2_F  TM=7.243E-01  e=2.925E-12  Mycobacteroides abscessus
  8zb3-assembly2_C  TM=7.373E-01  e=7.708E-12  Mycobacteroides abscessus
  8zb4-assembly1_B  TM=7.170E-01  e=8.700E-12  Mycobacteroides abscessus
  5isy-assembly1_C  TM=6.943E-01  e=2.754E-12  Escherichia coli K-12

Secondary structure (DSSP, 8-state):
-------SEE------S-HHHHHT-TT-EEEEEETTS-EEE-TTS---EETTSTTHHHHHHHHHHTT-EEEEEEE--TTS-GGG----SS--S-TTPPEEEEEEE-HHHHHHHHHHHT-EEE--TT-EE-TTSTTHHHHHHHHHHHHHHHH--B-TTT-PBPEE-TTTT-EEE-TTT--EEE---EEEEEEEEEETTEEEEEES-SSS--EE--EEE--TT--HHHHHHHHHHHHH---GGGGEEEEEEEEEEEEETTTTEEEEEEEEEESS----S-TTT-EEEEHHHHHHHHHHTT--TTSHHHHHHHHHHHT-GGGGB--------TT--/-------SEE------S-HHHHHT-TT-EEEEEETTS-EEE-TTS---EETTSTTHHHHHHHHHHTT-EEEEEEE--TTS-TTT----SS----TTPEEEEEEEE-HHHHHHHHHHHT-EEE--TT-EE-TTSTTHHHHHHHHHHHHHHHH--B-TTT-PBPEE-TTTT-EEE-TTT--EEE---EEEEEEEEEETTEEEEEES-SSS--EE--EEE--TT--HHHHHHHHHHHHH---GGGGEEEEEEEEEEEEETTTTEEEEEEEEEESS----S-TTT-EEEEHHHHHHHHHHHT--TTSHHHHHHHHHHHT-GGGGB------------

Sequence (666 aa):
MSATVDNCFLRVHEEIGDIKGAMCDPTNLFIAVSASGEAYITKDSTFLLPLIQEGIESLLLSSAANGSVSFLGWFVPPTASPESVTLQTDSILRPGMSAIFSVRMDLGDLESVAHQIGGKVVLSDGLTSLCTEPGVGSLLHSIMLAKFLASCMYCSVCGKRLTMLDTRGLAQECKACAKEYFLPIRPYVCGLIIHDNRILLTPKSATEALWGLPLFELEVCETPLSALLVNLYDVTAVNIRQYMHSAVALDITISSVDISGLVTAWKVCIARGFEPRDSKCACWFTKEQCTELLSSMGLTEKSIDGFLLREWINGTLNSYVASIPPPFDNIGMMSATVDNCFLRVHEEIGDIKGAMCDPTNLFIAVSASGEAYITKDSTFLLPLIQEGIESLLLSSAANGSVSFLGWFVPPTASPESVTLQTDSILRPGMSAIFSVRMDLGDLESVAHQIGGKVVLSDGLTSLCTEPGVGSLLHSIMLAKFLASCMYCSVCGKRLTMLDTRGLAQECKACAKEYFLPIRPYVCGLIIHDNRILLTPKSATEALWGLPLFELEVCETPLSALLVNLYDVTAVNIRQYMHSAVALDITISSVDISGLVTAWKVCIARGFEPRDSKCACWFTKEQCTELLSSMGLTEKSIDGFLLREWINGTLNSYVASIPPPFDNIGM

Foldseek 3Di:
DQLQLPAQFDQPLPCPPDPLVLLPDQLAWEWEAELVQKTWAAPVRDRTHGCPQPPCVVVQNVQVVVLQKFWRGWGHDPPQDPVNCPCPPPPNPPDRIHTYMYGYDHPVVRQVVCVVRPTHIDHQAQFKDWSPDHCSVVSLLNRLQSNCCSVQQADPPPGHGWDQDPSRSAWIADPVPGDIGGRDAFEKEWEFEDEPQKTKWFAPDPVDNQTFTDMDTDDPPDDRVRRSQVVVCVLQVDRQVVFWDDKFKFQTWMAGSNRSYTYTYMYTYGHDDDGGPDVNGMDIDHLVRLVVSCVVVVNDCRGPRNVVSVCSSVVNRVVGTDDDDDPPPPPVD/DPLQLPQQFDQPLPPPVDPVVLLPDQLAWEWEAELVQKTWAAPVRDRTHGCPQPPVVVVQNVQVVVLQKFWRGWGHDPPQPPVNCPCPDPHSDPVRIHTYMYGYDHPVVRQVVCVVRPTDIDHQAQFKDWSHDHCSVVSLLNSLQSNCCSVQQADPPPGHGWDQDPSRRAWIADPVPGDIGGRDAFEKEWEFEDEPQKTKWFAPDPVDNQTFTDMDTDDPPDDRVRRSQVVVCVLQVDRQVVFWPDKFWFQTWMAGSNRNYTYTYMYTYGHDDDGGPDVNGMDIDHLVRLVVSCVVVVNDCRGPRNVVSVCSSVVNRVVRTDDDDDPDPPPPD

pLDDT: mean 74.77, std 17.67, range [17.64, 97.25]

Radius of gyration: 25.63 Å; Cα contacts (8 Å, |Δi|>4): 1405; chains: 2; bounding box: 68×77×59 Å